Protein AF-A0A7S4T138-F1 (afdb_monomer_lite)

Foldseek 3Di:
DQALVCLVVVVVVLVVDQAEELAQVSNCVHQNNVLSLVLLLLSLLVNVVSVHAYEYEDPLQVCLLEDLAGFLQSLLSLLVSLLSPHPYYDDDCNLVPGPHNPSVVVSSVVLNVLSVVCSVVCCVLPPDPDDPPDHPDPPRSNCSNPHDDDPLVPDPDADEAEDDPVAQDLVRLLVVVVVGHQEYEDELVPPDDCSCVSRVVSNVVSCVVVVHHHFYEYEFDWDFWWWAAEQDQFDKDDAFDKAKEFADPDPVSSHDPRYIHTYPDPQRLLVLQQDDAQWWKAWQLNQWIWGFHHNPDSTMTMIGTHHIDGHGGGITIATQPTDRPDAQADPSRLVSLLVQVPDVQHGQEYEREPDQALVNLVVSVVSCVVVVPDPVSDHFYEYEPLGPNCLVRVVSNLVSGQAYEPALRNNCSNVPSSVSSVSLSSSVSSNVVSVHHYHYDDDNPVVVVPDVHD

Organism: NCBI:txid311494

Secondary structure (DSSP, 8-state):
--STHHHHTHHHHHHT-SEEEEEHHHHHHHH-GGGHHHHHHHHHHHHHHTT-EEEEESSSSGGGGT-SS--HHHHHHHHHHHHHT-SEEE-SHHHHT-S-HHHHHHHHHHHHHHHHHHHHHHHHHS--S--SSSPPP---GGGGGPPPP--GGG--SPPEEE-STTT-STTHHHHHHHTT--EEEEEGGG--TTHHHHHHHHHHHHHHHTT---EEEEE------BB---SSSSEEEPTT-EEEEEE-SSHHHHT-TTEEEE---HHHHHHHHH--TT-EEEETTTTEEEEEEEE-SSSEEEEEEEE-EEEPTT-BEE-TT----S-SS-HHHHHHHHHHHTSSSPPSEEEETT--SHHHHHHHHHHHHHTT--GGGPPEEEEEE-SHHHHHTHHHHHHT-SEEEEEHHHHHHHH-GGGHHHHHHHHHHHHHHTT-EEEEESSSSGGGGTSS--

InterPro domains:
  IPR001697 Pyruvate kinase [PR01050] (24-48)
  IPR001697 Pyruvate kinase [PR01050] (49-73)
  IPR001697 Pyruvate kinase [PR01050] (74-92)
  IPR001697 Pyruvate kinase [PR01050] (93-109)
  IPR001697 Pyruvate kinase [PTHR11817] (147-454)
  IPR011037 Pyruvate kinase-like, insert domain superfamily [SSF50800] (223-325)
  IPR015793 Pyruvate kinase, barrel [PF00224] (1-105)
  IPR015793 Pyruvate kinase, barrel [PF00224] (155-454)
  IPR015806 Pyruvate kinase, insert domain superfamily [G3DSA:2.40.33.10] (224-326)
  IPR015813 Pyruvate/Phosphoenolpyruvate kinase-like domain superfamily [SSF51621] (1-120)
  IPR015813 Pyruvate/Phosphoenolpyruvate kinase-like domain superfamily [SSF51621] (146-454)
  IPR040442 Pyruvate kinase-like domain superfamily [G3DSA:3.20.20.60] (1-115)
  IPR040442 Pyruvate kinase-like domain superfamily [G3DSA:3.20.20.60] (157-454)

pLDDT: mean 90.95, std 9.42, range [35.47, 98.69]

Sequence (454 aa):
IEKPQAFTNIEGIIEKSEALMVARGDLGVELGVYRVPFAQKLLIQRAKQAGLFVITATQMVESMIEAPVPTRAEVADLENAVFDGTDAVMLSGEAASGKYPVEAVMAEASAAREAESVKHRLRRACPPVESALVAPPRLHVNMGNKRQETNDALRRTKVVASLGPASWSEEMIPKMILAGTDIFRLNCSHRRGGDFERVYPLIRKCAEELGRKVECLGDLQGPKFRVAELAGDPVPLVEGDLLEFGICRDDNDAIRPGRITMKSTVEQRALVKAAKPGIDLLIEDGLMKVNVVEKLSDTELKVKVIRGGKLKARKGVNVPDVEIDCAALTEKDIEDAEYLLGLDPPVEYICVSFAQKAQDLQELIDIMDRMKIPEEKRPKICPKIEKPQALTNIDGIIEKSQALMVARGDLGVELEVERVPFSQKTLIAKAKAAGLFVITATQMVESMIEAPVP

Radius of gyration: 24.07 Å; chains: 1; bounding box: 70×43×64 Å

Structure (mmCIF, N/CA/C/O backbone):
data_AF-A0A7S4T138-F1
#
_entry.id   AF-A0A7S4T138-F1
#
loop_
_atom_site.group_PDB
_atom_site.id
_atom_site.type_symbol
_atom_site.label_atom_id
_atom_site.label_alt_id
_atom_site.label_comp_id
_atom_site.label_asym_id
_atom_site.label_entity_id
_atom_site.label_seq_id
_atom_site.pdbx_PDB_ins_code
_atom_site.Cartn_x
_atom_site.Cartn_y
_atom_site.Cartn_z
_atom_site.occupancy
_atom_site.B_iso_or_equiv
_atom_site.auth_seq_id
_atom_site.auth_comp_id
_atom_site.auth_asym_id
_atom_site.auth_atom_id
_atom_site.pdbx_PDB_model_num
ATOM 1 N N . ILE A 1 1 ? -29.103 4.770 10.323 1.00 94.00 1 ILE A N 1
ATOM 2 C CA . ILE A 1 1 ? -28.365 5.374 11.452 1.00 94.00 1 ILE A CA 1
ATOM 3 C C . ILE A 1 1 ? -27.355 6.348 10.887 1.00 94.00 1 ILE A C 1
ATOM 5 O O . ILE A 1 1 ? -26.405 5.916 10.247 1.00 94.00 1 ILE A O 1
ATOM 9 N N . GLU A 1 2 ? -27.601 7.631 11.123 1.00 92.62 2 GLU A N 1
ATOM 10 C CA . GLU A 1 2 ? -26.824 8.750 10.570 1.00 92.62 2 GLU A CA 1
ATOM 11 C C . GLU A 1 2 ? -26.388 9.758 11.652 1.00 92.62 2 GLU A C 1
ATOM 13 O O . GLU A 1 2 ? -25.542 10.602 11.400 1.00 92.62 2 GLU A O 1
ATOM 18 N N . LYS A 1 3 ? -26.924 9.652 12.884 1.00 92.25 3 LYS A N 1
ATOM 19 C CA . LYS A 1 3 ? -26.643 10.589 13.985 1.00 92.25 3 LYS A CA 1
ATOM 20 C C . LYS A 1 3 ? -26.146 9.908 15.267 1.00 92.25 3 LYS A C 1
ATOM 22 O O . LYS A 1 3 ? -26.646 8.831 15.608 1.00 92.25 3 LYS A O 1
ATOM 27 N N . PRO A 1 4 ? -25.264 10.554 16.057 1.00 88.81 4 PRO A N 1
ATOM 28 C CA . PRO A 1 4 ? -24.757 10.040 17.337 1.00 88.81 4 PRO A CA 1
ATOM 29 C C . PRO A 1 4 ? -25.846 9.705 18.369 1.00 88.81 4 PRO A C 1
ATOM 31 O O . PRO A 1 4 ? -25.727 8.771 19.165 1.00 88.81 4 PRO A O 1
ATOM 34 N N . GLN A 1 5 ? -26.952 10.447 18.380 1.00 91.69 5 GLN A N 1
ATOM 35 C CA . GLN A 1 5 ? -28.037 10.227 19.342 1.00 91.69 5 GLN A CA 1
ATOM 36 C C . GLN A 1 5 ? -28.687 8.845 19.167 1.00 91.69 5 GLN A C 1
ATOM 38 O O . GLN A 1 5 ? -29.292 8.322 20.106 1.00 91.69 5 GLN A O 1
ATOM 43 N N . ALA A 1 6 ? -28.526 8.223 17.994 1.00 92.00 6 ALA A N 1
ATOM 44 C CA . ALA A 1 6 ? -29.001 6.874 17.743 1.00 92.00 6 ALA A CA 1
ATOM 45 C C . ALA A 1 6 ? -28.282 5.820 18.593 1.00 92.00 6 ALA A C 1
ATOM 47 O O . ALA A 1 6 ? -28.929 4.857 18.981 1.00 92.00 6 ALA A O 1
ATOM 48 N N . PHE A 1 7 ? -26.999 5.991 18.946 1.00 90.69 7 PHE A N 1
ATOM 49 C CA . PHE A 1 7 ? -26.298 5.009 19.789 1.00 90.69 7 PHE A CA 1
ATOM 50 C C . PHE A 1 7 ? -26.943 4.889 21.170 1.00 90.69 7 PHE A C 1
ATOM 52 O O . PHE A 1 7 ? -27.079 3.784 21.681 1.00 90.69 7 PHE A O 1
ATOM 59 N N . THR A 1 8 ? -27.394 6.009 21.743 1.00 89.38 8 THR A N 1
ATOM 60 C CA . THR A 1 8 ? -28.069 6.038 23.049 1.00 89.38 8 THR A CA 1
ATOM 61 C C . THR A 1 8 ? -29.418 5.324 23.027 1.00 89.38 8 THR A C 1
ATOM 63 O O . THR A 1 8 ? -29.794 4.702 24.015 1.00 89.38 8 THR A O 1
ATOM 66 N N . ASN A 1 9 ? -30.132 5.394 21.903 1.00 91.81 9 ASN A N 1
ATOM 67 C CA . ASN A 1 9 ? -31.478 4.839 21.747 1.00 91.81 9 ASN A CA 1
ATOM 68 C C . ASN A 1 9 ? -31.502 3.570 20.888 1.00 91.81 9 ASN A C 1
ATOM 70 O O . ASN A 1 9 ? -32.573 3.142 20.459 1.00 91.81 9 ASN A O 1
ATOM 74 N N . ILE A 1 10 ? -30.338 2.976 20.609 1.00 92.06 10 ILE A N 1
ATOM 75 C CA . ILE A 1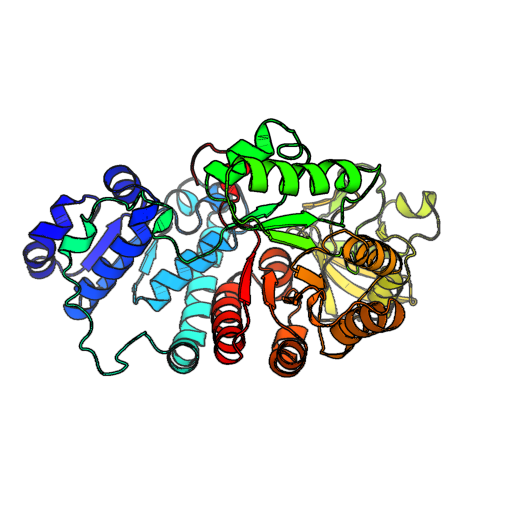 10 ? -30.214 1.952 19.570 1.00 92.06 10 ILE A CA 1
ATOM 76 C C . ILE A 1 10 ? -31.081 0.731 19.859 1.00 92.06 10 ILE A C 1
ATOM 78 O O . ILE A 1 10 ? -31.593 0.122 18.935 1.00 92.06 10 ILE A O 1
ATOM 82 N N . GLU A 1 11 ? -31.277 0.407 21.136 1.00 89.88 11 GLU A N 1
ATOM 83 C CA . GLU A 1 11 ? -32.094 -0.718 21.579 1.00 89.88 11 GLU A CA 1
ATOM 84 C C . GLU A 1 11 ? -33.549 -0.549 21.145 1.00 89.88 11 GLU A C 1
ATOM 86 O O . GLU A 1 11 ? -34.106 -1.422 20.488 1.00 89.88 11 GLU A O 1
ATOM 91 N N . GLY A 1 12 ? -34.130 0.622 21.425 1.00 93.75 12 GLY A N 1
ATOM 92 C CA . GLY A 1 12 ? -35.491 0.944 21.007 1.00 93.75 12 GLY A CA 1
ATOM 93 C C . GLY A 1 12 ? -35.624 1.080 19.490 1.00 93.75 12 GLY A C 1
ATOM 94 O O . GLY A 1 12 ? -36.656 0.713 18.940 1.00 93.75 12 GLY A O 1
ATOM 95 N N . ILE A 1 13 ? -34.579 1.557 18.800 1.00 95.19 13 ILE A N 1
ATOM 96 C CA . ILE A 1 13 ? -34.561 1.602 17.330 1.00 95.19 13 ILE A CA 1
ATOM 97 C C . ILE A 1 13 ? -34.575 0.178 16.763 1.00 95.19 13 ILE A C 1
ATOM 99 O O . ILE A 1 13 ? -35.414 -0.131 15.921 1.00 95.19 13 ILE A O 1
ATOM 103 N N . ILE A 1 14 ? -33.685 -0.695 17.241 1.00 94.25 14 ILE A N 1
ATOM 104 C CA . ILE A 1 14 ? -33.570 -2.089 16.793 1.00 94.25 14 ILE A CA 1
ATOM 105 C C . ILE A 1 14 ? -34.863 -2.861 17.063 1.00 94.25 14 ILE A C 1
ATOM 107 O O . ILE A 1 14 ? -35.324 -3.576 16.184 1.00 94.25 14 ILE A O 1
ATOM 111 N N . GLU A 1 15 ? -35.483 -2.686 18.232 1.00 95.25 15 GLU A N 1
ATOM 112 C CA . GLU A 1 15 ? -36.746 -3.355 18.580 1.00 95.25 15 GLU A CA 1
ATOM 113 C C . GLU A 1 15 ? -37.892 -3.010 17.610 1.00 95.25 15 GLU A C 1
ATOM 115 O O . GLU A 1 15 ? -38.826 -3.793 17.446 1.00 95.25 15 GLU A O 1
ATOM 120 N N . LYS A 1 16 ? -37.840 -1.835 16.970 1.00 97.19 16 LYS A N 1
ATOM 121 C CA . LYS A 1 16 ? -38.864 -1.343 16.035 1.00 97.19 16 LYS A CA 1
ATOM 122 C C . LYS A 1 16 ? -38.441 -1.414 14.564 1.00 97.19 16 LYS A C 1
ATOM 124 O O . LYS A 1 16 ? -39.107 -0.800 13.737 1.00 97.19 16 LYS A O 1
ATOM 129 N N . SER A 1 17 ? -37.355 -2.117 14.240 1.00 96.94 17 SER A N 1
ATOM 130 C CA . SER A 1 17 ? -36.799 -2.172 12.881 1.00 96.94 17 SER A CA 1
ATOM 131 C C . SER A 1 17 ? -36.615 -3.608 12.391 1.00 96.94 17 SER A C 1
ATOM 133 O O . SER A 1 17 ? -36.099 -4.446 13.126 1.00 96.94 17 SER A O 1
ATOM 135 N N . GLU A 1 18 ? -36.928 -3.884 11.122 1.00 96.31 18 GLU A N 1
ATOM 136 C CA . GLU A 1 18 ? -36.548 -5.148 10.464 1.00 96.31 18 GLU A CA 1
ATOM 137 C C . GLU A 1 18 ? -35.155 -5.094 9.808 1.00 96.31 18 GLU A C 1
ATOM 139 O O . GLU A 1 18 ? -34.526 -6.125 9.557 1.00 96.31 18 GLU A O 1
ATOM 144 N N . ALA A 1 19 ? -34.649 -3.887 9.545 1.00 97.38 19 ALA A N 1
ATOM 145 C CA . ALA A 1 19 ? -33.340 -3.659 8.950 1.00 97.38 19 ALA A CA 1
ATOM 146 C C . ALA A 1 19 ? -32.656 -2.425 9.549 1.00 97.38 19 ALA A C 1
ATOM 148 O O . ALA A 1 19 ? -33.308 -1.492 10.017 1.00 97.38 19 ALA A O 1
ATOM 149 N N . LEU A 1 20 ? -31.326 -2.404 9.509 1.00 97.19 20 LEU A N 1
ATOM 150 C CA . LEU A 1 20 ? -30.507 -1.292 9.971 1.00 97.19 20 LEU A CA 1
ATOM 151 C C . LEU A 1 20 ? -29.533 -0.858 8.878 1.00 97.19 20 LEU A C 1
ATOM 153 O O . LEU A 1 20 ? -28.667 -1.616 8.460 1.00 97.19 20 LEU A O 1
ATOM 157 N N . MET A 1 21 ? -29.630 0.399 8.458 1.00 97.19 21 MET A N 1
ATOM 158 C CA . MET A 1 21 ? -28.639 1.016 7.578 1.00 97.19 21 MET A CA 1
ATOM 159 C C . MET A 1 21 ? -27.609 1.803 8.393 1.00 97.19 21 MET A C 1
ATOM 161 O O . MET A 1 21 ? -27.980 2.571 9.286 1.00 97.19 21 MET A O 1
ATOM 165 N N . VAL A 1 22 ? -26.328 1.662 8.068 1.00 96.31 22 VAL A N 1
ATOM 166 C CA . VAL A 1 22 ? -25.233 2.512 8.550 1.00 96.31 22 VAL A CA 1
ATOM 167 C C . VAL A 1 22 ? -24.933 3.546 7.462 1.00 96.31 22 VAL A C 1
ATOM 169 O O . VAL A 1 22 ? -24.351 3.201 6.437 1.00 96.31 22 VAL A O 1
ATOM 172 N N . ALA A 1 23 ? -25.362 4.795 7.669 1.00 95.12 23 ALA A N 1
ATOM 173 C CA . ALA A 1 23 ? -25.182 5.899 6.722 1.00 95.12 23 ALA A CA 1
ATOM 174 C C . ALA A 1 23 ? -23.870 6.628 7.034 1.00 95.12 23 ALA A C 1
ATOM 176 O O . ALA A 1 23 ? -23.820 7.493 7.908 1.00 95.12 23 ALA A O 1
ATOM 177 N N . ARG A 1 24 ? -22.779 6.200 6.399 1.00 93.75 24 ARG A N 1
ATOM 178 C CA . ARG A 1 24 ? -21.417 6.553 6.826 1.00 93.75 24 ARG A CA 1
ATOM 179 C C . ARG A 1 24 ? -21.035 7.999 6.558 1.00 93.75 24 ARG A C 1
ATOM 181 O O . ARG A 1 24 ? -20.382 8.577 7.418 1.00 93.75 24 ARG A O 1
ATOM 188 N N . GLY A 1 25 ? -21.477 8.573 5.440 1.00 90.94 25 GLY A N 1
ATOM 189 C CA . GLY A 1 25 ? -21.216 9.969 5.087 1.00 90.94 25 GLY A CA 1
ATOM 190 C C . GLY A 1 25 ? -21.750 10.925 6.151 1.00 90.94 25 GLY A C 1
ATOM 191 O O . GLY A 1 25 ? -20.976 11.635 6.791 1.00 90.94 25 GLY A O 1
ATOM 192 N N . ASP A 1 26 ? -23.054 10.864 6.433 1.00 93.25 26 ASP A N 1
ATOM 193 C CA . ASP A 1 26 ? -23.687 11.684 7.476 1.00 93.25 26 ASP A CA 1
ATOM 194 C C . ASP A 1 26 ? -23.082 11.419 8.861 1.00 93.25 26 ASP A C 1
ATOM 196 O O . ASP A 1 26 ? -22.777 12.340 9.622 1.00 93.25 26 ASP A O 1
ATOM 200 N N . LEU A 1 27 ? -22.823 10.147 9.177 1.00 92.12 27 LEU A N 1
ATOM 201 C CA . LEU A 1 27 ? -22.228 9.780 10.455 1.00 92.12 27 LEU A CA 1
ATOM 202 C C . LEU A 1 27 ? -20.790 10.304 10.598 1.00 92.12 27 LEU A C 1
ATOM 204 O O . LEU A 1 27 ? -20.364 10.626 11.707 1.00 92.12 27 LEU A O 1
ATOM 208 N N . GLY A 1 28 ? -20.048 10.404 9.495 1.00 90.31 28 GLY A N 1
ATOM 209 C CA . GLY A 1 28 ? -18.713 10.988 9.430 1.00 90.31 28 GLY A CA 1
ATOM 210 C C . GLY A 1 28 ? -18.713 12.491 9.668 1.00 90.31 28 GLY A C 1
ATOM 211 O O . GLY A 1 28 ? -17.820 12.981 10.361 1.00 90.31 28 GLY A O 1
ATOM 212 N N . VAL A 1 29 ? -19.736 13.205 9.190 1.00 90.56 29 VAL A N 1
ATOM 213 C CA . VAL A 1 29 ? -19.936 14.633 9.491 1.00 90.56 29 VAL A CA 1
ATOM 214 C C . VAL A 1 29 ? -20.192 14.842 10.986 1.00 90.56 29 VAL A C 1
ATOM 216 O O . VAL A 1 29 ? -19.608 15.735 11.597 1.00 90.56 29 VAL A O 1
ATOM 219 N N . GLU A 1 30 ? -21.017 13.993 11.600 1.00 90.88 30 GLU A N 1
ATOM 220 C CA . GLU A 1 30 ? -21.444 14.163 12.994 1.00 90.88 30 GLU A CA 1
ATOM 221 C C . GLU A 1 30 ? -20.430 13.634 14.032 1.00 90.88 30 GLU A C 1
ATOM 223 O O . GLU A 1 30 ? -20.271 14.218 15.106 1.00 90.88 30 GLU A O 1
ATOM 228 N N . LEU A 1 31 ? -19.747 12.515 13.752 1.00 89.44 31 LEU A N 1
ATOM 229 C CA . LEU A 1 31 ? -18.786 11.877 14.672 1.00 89.44 31 LEU A CA 1
ATOM 230 C C . LEU A 1 31 ? -17.317 12.202 14.368 1.00 89.44 31 LEU A C 1
ATOM 232 O O . LEU A 1 31 ? -16.446 11.915 15.198 1.00 89.44 31 LEU A O 1
ATOM 236 N N . GLY A 1 32 ? -17.037 12.737 13.181 1.00 89.00 32 GLY A N 1
ATOM 237 C CA . GLY A 1 32 ? -15.704 12.782 12.591 1.00 89.00 32 GLY A CA 1
ATOM 238 C C . GLY A 1 32 ? -15.327 11.464 11.899 1.00 89.00 32 GLY A C 1
ATOM 239 O O . GLY A 1 32 ? -15.584 10.366 12.405 1.00 89.00 32 GLY A O 1
ATOM 240 N N . VAL A 1 33 ? -14.637 11.573 10.760 1.00 88.62 33 VAL A N 1
ATOM 241 C CA . VAL A 1 33 ? -14.259 10.441 9.887 1.00 88.62 33 VAL A CA 1
ATOM 242 C C . VAL A 1 33 ? -13.493 9.329 10.616 1.00 88.62 33 VAL A C 1
ATOM 244 O O . VAL A 1 33 ? -13.737 8.146 10.399 1.00 88.62 33 VAL A O 1
ATOM 247 N N . TYR A 1 34 ? -12.650 9.680 11.592 1.00 89.56 34 TYR A N 1
ATOM 248 C CA . TYR A 1 34 ? -11.848 8.717 12.358 1.00 89.56 34 TYR A CA 1
ATOM 249 C C . TYR A 1 34 ? -12.673 7.806 13.284 1.00 89.56 34 TYR A C 1
ATOM 251 O O . TYR A 1 34 ? -12.160 6.811 13.803 1.00 89.56 34 TYR A O 1
ATOM 259 N N . ARG A 1 35 ? -13.943 8.144 13.541 1.00 89.62 35 ARG A N 1
ATOM 260 C CA . ARG A 1 35 ? -14.839 7.395 14.438 1.00 89.62 35 ARG A CA 1
ATOM 261 C C . ARG A 1 35 ? -15.794 6.472 13.691 1.00 89.62 35 ARG A C 1
ATOM 263 O O . ARG A 1 35 ? -16.261 5.499 14.292 1.00 89.62 35 ARG A O 1
ATOM 270 N N . VAL A 1 36 ? -16.027 6.725 12.405 1.00 91.50 36 VAL A N 1
ATOM 271 C CA . VAL A 1 36 ? -16.940 5.946 11.559 1.00 91.50 36 VAL A CA 1
ATOM 272 C C . VAL A 1 36 ? -16.599 4.451 11.556 1.00 91.50 36 VAL A C 1
ATOM 274 O O . VAL A 1 36 ? -17.513 3.669 11.824 1.00 91.50 36 VAL A O 1
ATOM 277 N N . PRO A 1 37 ? -15.330 4.005 11.404 1.00 91.62 37 PRO A N 1
ATOM 278 C CA . PRO A 1 37 ? -15.032 2.570 11.376 1.00 91.62 37 PRO A CA 1
ATOM 279 C C . PRO A 1 37 ? -15.417 1.840 12.671 1.00 91.62 37 PRO A C 1
ATOM 281 O O . PRO A 1 37 ? -15.907 0.712 12.649 1.00 91.62 37 PRO A O 1
ATOM 284 N N . PHE A 1 38 ? -15.226 2.485 13.827 1.00 90.88 38 PHE A N 1
ATOM 285 C CA . PHE A 1 38 ? -15.606 1.911 15.120 1.00 90.88 38 PHE A CA 1
ATOM 286 C C . PHE A 1 38 ? -17.128 1.889 15.309 1.00 90.88 38 PHE A C 1
ATOM 288 O O . PHE A 1 38 ? -17.690 0.889 15.755 1.00 90.88 38 PHE A O 1
ATOM 295 N N . ALA A 1 39 ? -17.792 2.987 14.949 1.00 91.81 39 ALA A N 1
ATOM 296 C CA . ALA A 1 39 ? -19.241 3.118 14.989 1.00 91.81 39 ALA A CA 1
ATOM 297 C C . ALA A 1 39 ? -19.944 2.078 14.099 1.00 91.81 39 ALA A C 1
ATOM 299 O O . ALA A 1 39 ? -20.852 1.392 14.565 1.00 91.81 39 ALA A O 1
ATOM 300 N N . GLN A 1 40 ? -19.479 1.911 12.858 1.00 93.56 40 GLN A N 1
ATOM 301 C CA . GLN A 1 40 ? -19.955 0.900 11.916 1.00 93.56 40 GLN A CA 1
ATOM 302 C C . GLN A 1 40 ? -19.874 -0.502 12.526 1.00 93.56 40 GLN A C 1
ATOM 304 O O . GLN A 1 40 ? -20.885 -1.198 12.575 1.00 93.56 40 GLN A O 1
ATOM 309 N N . LYS A 1 41 ? -18.708 -0.893 13.061 1.00 92.56 41 LYS A N 1
ATOM 310 C CA . LYS A 1 41 ? -18.519 -2.212 13.690 1.00 92.56 41 LYS A CA 1
ATOM 311 C C . LYS A 1 41 ? -19.517 -2.473 14.815 1.00 92.56 41 LYS A C 1
ATOM 313 O O . LYS A 1 41 ? -20.131 -3.536 14.847 1.00 92.56 41 LYS A O 1
ATOM 318 N N . LEU A 1 42 ? -19.710 -1.500 15.711 1.00 91.00 42 LEU A N 1
ATOM 319 C CA . LEU A 1 42 ? -20.680 -1.620 16.803 1.00 91.00 42 LEU A CA 1
ATOM 320 C C . LEU A 1 42 ? -22.118 -1.767 16.287 1.00 91.00 42 LEU A C 1
ATOM 322 O O . LEU A 1 42 ? -22.862 -2.602 16.800 1.00 91.00 42 LEU A O 1
ATOM 326 N N . LEU A 1 43 ? -22.510 -0.972 15.288 1.00 92.94 43 LEU A N 1
ATOM 327 C CA . LEU A 1 43 ? -23.860 -1.005 14.720 1.00 92.94 43 LEU A CA 1
ATOM 328 C C . LEU A 1 43 ? -24.141 -2.320 13.996 1.00 92.94 43 LEU A C 1
ATOM 330 O O . LEU A 1 43 ? -25.176 -2.932 14.258 1.00 92.94 43 LEU A O 1
ATOM 334 N N . ILE A 1 44 ? -23.211 -2.779 13.152 1.00 93.38 44 ILE A N 1
ATOM 335 C CA . ILE A 1 44 ? -23.319 -4.070 12.464 1.00 93.38 44 ILE A CA 1
ATOM 336 C C . ILE A 1 44 ? -23.453 -5.178 13.508 1.00 93.38 44 ILE A C 1
ATOM 338 O O . ILE A 1 44 ? -24.440 -5.910 13.499 1.00 93.38 44 ILE A O 1
ATOM 342 N N . GLN A 1 45 ? -22.524 -5.263 14.466 1.00 90.25 45 GLN A N 1
ATOM 343 C CA . GLN A 1 45 ? -22.552 -6.304 15.493 1.00 90.25 45 GLN A CA 1
ATOM 344 C C . GLN A 1 45 ? -23.883 -6.314 16.257 1.00 90.25 45 GLN A C 1
ATOM 346 O O . GLN A 1 45 ? -24.484 -7.377 16.433 1.00 90.25 45 GLN A O 1
ATOM 351 N N . ARG A 1 46 ? -24.364 -5.142 16.689 1.00 89.12 46 ARG A N 1
ATOM 352 C CA . ARG A 1 46 ? -25.583 -5.034 17.494 1.00 89.12 46 ARG A CA 1
ATOM 353 C C . ARG A 1 46 ? -26.842 -5.391 16.707 1.00 89.12 46 ARG A C 1
ATOM 355 O O . ARG A 1 46 ? -27.721 -6.049 17.266 1.00 89.12 46 ARG A O 1
ATOM 362 N N . ALA A 1 47 ? -26.912 -4.991 15.439 1.00 92.25 47 ALA A N 1
ATOM 363 C CA . ALA A 1 47 ? -28.008 -5.331 14.540 1.00 92.25 47 ALA A CA 1
ATOM 364 C C . ALA A 1 47 ? -28.020 -6.831 14.211 1.00 92.25 47 ALA A C 1
ATOM 366 O O . ALA A 1 47 ? -29.062 -7.475 14.334 1.00 92.25 47 ALA A O 1
ATOM 367 N N . LYS A 1 48 ? -26.857 -7.426 13.905 1.00 91.38 48 LYS A N 1
ATOM 368 C CA . LYS A 1 48 ? -26.745 -8.869 13.637 1.00 91.38 48 LYS A CA 1
ATOM 369 C C . LYS A 1 48 ? -27.088 -9.722 14.857 1.00 91.38 48 LYS A C 1
ATOM 371 O O . LYS A 1 48 ? -27.752 -10.741 14.701 1.00 91.38 48 LYS A O 1
ATOM 376 N N . GLN A 1 49 ? -26.717 -9.299 16.068 1.00 89.50 49 GLN A N 1
ATOM 377 C CA . GLN A 1 49 ? -27.133 -9.970 17.312 1.00 89.50 49 GLN A CA 1
ATOM 378 C C . GLN A 1 49 ? -28.653 -9.974 17.515 1.00 89.50 49 GLN A C 1
ATOM 380 O O . GLN A 1 49 ? -29.179 -10.893 18.136 1.00 89.50 49 GLN A O 1
ATOM 385 N N . ALA A 1 50 ? -29.351 -8.966 16.994 1.00 90.75 50 ALA A N 1
ATOM 386 C CA . ALA A 1 50 ? -30.807 -8.884 17.020 1.00 90.75 50 ALA A CA 1
ATOM 387 C C . ALA A 1 50 ? -31.475 -9.520 15.782 1.00 90.75 50 ALA A C 1
ATOM 389 O O . ALA A 1 50 ? -32.695 -9.500 15.674 1.00 90.75 50 ALA A O 1
ATOM 390 N N . GLY A 1 51 ? -30.696 -10.113 14.868 1.00 93.19 51 GLY A N 1
ATOM 391 C CA . GLY A 1 51 ? -31.210 -10.786 13.673 1.00 93.19 51 GLY A CA 1
ATOM 392 C C . GLY A 1 51 ? -31.626 -9.852 12.534 1.00 93.19 51 GLY A C 1
ATOM 393 O O . GLY A 1 51 ? -32.290 -10.308 11.608 1.00 93.19 51 GLY A O 1
ATOM 394 N N . LEU A 1 52 ? -31.245 -8.571 12.578 1.00 96.44 52 LEU A N 1
ATOM 395 C CA . LEU A 1 52 ? -31.618 -7.598 11.549 1.00 96.44 52 LEU A CA 1
ATOM 396 C C . LEU A 1 52 ? -30.791 -7.787 10.272 1.00 96.44 52 LEU A C 1
ATOM 398 O O . LEU A 1 52 ? -29.631 -8.227 10.304 1.00 96.44 52 LEU A O 1
ATOM 402 N N . PHE A 1 53 ? -31.395 -7.387 9.153 1.00 97.50 53 PHE A N 1
ATOM 403 C CA . PHE A 1 53 ? -30.685 -7.147 7.900 1.00 97.50 53 PHE A CA 1
ATOM 404 C C . PHE A 1 53 ? -29.898 -5.834 7.996 1.00 97.50 53 PHE A C 1
ATOM 406 O O . PHE A 1 53 ? -30.431 -4.831 8.468 1.00 97.50 53 PHE A O 1
ATOM 413 N N . VAL A 1 54 ? -28.638 -5.814 7.571 1.00 98.06 54 VAL A N 1
ATOM 414 C CA . VAL A 1 54 ? -27.737 -4.671 7.735 1.00 98.06 54 VAL A CA 1
ATOM 415 C C . VAL A 1 54 ? -27.231 -4.172 6.392 1.00 98.06 54 VAL A C 1
ATOM 417 O O . VAL A 1 54 ? -26.624 -4.922 5.632 1.00 98.06 54 VAL A O 1
ATOM 420 N N . ILE A 1 55 ? -27.425 -2.878 6.144 1.00 98.06 55 ILE A N 1
ATOM 421 C CA . ILE A 1 55 ? -26.925 -2.179 4.958 1.00 98.06 55 ILE A CA 1
ATOM 422 C C . ILE A 1 55 ? -25.778 -1.262 5.384 1.00 98.06 55 ILE A C 1
ATOM 424 O O . ILE A 1 55 ? -25.936 -0.467 6.311 1.00 98.06 55 ILE A O 1
ATOM 428 N N . THR A 1 56 ? -24.626 -1.333 4.724 1.00 97.38 56 THR A N 1
ATOM 429 C CA . THR A 1 56 ? -23.562 -0.324 4.855 1.00 97.38 56 THR A CA 1
ATOM 430 C C . THR A 1 56 ? -23.563 0.540 3.608 1.00 97.38 56 THR A C 1
ATOM 432 O O . THR A 1 56 ? -23.400 0.028 2.507 1.00 97.38 56 THR A O 1
ATOM 435 N N . ALA A 1 57 ? -23.801 1.837 3.781 1.00 94.31 57 ALA A N 1
ATOM 436 C CA . ALA A 1 57 ? -24.040 2.753 2.675 1.00 94.31 57 ALA A CA 1
ATOM 437 C C . ALA A 1 57 ? -23.050 3.914 2.675 1.00 94.31 57 ALA A C 1
ATOM 439 O O . ALA A 1 57 ? -22.547 4.301 3.737 1.00 94.31 57 ALA A O 1
ATOM 440 N N . THR A 1 58 ? -22.890 4.524 1.495 1.00 90.75 58 THR A N 1
ATOM 441 C CA . THR A 1 58 ? -22.103 5.736 1.195 1.00 90.75 58 THR A CA 1
ATOM 442 C C . THR A 1 58 ? -20.592 5.571 1.358 1.00 90.75 58 THR A C 1
ATOM 444 O O . THR A 1 58 ? -20.122 4.882 2.264 1.00 90.75 58 THR A O 1
ATOM 447 N N . GLN A 1 59 ? -19.832 6.244 0.491 1.00 85.94 59 GLN A N 1
ATOM 448 C CA . GLN A 1 59 ? -18.366 6.341 0.522 1.00 85.94 59 GLN A CA 1
ATOM 449 C C . GLN A 1 59 ? -17.621 4.992 0.474 1.00 85.94 59 GLN A C 1
ATOM 451 O O . GLN A 1 59 ? -16.553 4.848 1.063 1.00 85.94 59 GLN A O 1
ATOM 456 N N . MET A 1 60 ? -18.226 3.955 -0.121 1.00 89.88 60 MET A N 1
ATOM 457 C CA . MET A 1 60 ? -17.634 2.606 -0.184 1.00 89.88 60 MET A CA 1
ATOM 458 C C . MET A 1 60 ? -16.529 2.544 -1.241 1.00 89.88 60 MET A C 1
ATOM 460 O O . MET A 1 60 ? -15.467 1.992 -0.976 1.00 89.88 60 MET A O 1
ATOM 464 N N . VAL A 1 61 ? -16.793 3.128 -2.414 1.00 93.62 61 VAL A N 1
ATOM 465 C CA . VAL A 1 61 ? -15.894 3.208 -3.575 1.00 93.62 61 VAL A CA 1
ATOM 466 C C . VAL A 1 61 ? -16.003 4.597 -4.232 1.00 93.62 61 VAL A C 1
ATOM 468 O O . VAL A 1 61 ? -16.088 4.718 -5.450 1.00 93.62 61 VAL A O 1
ATOM 471 N N . GLU A 1 62 ? -16.025 5.658 -3.416 1.00 92.62 62 GLU A N 1
ATOM 472 C CA . GLU A 1 62 ? -16.326 7.047 -3.813 1.00 92.62 62 GLU A CA 1
ATOM 473 C C . GLU A 1 62 ? -15.448 7.581 -4.951 1.00 92.62 62 GLU A C 1
ATOM 475 O O . GLU A 1 62 ? -15.931 8.300 -5.831 1.00 92.62 62 GLU A O 1
ATOM 480 N N . SER A 1 63 ? -14.175 7.187 -4.995 1.00 92.44 63 SER A N 1
ATOM 481 C CA . SER A 1 63 ? -13.249 7.542 -6.073 1.00 92.44 63 SER A CA 1
ATOM 482 C C . SER A 1 63 ? -13.774 7.136 -7.454 1.00 92.44 63 SER A C 1
ATOM 484 O O . SER A 1 63 ? -13.453 7.786 -8.454 1.00 92.44 63 SER A O 1
ATOM 486 N N . MET A 1 64 ? -14.648 6.125 -7.524 1.00 94.44 64 MET A N 1
ATOM 487 C CA . MET A 1 64 ? -15.222 5.631 -8.771 1.00 94.44 64 MET A CA 1
ATOM 488 C C . MET A 1 64 ? -16.271 6.555 -9.402 1.00 94.44 64 MET A C 1
ATOM 490 O O . MET A 1 64 ? -16.729 6.305 -10.519 1.00 94.44 64 MET A O 1
ATOM 494 N N . ILE A 1 65 ? -16.617 7.668 -8.746 1.00 94.31 65 ILE A N 1
ATOM 495 C CA . ILE A 1 65 ? -17.321 8.775 -9.412 1.00 94.31 65 ILE A CA 1
ATOM 496 C C . ILE A 1 65 ? -16.485 9.279 -10.599 1.00 94.31 65 ILE A C 1
ATOM 498 O O . ILE A 1 65 ? -17.027 9.526 -11.680 1.00 94.31 65 ILE A O 1
ATOM 502 N N . GLU A 1 66 ? -15.166 9.381 -10.415 1.00 93.31 66 GLU A N 1
ATOM 503 C CA . GLU A 1 66 ? -14.227 9.971 -11.374 1.00 93.31 66 GLU A CA 1
ATOM 504 C C . GLU A 1 66 ? -13.228 8.961 -11.965 1.00 93.31 66 GLU A C 1
ATOM 506 O O . GLU A 1 66 ? -12.641 9.235 -13.019 1.00 93.31 66 GLU A O 1
ATOM 511 N N . ALA A 1 67 ? -13.055 7.789 -11.342 1.00 88.94 67 ALA A N 1
ATOM 512 C CA . ALA A 1 67 ? -12.111 6.748 -11.750 1.00 88.94 67 ALA A CA 1
ATOM 513 C C . ALA A 1 67 ? -12.799 5.415 -12.130 1.00 88.94 67 ALA A C 1
ATOM 515 O O . ALA A 1 67 ? -13.806 5.041 -11.542 1.00 88.94 67 ALA A O 1
ATOM 516 N N . PRO A 1 68 ? -12.250 4.637 -13.080 1.00 87.75 68 PRO A N 1
ATOM 517 C CA . PRO A 1 68 ? -12.835 3.352 -13.481 1.00 87.75 68 PRO A CA 1
ATOM 518 C C . PRO A 1 68 ? -12.507 2.185 -12.530 1.00 87.75 68 PRO A C 1
ATOM 520 O O . PRO A 1 68 ? -12.968 1.068 -12.753 1.00 87.75 68 PRO A O 1
ATOM 523 N N . VAL A 1 69 ? -11.666 2.400 -11.512 1.00 88.19 69 VAL A N 1
ATOM 524 C CA . VAL A 1 69 ? -11.167 1.366 -10.588 1.00 88.19 69 VAL A CA 1
ATOM 525 C C . VAL A 1 69 ? -11.106 1.964 -9.177 1.00 88.19 69 VAL A C 1
ATOM 527 O O . VAL A 1 69 ? -10.640 3.099 -9.054 1.00 88.19 69 VAL A O 1
ATOM 530 N N . PRO A 1 70 ? -11.534 1.239 -8.125 1.00 91.81 70 PRO A N 1
ATOM 531 C CA . PRO A 1 70 ? -11.477 1.745 -6.758 1.00 91.81 70 PRO A CA 1
ATOM 532 C C . PRO A 1 70 ? -10.045 1.758 -6.213 1.00 91.81 70 PRO A C 1
ATOM 534 O O . PRO A 1 70 ? -9.159 1.017 -6.654 1.00 91.81 70 PRO A O 1
ATOM 537 N N . THR A 1 71 ? -9.823 2.556 -5.177 1.00 90.81 71 THR A N 1
ATOM 538 C CA . THR A 1 71 ? -8.577 2.535 -4.410 1.00 90.81 71 THR A CA 1
ATOM 539 C C . THR A 1 71 ? -8.474 1.273 -3.549 1.00 90.81 71 THR A C 1
ATOM 541 O O . THR A 1 71 ? -9.458 0.635 -3.169 1.00 90.81 71 THR A O 1
ATOM 544 N N . ARG A 1 72 ? -7.247 0.924 -3.146 1.00 89.94 72 ARG A N 1
ATOM 545 C CA . ARG A 1 72 ? -7.004 -0.227 -2.252 1.00 89.94 72 ARG A CA 1
ATOM 546 C C . ARG A 1 72 ? -7.578 0.018 -0.851 1.00 89.94 72 ARG A C 1
ATOM 548 O O . ARG A 1 72 ? -7.872 -0.937 -0.135 1.00 89.94 72 ARG A O 1
ATOM 555 N N . ALA A 1 73 ? -7.693 1.283 -0.435 1.00 90.75 73 ALA A N 1
ATOM 556 C CA . ALA A 1 73 ? -8.299 1.659 0.839 1.00 90.75 73 ALA A CA 1
ATOM 557 C C . ALA A 1 73 ? -9.812 1.406 0.838 1.00 90.75 73 ALA A C 1
ATOM 559 O O . ALA A 1 73 ? -10.304 0.778 1.771 1.00 90.75 73 ALA A O 1
ATOM 560 N N . GLU A 1 74 ? -10.503 1.813 -0.226 1.00 93.94 74 GLU A N 1
ATOM 561 C CA . GLU A 1 74 ? -11.942 1.596 -0.422 1.00 93.94 74 GLU A CA 1
ATOM 562 C C . GLU A 1 74 ? -12.299 0.111 -0.444 1.00 93.94 74 GLU A C 1
ATOM 564 O O . GLU A 1 74 ? -13.156 -0.336 0.314 1.00 93.94 74 GLU A O 1
ATOM 569 N N . VAL A 1 75 ? -11.564 -0.691 -1.220 1.00 95.25 75 VAL A N 1
ATOM 570 C CA . VAL A 1 75 ? -11.785 -2.145 -1.265 1.00 95.25 75 VAL A CA 1
ATOM 571 C C . VAL A 1 75 ? -11.549 -2.783 0.104 1.00 95.25 75 VAL A C 1
ATOM 573 O O . VAL A 1 75 ? -12.356 -3.588 0.565 1.00 95.25 75 VAL A O 1
ATOM 576 N N . ALA A 1 76 ? -10.489 -2.385 0.816 1.00 93.12 76 ALA A N 1
ATOM 577 C CA . ALA A 1 76 ? -10.252 -2.884 2.166 1.00 93.12 76 ALA A CA 1
ATOM 578 C C . ALA A 1 76 ? -11.382 -2.506 3.134 1.00 93.12 76 ALA A C 1
ATOM 580 O O . ALA A 1 76 ? -11.753 -3.320 3.981 1.00 93.12 76 ALA A O 1
ATOM 581 N N . ASP A 1 77 ? -11.914 -1.293 3.051 1.00 94.00 77 ASP A N 1
ATOM 582 C CA . ASP A 1 77 ? -13.016 -0.833 3.893 1.00 94.00 77 ASP A CA 1
ATOM 583 C C . ASP A 1 77 ? -14.324 -1.585 3.589 1.00 94.00 77 ASP A C 1
ATOM 585 O O . ASP A 1 77 ? -14.968 -2.107 4.508 1.00 94.00 77 ASP A O 1
ATOM 589 N N . LEU A 1 78 ? -14.636 -1.773 2.303 1.00 95.56 78 LEU A N 1
ATOM 590 C CA . LEU A 1 78 ? -15.771 -2.565 1.835 1.00 95.56 78 LEU A CA 1
ATOM 591 C C . LEU A 1 78 ? -15.723 -3.999 2.349 1.00 95.56 78 LEU A C 1
ATOM 593 O O . LEU A 1 78 ? -16.671 -4.469 2.986 1.00 95.56 78 LEU A O 1
ATOM 597 N N . GLU A 1 79 ? -14.606 -4.690 2.150 1.00 95.75 79 GLU A N 1
ATOM 598 C CA . GLU A 1 79 ? -14.476 -6.070 2.608 1.00 95.75 79 GLU A CA 1
ATOM 599 C C . GLU A 1 79 ? -14.523 -6.181 4.129 1.00 95.75 79 GLU A C 1
ATOM 601 O O . GLU A 1 79 ? -15.068 -7.148 4.662 1.00 95.75 79 GLU A O 1
ATOM 606 N N . ASN A 1 80 ? -14.009 -5.185 4.861 1.00 94.19 80 ASN A N 1
ATOM 607 C CA . ASN A 1 80 ? -14.148 -5.164 6.315 1.00 94.19 80 ASN A CA 1
ATOM 608 C C . ASN A 1 80 ? -15.621 -5.111 6.745 1.00 94.19 80 ASN A C 1
ATOM 610 O O . ASN A 1 80 ? -15.967 -5.833 7.680 1.00 94.19 80 ASN A O 1
ATOM 614 N N . ALA A 1 81 ? -16.490 -4.359 6.060 1.00 95.38 81 ALA A N 1
ATOM 615 C CA . ALA A 1 81 ? -17.931 -4.377 6.333 1.00 95.38 81 ALA A CA 1
ATOM 616 C C . ALA A 1 81 ? -18.542 -5.777 6.105 1.00 95.38 81 ALA A C 1
ATOM 618 O O . ALA A 1 81 ? -19.290 -6.287 6.947 1.00 95.38 81 ALA A O 1
ATOM 619 N N . VAL A 1 82 ? -18.157 -6.453 5.017 1.00 95.31 82 VAL A N 1
ATOM 620 C CA . VAL A 1 82 ? -18.597 -7.830 4.708 1.00 95.31 82 VAL A CA 1
ATOM 621 C C . VAL A 1 82 ? -18.084 -8.835 5.750 1.00 95.31 82 VAL A C 1
ATOM 623 O O . VAL A 1 82 ? -18.819 -9.729 6.200 1.00 95.31 82 VAL A O 1
ATOM 626 N N . PHE A 1 83 ? -16.835 -8.693 6.201 1.00 93.00 83 PHE A N 1
ATOM 627 C CA . PHE A 1 83 ? -16.269 -9.514 7.275 1.00 93.00 83 PHE A CA 1
ATOM 628 C C . PHE A 1 83 ? -16.996 -9.295 8.606 1.00 93.00 83 PHE A C 1
ATOM 630 O O . PHE A 1 83 ? -17.258 -10.280 9.306 1.00 93.00 83 PHE A O 1
ATOM 637 N N . ASP A 1 84 ? -17.365 -8.049 8.917 1.00 91.44 84 ASP A N 1
ATOM 638 C CA . ASP A 1 84 ? -18.111 -7.669 10.123 1.00 91.44 84 ASP A CA 1
ATOM 639 C C . ASP A 1 84 ? -19.555 -8.202 10.115 1.00 91.44 84 ASP A C 1
ATOM 641 O O . ASP A 1 84 ? -20.130 -8.430 11.180 1.00 91.44 84 ASP A O 1
ATOM 645 N N . GLY A 1 85 ? -20.117 -8.483 8.934 1.00 92.75 85 GLY A N 1
ATOM 646 C CA . GLY A 1 85 ? -21.410 -9.154 8.784 1.00 92.75 85 GLY A CA 1
ATOM 647 C C . GLY A 1 85 ? -22.524 -8.303 8.187 1.00 92.75 85 GLY A C 1
ATOM 648 O O . GLY A 1 85 ? -23.686 -8.648 8.386 1.00 92.75 85 GLY A O 1
ATOM 649 N N . THR A 1 86 ? -22.185 -7.230 7.475 1.00 95.81 86 THR A N 1
ATOM 650 C CA . THR A 1 86 ? -23.123 -6.524 6.592 1.00 95.81 86 THR A CA 1
ATOM 651 C C . THR A 1 86 ? -23.767 -7.485 5.590 1.00 95.81 86 THR A C 1
ATOM 653 O O . THR A 1 86 ? -23.092 -8.375 5.075 1.00 95.81 86 THR A O 1
ATOM 656 N N . ASP A 1 87 ? -25.064 -7.302 5.327 1.00 97.19 87 ASP A N 1
ATOM 657 C CA . ASP A 1 87 ? -25.836 -8.108 4.373 1.00 97.19 87 ASP A CA 1
ATOM 658 C C . ASP A 1 87 ? -25.925 -7.451 2.984 1.00 97.19 87 ASP A C 1
ATOM 660 O O . ASP A 1 87 ? -26.067 -8.152 1.986 1.00 97.19 87 ASP A O 1
ATOM 664 N N . ALA A 1 88 ? -25.824 -6.119 2.904 1.00 97.12 88 ALA A N 1
ATOM 665 C CA . ALA A 1 88 ? -25.722 -5.383 1.644 1.00 97.12 88 ALA A CA 1
ATOM 666 C C . ALA A 1 88 ? -24.788 -4.170 1.757 1.00 97.12 88 ALA A C 1
ATOM 668 O O . ALA A 1 88 ? -24.855 -3.401 2.718 1.00 97.12 88 ALA A O 1
ATOM 669 N N . VAL A 1 89 ? -23.948 -3.979 0.745 1.00 96.44 89 VAL A N 1
ATOM 670 C CA . VAL A 1 89 ? -23.219 -2.727 0.503 1.00 96.44 89 VAL A CA 1
ATOM 671 C C . VAL A 1 89 ? -23.981 -1.908 -0.538 1.00 96.44 89 VAL A C 1
ATOM 673 O O . VAL A 1 89 ? -24.716 -2.477 -1.348 1.00 96.44 89 VAL A O 1
ATOM 676 N N . MET A 1 90 ? -23.913 -0.583 -0.436 1.00 96.06 90 MET A N 1
ATOM 677 C CA . MET A 1 90 ? -24.730 0.318 -1.243 1.00 96.06 90 MET A CA 1
ATOM 678 C C . MET A 1 90 ? -23.885 1.431 -1.865 1.00 96.06 90 MET A C 1
ATOM 680 O O . MET A 1 90 ? -23.391 2.309 -1.149 1.00 96.06 90 MET A O 1
ATOM 684 N N . LEU A 1 91 ? -23.860 1.440 -3.201 1.00 95.00 91 LEU A N 1
ATOM 685 C CA . LEU A 1 91 ? -23.435 2.572 -4.023 1.00 95.00 91 LEU A CA 1
ATOM 686 C C . LEU A 1 91 ? -24.388 3.761 -3.883 1.00 95.00 91 LEU A C 1
ATOM 688 O O . LEU A 1 91 ? -25.613 3.602 -3.832 1.00 95.00 91 LEU A O 1
ATOM 692 N N . SER A 1 92 ? -23.815 4.960 -3.908 1.00 92.19 92 SER A N 1
ATOM 693 C CA . SER A 1 92 ? -24.540 6.225 -3.879 1.00 92.19 92 SER A CA 1
ATOM 694 C C . SER A 1 92 ? -24.223 7.030 -5.143 1.00 92.19 92 SER A C 1
ATOM 696 O O . SER A 1 92 ? -24.804 6.776 -6.201 1.00 92.19 92 SER A O 1
ATOM 698 N N . GLY A 1 93 ? -23.309 8.001 -5.061 1.00 93.06 93 GLY A N 1
ATOM 699 C CA . GLY A 1 93 ? -22.967 8.883 -6.179 1.00 93.06 93 GLY A CA 1
ATOM 700 C C . GLY A 1 93 ? -22.311 8.146 -7.345 1.00 93.06 93 GLY A C 1
ATOM 701 O O . GLY A 1 93 ? -22.491 8.546 -8.493 1.00 93.06 93 GLY A O 1
ATOM 702 N N . GLU A 1 94 ? -21.622 7.044 -7.066 1.00 95.81 94 GLU A N 1
ATOM 703 C CA . GLU A 1 94 ? -20.888 6.223 -8.028 1.00 95.81 94 GLU A CA 1
ATOM 704 C C . GLU A 1 94 ? -21.818 5.627 -9.096 1.00 95.81 94 GLU A C 1
ATOM 706 O O . GLU A 1 94 ? -21.528 5.707 -10.287 1.00 95.81 94 GLU A O 1
ATOM 711 N N . ALA A 1 95 ? -22.970 5.088 -8.678 1.00 95.06 95 ALA A N 1
ATOM 712 C CA . ALA A 1 95 ? -23.974 4.529 -9.585 1.00 95.06 95 ALA A CA 1
ATOM 713 C C . ALA A 1 95 ? -24.990 5.573 -10.074 1.00 95.06 95 ALA A C 1
ATOM 715 O O . ALA A 1 95 ? -25.507 5.451 -11.184 1.00 95.06 95 ALA A O 1
ATOM 716 N N . ALA A 1 96 ? -25.303 6.585 -9.255 1.00 95.06 96 ALA A N 1
ATOM 717 C CA . ALA A 1 96 ? -26.349 7.561 -9.565 1.00 95.06 96 ALA A CA 1
ATOM 718 C C . ALA A 1 96 ? -25.891 8.673 -10.524 1.00 95.06 96 ALA A C 1
ATOM 720 O O . ALA A 1 96 ? -26.677 9.138 -11.348 1.00 95.06 96 ALA A O 1
ATOM 721 N N . SER A 1 97 ? -24.641 9.124 -10.395 1.00 95.19 97 SER A N 1
ATOM 722 C CA . SER A 1 97 ? -24.110 10.298 -11.106 1.00 95.19 97 SER A CA 1
ATOM 723 C C . SER A 1 97 ? -22.648 10.164 -11.548 1.00 95.19 97 SER A C 1
ATOM 725 O O . SER A 1 97 ? -22.110 11.102 -12.133 1.00 95.19 97 SER A O 1
ATOM 727 N N . GLY A 1 98 ? -21.997 9.038 -11.250 1.00 94.88 98 GLY A N 1
ATOM 728 C CA . GLY A 1 98 ? -20.600 8.781 -11.582 1.00 94.88 98 GLY A CA 1
ATOM 729 C C . GLY A 1 98 ? -20.378 8.488 -13.064 1.00 94.88 98 GLY A C 1
ATOM 730 O O . GLY A 1 98 ? -21.304 8.172 -13.814 1.00 94.88 98 GLY A O 1
ATOM 731 N N . LYS A 1 99 ? -19.117 8.577 -13.490 1.00 95.44 99 LYS A N 1
ATOM 732 C CA . LYS A 1 99 ? -18.702 8.305 -14.875 1.00 95.44 99 LYS A CA 1
ATOM 733 C C . LYS A 1 99 ? -18.673 6.812 -15.220 1.00 95.44 99 LYS A C 1
ATOM 735 O O . LYS A 1 99 ? -18.702 6.485 -16.404 1.00 95.44 99 LYS A O 1
ATOM 740 N N . TYR A 1 100 ? -18.633 5.934 -14.213 1.00 94.50 100 TYR A N 1
ATOM 741 C CA . TYR A 1 100 ? -18.422 4.487 -14.365 1.00 94.50 100 TYR A CA 1
ATOM 742 C C . TYR A 1 100 ? -19.422 3.648 -13.538 1.00 94.50 100 TYR A C 1
ATOM 744 O O . TYR A 1 100 ? -19.023 2.873 -12.665 1.00 94.50 100 TYR A O 1
ATOM 752 N N . PRO A 1 101 ? -20.746 3.801 -13.752 1.00 95.94 101 PRO A N 1
ATOM 753 C CA . PRO A 1 101 ? -21.757 3.164 -12.903 1.00 95.94 101 PRO A CA 1
ATOM 754 C C . PRO A 1 101 ? -21.756 1.632 -13.006 1.00 95.94 101 PRO A C 1
ATOM 756 O O . PRO A 1 101 ? -22.066 0.949 -12.031 1.00 95.94 101 PRO A O 1
ATOM 759 N N . VAL A 1 102 ? -21.401 1.072 -14.169 1.00 95.69 102 VAL A N 1
ATOM 760 C CA . VAL A 1 102 ? -21.328 -0.385 -14.364 1.00 95.69 102 VAL A CA 1
ATOM 761 C C . VAL A 1 102 ? -20.106 -0.946 -13.644 1.00 95.69 102 VAL A C 1
ATOM 763 O O . VAL A 1 102 ? -20.218 -1.922 -12.903 1.00 95.69 102 VAL A O 1
ATOM 766 N N . GLU A 1 103 ? -18.953 -0.307 -13.817 1.00 94.44 103 GLU A N 1
ATOM 767 C CA . GLU A 1 103 ? -17.697 -0.685 -13.183 1.00 94.44 103 GLU A CA 1
ATOM 768 C C . GLU A 1 103 ? -17.797 -0.582 -11.660 1.00 94.44 103 GLU A C 1
ATOM 770 O O . GLU A 1 103 ? -17.303 -1.469 -10.970 1.00 94.44 103 GLU A O 1
ATOM 775 N N . ALA A 1 104 ? -18.490 0.432 -11.130 1.00 96.12 104 ALA A N 1
ATOM 776 C CA . ALA A 1 104 ? -18.739 0.568 -9.695 1.00 96.12 104 ALA A CA 1
ATOM 777 C C . ALA A 1 104 ? -19.548 -0.615 -9.134 1.00 96.12 104 ALA A C 1
ATOM 779 O O . ALA A 1 104 ? -19.161 -1.206 -8.124 1.00 96.12 104 ALA A O 1
ATOM 780 N N . VAL A 1 105 ? -20.625 -1.029 -9.818 1.00 97.06 105 VAL A N 1
ATOM 781 C CA . VAL A 1 105 ? -21.411 -2.219 -9.430 1.00 97.06 105 VAL A CA 1
ATOM 782 C C . VAL A 1 105 ? -20.559 -3.485 -9.503 1.00 97.06 105 VAL A C 1
ATOM 784 O O . VAL A 1 105 ? -20.616 -4.327 -8.606 1.00 97.06 105 VAL A O 1
ATOM 787 N N . MET A 1 106 ? -19.750 -3.629 -10.555 1.00 96.06 106 MET A N 1
ATOM 788 C CA . MET A 1 106 ? -18.841 -4.767 -10.698 1.00 96.06 106 MET A CA 1
ATOM 789 C C . MET A 1 106 ? -17.789 -4.802 -9.585 1.00 96.06 106 MET A C 1
ATOM 791 O O . MET A 1 106 ? -17.518 -5.880 -9.059 1.00 96.06 106 MET A O 1
ATOM 795 N N . ALA A 1 107 ? -17.230 -3.651 -9.208 1.00 95.38 107 ALA A N 1
ATOM 796 C CA . ALA A 1 107 ? -16.234 -3.535 -8.153 1.00 95.38 107 ALA A CA 1
ATOM 797 C C . ALA A 1 107 ? -16.801 -3.951 -6.788 1.00 95.38 107 ALA A C 1
ATOM 799 O O . ALA A 1 107 ? -16.210 -4.814 -6.135 1.00 95.38 107 ALA A O 1
ATOM 800 N N . GLU A 1 108 ? -17.968 -3.428 -6.383 1.00 96.00 108 GLU A N 1
ATOM 801 C CA . GLU A 1 108 ? -18.605 -3.851 -5.126 1.00 96.00 108 GLU A CA 1
ATOM 802 C C . GLU A 1 108 ? -18.944 -5.345 -5.133 1.00 96.00 108 GLU A C 1
ATOM 804 O O . GLU A 1 108 ? -18.660 -6.051 -4.163 1.00 96.00 108 GLU A O 1
ATOM 809 N N . ALA A 1 109 ? -19.509 -5.852 -6.234 1.00 97.19 109 ALA A N 1
ATOM 810 C CA . ALA A 1 109 ? -19.881 -7.259 -6.348 1.00 97.19 109 ALA A CA 1
ATOM 811 C C . ALA A 1 109 ? -18.661 -8.194 -6.297 1.00 97.19 109 ALA A C 1
ATOM 813 O O . ALA A 1 109 ? -18.734 -9.269 -5.697 1.00 97.19 109 ALA A O 1
ATOM 814 N N . SER A 1 110 ? -17.546 -7.814 -6.924 1.00 96.62 110 SER A N 1
ATOM 815 C CA . SER A 1 110 ? -16.306 -8.595 -6.892 1.00 96.62 110 SER A CA 1
ATOM 816 C C . SER A 1 110 ? -15.656 -8.577 -5.514 1.00 96.62 110 SER A C 1
ATOM 818 O O . SER A 1 110 ? -15.326 -9.649 -5.009 1.00 96.62 110 SER A O 1
ATOM 820 N N . ALA A 1 111 ? -15.563 -7.415 -4.863 1.00 96.62 111 ALA A N 1
ATOM 821 C CA . ALA A 1 111 ? -15.012 -7.308 -3.514 1.00 96.62 111 ALA A CA 1
ATOM 822 C C . ALA A 1 111 ? -15.860 -8.074 -2.481 1.00 96.62 111 ALA A C 1
ATOM 824 O O . ALA A 1 111 ? -15.327 -8.815 -1.654 1.00 96.62 111 ALA A O 1
ATOM 825 N N . ALA A 1 112 ? -17.192 -7.990 -2.569 1.00 96.88 112 ALA A N 1
ATOM 826 C CA . ALA A 1 112 ? -18.084 -8.772 -1.714 1.00 96.88 112 ALA A CA 1
ATOM 827 C C . ALA A 1 112 ? -17.895 -10.285 -1.920 1.00 96.88 112 ALA A C 1
ATOM 829 O O . ALA A 1 112 ? -17.716 -11.023 -0.948 1.00 96.88 112 ALA A O 1
ATOM 830 N N . ARG A 1 113 ? -17.862 -10.743 -3.180 1.00 97.06 113 ARG A N 1
ATOM 831 C CA . ARG A 1 113 ? -17.645 -12.157 -3.523 1.00 97.06 113 ARG A CA 1
ATOM 832 C C . ARG A 1 113 ? -16.302 -12.668 -3.005 1.00 97.06 113 ARG A C 1
ATOM 834 O O . ARG A 1 113 ? -16.240 -13.769 -2.455 1.00 97.06 113 ARG A O 1
ATOM 841 N N . GLU A 1 114 ? -15.235 -11.891 -3.179 1.00 96.44 114 GLU A N 1
ATOM 842 C CA . GLU A 1 114 ? -13.902 -12.267 -2.709 1.00 96.44 114 GLU A CA 1
ATOM 843 C C . GLU A 1 114 ? -13.878 -12.370 -1.183 1.00 96.44 114 GLU A C 1
ATOM 845 O O . GLU A 1 114 ? -13.508 -13.424 -0.652 1.00 96.44 114 GLU A O 1
ATOM 850 N N . ALA A 1 115 ? -14.384 -11.352 -0.477 1.00 94.81 115 ALA A N 1
ATOM 851 C CA . ALA A 1 115 ? -14.497 -11.362 0.977 1.00 94.81 115 ALA A CA 1
ATOM 852 C C . ALA A 1 115 ? -15.273 -12.583 1.494 1.00 94.81 115 ALA A C 1
ATOM 854 O O . ALA A 1 115 ? -14.826 -13.273 2.417 1.00 94.81 115 ALA A O 1
ATOM 855 N N . GLU A 1 116 ? -16.419 -12.906 0.898 1.00 94.88 116 GLU A N 1
ATOM 856 C CA . GLU A 1 116 ? -17.210 -14.084 1.263 1.00 94.88 116 GLU A C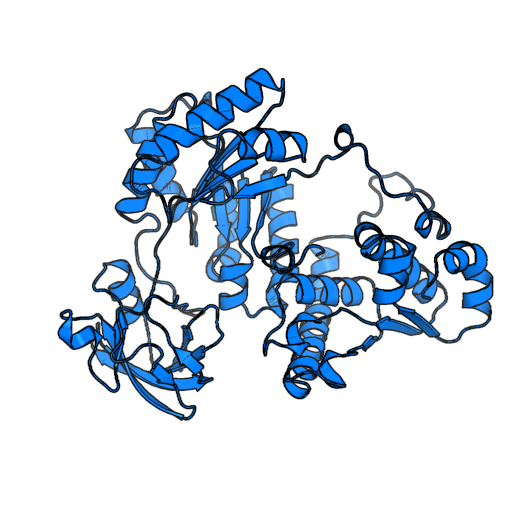A 1
ATOM 857 C C . GLU A 1 116 ? -16.440 -15.393 1.052 1.00 94.88 116 GLU A C 1
ATOM 859 O O . GLU A 1 116 ? -16.452 -16.266 1.932 1.00 94.88 116 GLU A O 1
ATOM 864 N N . SER A 1 117 ? -15.710 -15.510 -0.061 1.00 94.94 117 SER A N 1
ATOM 865 C CA . SER A 1 117 ? -14.948 -16.714 -0.408 1.00 94.94 117 SER A CA 1
ATOM 866 C C . SER A 1 117 ? -13.861 -17.040 0.628 1.00 94.94 117 SER A C 1
ATOM 868 O O . SER A 1 117 ? -13.634 -18.210 0.966 1.00 94.94 117 SER A O 1
ATOM 870 N N . VAL A 1 118 ? -13.239 -16.012 1.215 1.00 91.44 118 VAL A N 1
ATOM 871 C CA . VAL A 1 118 ? -12.132 -16.152 2.174 1.00 91.44 118 VAL A CA 1
ATOM 872 C C . VAL A 1 118 ? -12.548 -15.978 3.634 1.00 91.44 118 VAL A C 1
ATOM 874 O O . VAL A 1 118 ? -11.758 -16.291 4.529 1.00 91.44 118 VAL A O 1
ATOM 877 N N . LYS A 1 119 ? -13.788 -15.561 3.923 1.00 85.44 119 LYS A N 1
ATOM 878 C CA . LYS A 1 119 ? -14.285 -15.255 5.283 1.00 85.44 119 LYS A CA 1
ATOM 879 C C . LYS A 1 119 ? -14.008 -16.364 6.301 1.00 85.44 119 LYS A C 1
ATOM 881 O O . LYS A 1 119 ? -13.566 -16.104 7.421 1.00 85.44 119 LYS A O 1
ATOM 886 N N . HIS A 1 120 ? -14.228 -17.619 5.913 1.00 84.00 120 HIS A N 1
ATOM 887 C CA . HIS A 1 120 ? -13.974 -18.781 6.770 1.00 84.00 120 HIS A CA 1
ATOM 888 C C . HIS A 1 120 ? -12.476 -19.007 7.041 1.00 84.00 120 HIS A C 1
ATOM 890 O O . HIS A 1 120 ? -12.107 -19.411 8.146 1.00 84.00 120 HIS A O 1
ATOM 896 N N . ARG A 1 121 ? -11.609 -18.730 6.056 1.00 83.25 121 ARG A N 1
ATOM 897 C CA . ARG A 1 121 ? -10.147 -18.806 6.202 1.00 83.25 121 ARG A CA 1
ATOM 898 C C . ARG A 1 121 ? -9.651 -17.694 7.104 1.00 83.25 121 ARG A C 1
ATOM 900 O O . ARG A 1 121 ? -8.853 -17.957 7.998 1.00 83.25 121 ARG A O 1
ATOM 907 N N . LEU A 1 122 ? -10.181 -16.485 6.925 1.00 77.81 122 LEU A N 1
ATOM 908 C CA . LEU A 1 122 ? -9.820 -15.333 7.737 1.00 77.81 122 LEU A CA 1
ATOM 909 C C . LEU A 1 122 ? -10.131 -15.574 9.215 1.00 77.81 122 LEU A C 1
ATOM 911 O O . LEU A 1 122 ? -9.270 -15.335 10.050 1.00 77.81 122 LEU A O 1
ATOM 915 N N . ARG A 1 123 ? -11.300 -16.140 9.543 1.00 74.31 123 ARG A N 1
ATOM 916 C CA . ARG A 1 123 ? -11.647 -16.513 10.929 1.00 74.31 123 ARG A CA 1
ATOM 917 C C . ARG A 1 123 ? -10.686 -17.526 11.559 1.00 74.31 123 ARG A C 1
ATOM 919 O O . ARG A 1 123 ? -10.557 -17.546 12.775 1.00 74.31 123 ARG A O 1
ATOM 926 N N . ARG A 1 124 ? -10.039 -18.383 10.761 1.00 71.94 124 ARG A N 1
ATOM 927 C CA . ARG A 1 124 ? -9.046 -19.356 11.248 1.00 71.94 124 ARG A CA 1
ATOM 928 C C . ARG A 1 124 ? -7.650 -18.748 11.368 1.00 71.94 124 ARG A C 1
ATOM 930 O O . ARG A 1 124 ? -6.963 -19.017 12.343 1.00 71.94 124 ARG A O 1
ATOM 937 N N . ALA A 1 125 ? -7.234 -17.966 10.372 1.00 66.44 125 ALA A N 1
ATOM 938 C CA . ALA A 1 125 ? -5.899 -17.369 10.299 1.00 66.44 125 ALA A CA 1
ATOM 939 C C . ALA A 1 125 ? -5.743 -16.152 11.224 1.00 66.44 125 ALA A C 1
ATOM 941 O O . ALA A 1 125 ? -4.689 -15.946 11.819 1.00 66.44 125 ALA A O 1
ATOM 942 N N . CYS A 1 126 ? -6.812 -15.372 11.359 1.00 65.69 126 CYS A N 1
ATOM 943 C CA . CYS A 1 126 ? -6.935 -14.206 12.220 1.00 65.69 126 CYS A CA 1
ATOM 944 C C . CYS A 1 126 ? -8.204 -14.381 13.061 1.00 65.69 126 CYS A C 1
ATOM 946 O O . CYS A 1 126 ? -9.216 -13.732 12.765 1.00 65.69 126 CYS A O 1
ATOM 948 N N . PRO A 1 127 ? -8.205 -15.286 14.060 1.00 56.69 127 PRO A N 1
ATOM 949 C CA . PRO A 1 127 ? -9.352 -15.407 14.944 1.00 56.69 127 PRO A CA 1
ATOM 950 C C . PRO A 1 127 ? -9.697 -14.019 15.498 1.00 56.69 127 PRO A C 1
ATOM 952 O O . PRO A 1 127 ? -8.779 -13.243 15.802 1.00 56.69 127 PRO A O 1
ATOM 955 N N . PRO A 1 128 ? -10.996 -13.667 15.597 1.00 54.00 128 PRO A N 1
ATOM 956 C CA . PRO A 1 128 ? -11.403 -12.485 16.339 1.00 54.00 128 PRO A CA 1
ATOM 957 C C . PRO A 1 128 ? -10.677 -12.501 17.678 1.00 54.00 128 PRO A C 1
ATOM 959 O O . PRO A 1 128 ? -10.454 -13.575 18.239 1.00 54.00 128 PRO A O 1
ATOM 962 N N . VAL A 1 129 ? -10.276 -11.333 18.172 1.00 43.81 129 VAL A N 1
ATOM 963 C CA . VAL A 1 129 ? -9.681 -11.224 19.505 1.00 43.81 129 VAL A CA 1
ATOM 964 C C . VAL A 1 129 ? -10.761 -11.591 20.532 1.00 43.81 129 VAL A C 1
ATOM 966 O O . VAL A 1 129 ? -11.404 -10.721 21.107 1.00 43.81 129 VAL A O 1
ATOM 969 N N . GLU A 1 130 ? -11.002 -12.881 20.735 1.00 41.91 130 GLU A N 1
ATOM 970 C CA . GLU A 1 130 ? -11.828 -13.435 21.796 1.00 41.91 130 GLU A CA 1
ATOM 971 C C . GLU A 1 130 ? -10.934 -14.266 22.721 1.00 41.91 130 GLU A C 1
ATOM 973 O O . GLU A 1 130 ? -10.407 -15.320 22.376 1.00 41.91 130 GLU A O 1
ATOM 978 N N . SER A 1 131 ? -10.756 -13.700 23.918 1.00 38.31 131 SER A N 1
ATOM 979 C CA . SER A 1 131 ? -10.309 -14.314 25.167 1.00 38.31 131 SER A CA 1
ATOM 980 C C . SER A 1 131 ? -8.989 -15.098 25.163 1.00 38.31 131 SER A C 1
ATOM 982 O O . SER A 1 131 ? -8.963 -16.323 25.245 1.00 38.31 131 SER A O 1
ATOM 984 N N . ALA A 1 132 ? -7.884 -14.379 25.359 1.00 35.47 132 ALA A N 1
ATOM 985 C CA . ALA A 1 132 ? -6.965 -14.806 26.410 1.00 35.47 132 ALA A CA 1
ATOM 986 C C . ALA A 1 132 ? -7.650 -14.522 27.764 1.00 35.47 132 ALA A C 1
ATOM 988 O O . ALA A 1 132 ? -7.528 -13.421 28.280 1.00 35.47 132 ALA A O 1
ATOM 989 N N . LEU A 1 133 ? -8.458 -15.461 28.276 1.00 39.34 133 LEU A N 1
ATOM 990 C CA . LEU A 1 133 ? -8.976 -15.549 29.664 1.00 39.34 133 LEU A CA 1
ATOM 991 C C . LEU A 1 133 ? -9.658 -14.318 30.315 1.00 39.34 133 LEU A C 1
ATOM 993 O O . LEU A 1 133 ? -10.020 -14.376 31.488 1.00 39.34 133 LEU A O 1
ATOM 997 N N . VAL A 1 134 ? -9.906 -13.232 29.589 1.00 40.34 134 VAL A N 1
ATOM 998 C CA . VAL A 1 134 ? -10.615 -12.045 30.080 1.00 40.34 134 VAL A CA 1
ATOM 999 C C . VAL A 1 134 ? -11.891 -11.912 29.263 1.00 40.34 134 VAL A C 1
ATOM 1001 O O . VAL A 1 134 ? -11.830 -11.829 28.036 1.00 40.34 134 VAL A O 1
ATOM 1004 N N . ALA A 1 135 ? -13.049 -11.933 29.933 1.00 40.06 135 ALA A N 1
ATOM 1005 C CA . ALA A 1 135 ? -14.327 -11.614 29.301 1.00 40.06 135 ALA A CA 1
ATOM 1006 C C . ALA A 1 135 ? -14.157 -10.318 28.489 1.00 40.06 135 ALA A C 1
ATOM 1008 O O . ALA A 1 135 ? -13.579 -9.368 29.032 1.00 40.06 135 ALA A O 1
ATOM 1009 N N . PRO A 1 136 ? -14.594 -10.258 27.215 1.00 46.12 136 PRO A N 1
ATOM 1010 C CA . PRO A 1 136 ? -14.443 -9.044 26.428 1.00 46.12 136 PRO A CA 1
ATOM 1011 C C . PRO A 1 136 ? -15.016 -7.880 27.246 1.00 46.12 136 PRO A C 1
ATOM 1013 O O . PRO A 1 136 ? -16.088 -8.044 27.848 1.00 46.12 136 PRO A O 1
ATOM 1016 N N . PRO A 1 137 ? -14.314 -6.733 27.352 1.00 52.16 137 PRO A N 1
ATOM 1017 C CA . PRO A 1 137 ? -14.889 -5.568 28.011 1.00 52.16 137 PRO A CA 1
ATOM 1018 C C . PRO A 1 137 ? -16.270 -5.362 27.399 1.00 52.16 137 PRO A C 1
ATOM 1020 O O . PRO A 1 137 ? -16.386 -5.418 26.176 1.00 52.16 137 PRO A O 1
ATOM 1023 N N . ARG A 1 138 ? -17.317 -5.230 28.230 1.00 60.50 138 ARG A N 1
ATOM 1024 C CA .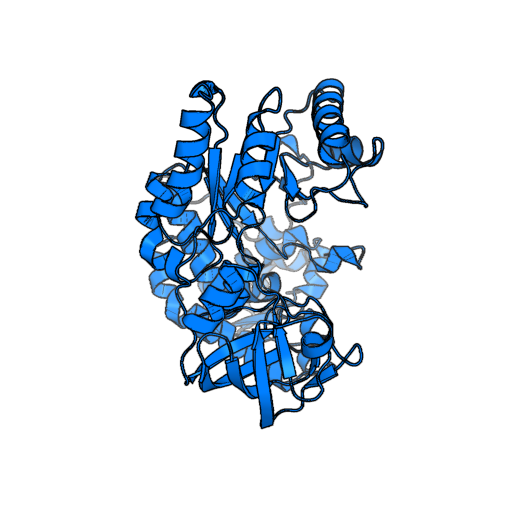 ARG A 1 138 ? -18.702 -5.100 27.754 1.00 60.50 138 ARG A CA 1
ATOM 1025 C C . ARG A 1 138 ? -18.749 -3.942 26.759 1.00 60.50 138 ARG A C 1
ATOM 1027 O O . ARG A 1 138 ? -18.785 -2.783 27.172 1.00 60.50 138 ARG A O 1
ATOM 1034 N N . LEU A 1 139 ? -18.679 -4.248 25.462 1.00 68.06 139 LEU A N 1
ATOM 1035 C CA . LEU A 1 139 ? -18.689 -3.251 24.406 1.00 68.06 139 LEU A CA 1
ATOM 1036 C C . LEU A 1 139 ? -20.103 -2.688 24.356 1.00 68.06 139 LEU A C 1
ATOM 1038 O O . LEU A 1 139 ? -20.986 -3.239 23.711 1.00 68.06 139 LEU A O 1
ATOM 1042 N N . HIS A 1 140 ? -20.339 -1.621 25.114 1.00 79.50 140 HIS A N 1
ATOM 1043 C CA . HIS A 1 140 ? -21.619 -0.941 25.106 1.00 79.50 140 HIS A CA 1
ATOM 1044 C C . HIS A 1 140 ? -21.709 -0.067 23.857 1.00 79.50 140 HIS A C 1
ATOM 1046 O O . HIS A 1 140 ? -20.809 0.724 23.577 1.00 79.50 140 HIS A O 1
ATOM 1052 N N . VAL A 1 141 ? -22.816 -0.162 23.132 1.00 79.50 141 VAL A N 1
ATOM 1053 C CA . VAL A 1 141 ? -23.066 0.592 21.894 1.00 79.50 141 VAL A CA 1
ATOM 1054 C C . VAL A 1 141 ? -22.924 2.115 22.054 1.00 79.50 141 VAL A C 1
ATOM 1056 O O . VAL A 1 141 ? -22.388 2.776 21.170 1.00 79.50 141 VAL A O 1
ATOM 1059 N N . ASN A 1 142 ? -23.255 2.659 23.233 1.00 83.94 142 ASN A N 1
ATOM 1060 C CA . ASN A 1 142 ? -22.975 4.053 23.625 1.00 83.94 142 ASN A CA 1
ATOM 1061 C C . ASN A 1 142 ? -21.508 4.482 23.458 1.00 83.94 142 ASN A C 1
ATOM 1063 O O . ASN A 1 142 ? -21.238 5.676 23.346 1.00 83.94 142 ASN A O 1
ATOM 1067 N N . MET A 1 143 ? -20.549 3.553 23.414 1.00 84.38 143 MET A N 1
ATOM 1068 C CA . MET A 1 143 ? -19.158 3.886 23.106 1.00 84.38 143 MET A CA 1
ATOM 1069 C C . MET A 1 143 ? -18.976 4.432 21.687 1.00 84.38 143 MET A C 1
ATOM 1071 O O . MET A 1 143 ? -17.954 5.075 21.442 1.00 84.38 143 MET A O 1
ATOM 1075 N N . GLY A 1 144 ? -19.938 4.244 20.774 1.00 82.25 144 GLY A N 1
ATOM 1076 C CA . GLY A 1 144 ? -19.982 4.950 19.488 1.00 82.25 144 GLY A CA 1
ATOM 1077 C C . GLY A 1 144 ? -19.859 6.467 19.671 1.00 82.25 144 GLY A C 1
ATOM 1078 O O . GLY A 1 144 ? -19.068 7.100 18.975 1.00 82.25 144 GLY A O 1
ATOM 1079 N N . ASN A 1 145 ? -20.471 7.006 20.733 1.00 85.50 145 ASN A N 1
ATOM 1080 C CA . ASN A 1 145 ? -20.430 8.424 21.110 1.00 85.50 145 ASN A CA 1
ATOM 1081 C C . ASN A 1 145 ? -19.172 8.852 21.881 1.00 85.50 145 ASN A C 1
ATOM 1083 O O . ASN A 1 145 ? -19.064 10.010 22.290 1.00 85.50 145 ASN A O 1
ATOM 1087 N N . LYS A 1 146 ? -18.210 7.951 22.127 1.00 84.62 146 LYS A N 1
ATOM 1088 C CA . LYS A 1 146 ? -16.943 8.336 22.763 1.00 84.62 146 LYS A CA 1
ATOM 1089 C C . LYS A 1 146 ? -16.251 9.396 21.892 1.00 84.62 146 LYS A C 1
ATOM 1091 O O . LYS A 1 146 ? -16.109 9.204 20.686 1.00 84.62 146 LYS A O 1
ATOM 1096 N N . ARG A 1 147 ? -15.779 10.480 22.522 1.00 85.12 147 ARG A N 1
ATOM 1097 C CA . ARG A 1 147 ? -14.968 11.511 21.857 1.00 85.12 147 ARG A CA 1
ATOM 1098 C C . ARG A 1 147 ? -13.705 10.901 21.245 1.00 85.12 147 ARG A C 1
ATOM 1100 O O . ARG A 1 147 ? -13.153 9.935 21.778 1.00 85.12 147 ARG A O 1
ATOM 1107 N N . GLN A 1 148 ? -13.256 11.478 20.134 1.00 86.69 148 GLN A N 1
ATOM 1108 C CA . GLN A 1 148 ? -11.987 11.111 19.517 1.00 86.69 148 GLN A CA 1
ATOM 1109 C C . GLN A 1 148 ? -10.833 11.284 20.514 1.00 86.69 148 GLN A C 1
ATOM 1111 O O . GLN A 1 148 ? -10.782 12.265 21.252 1.00 86.69 148 GLN A O 1
ATOM 1116 N N . GLU A 1 149 ? -9.926 10.305 20.536 1.00 89.62 149 GLU A N 1
ATOM 1117 C CA . GLU A 1 149 ? -8.674 10.396 21.284 1.00 89.62 149 GLU A CA 1
ATOM 1118 C C . GLU A 1 149 ? -7.713 11.317 20.531 1.00 89.62 149 GLU A C 1
ATOM 1120 O O . GLU A 1 149 ? -7.464 11.105 19.343 1.00 89.62 149 GLU A O 1
ATOM 1125 N N . THR A 1 150 ? -7.196 12.333 21.214 1.00 89.06 150 THR A N 1
ATOM 1126 C CA . THR A 1 150 ? -6.287 13.334 20.637 1.00 89.06 150 THR A CA 1
ATOM 1127 C C . THR A 1 150 ? -4.896 13.291 21.262 1.00 89.06 150 THR A C 1
ATOM 1129 O O . THR A 1 150 ? -3.985 13.950 20.764 1.00 89.06 150 THR A O 1
ATOM 1132 N N . ASN A 1 151 ? -4.696 12.516 22.333 1.00 90.44 151 ASN A N 1
ATOM 1133 C CA . ASN A 1 151 ? -3.393 12.367 22.961 1.00 90.44 151 ASN A CA 1
ATOM 1134 C C . ASN A 1 151 ? -2.523 11.352 22.202 1.00 90.44 151 ASN A C 1
ATOM 1136 O O . ASN A 1 151 ? -2.634 10.140 22.406 1.00 90.44 151 ASN A O 1
ATOM 1140 N N . ASP A 1 152 ? -1.603 11.858 21.377 1.00 89.12 152 ASP A N 1
ATOM 1141 C CA . ASP A 1 152 ? -0.683 11.032 20.584 1.00 89.12 152 ASP A CA 1
ATOM 1142 C C . ASP A 1 152 ? 0.205 10.112 21.442 1.00 89.12 152 ASP A C 1
ATOM 1144 O O . ASP A 1 152 ? 0.567 9.022 21.008 1.00 89.12 152 ASP A O 1
ATOM 1148 N N . ALA A 1 153 ? 0.488 10.467 22.702 1.00 88.75 153 ALA A N 1
ATOM 1149 C CA . ALA A 1 153 ? 1.315 9.638 23.585 1.00 88.75 153 ALA A CA 1
ATOM 1150 C C . ALA A 1 153 ? 0.678 8.275 23.929 1.00 88.75 153 ALA A C 1
ATOM 1152 O O . ALA A 1 153 ? 1.379 7.365 24.373 1.00 88.75 153 ALA A O 1
ATOM 1153 N N . LEU A 1 154 ? -0.637 8.114 23.730 1.00 91.75 154 LEU A N 1
ATOM 1154 C CA . LEU A 1 154 ? -1.344 6.841 23.917 1.00 91.75 154 LEU A CA 1
ATOM 1155 C C . LEU A 1 154 ? -1.290 5.943 22.670 1.00 91.75 154 LEU A C 1
ATOM 1157 O O . LEU A 1 154 ? -1.661 4.764 22.734 1.00 91.75 154 LEU A O 1
ATOM 1161 N N . ARG A 1 155 ? -0.846 6.474 21.525 1.00 94.06 155 ARG A N 1
ATOM 1162 C CA . ARG A 1 155 ? -0.793 5.744 20.261 1.00 94.06 155 ARG A CA 1
ATOM 1163 C C . ARG A 1 155 ? 0.332 4.709 20.285 1.00 94.06 155 ARG A C 1
ATOM 1165 O O . ARG A 1 155 ? 1.489 5.001 20.567 1.00 94.06 155 ARG A O 1
ATOM 1172 N N . ARG A 1 156 ? -0.015 3.468 19.931 1.00 93.44 156 ARG A N 1
ATOM 1173 C CA . ARG A 1 156 ? 0.946 2.355 19.794 1.00 93.44 156 ARG A CA 1
ATOM 1174 C C . ARG A 1 156 ? 1.358 2.093 18.347 1.00 93.44 156 ARG A C 1
ATOM 1176 O O . ARG A 1 156 ? 2.491 1.691 18.099 1.00 93.44 156 ARG A O 1
ATOM 1183 N N . THR A 1 157 ? 0.439 2.288 17.402 1.00 95.06 157 THR A N 1
ATOM 1184 C CA . THR A 1 157 ? 0.696 2.127 15.964 1.00 95.06 157 THR A CA 1
ATOM 1185 C C . THR A 1 157 ? 1.617 3.233 15.482 1.00 95.06 157 THR A C 1
ATOM 1187 O O . THR A 1 157 ? 1.310 4.393 15.715 1.00 95.06 157 THR A O 1
ATOM 1190 N N . LYS A 1 158 ? 2.710 2.893 14.800 1.00 96.88 158 LYS A N 1
ATOM 1191 C CA . LYS A 1 158 ? 3.702 3.850 14.293 1.00 96.88 158 LYS A CA 1
ATOM 1192 C C . LYS A 1 158 ? 3.286 4.445 12.944 1.00 96.88 158 LYS A C 1
ATOM 1194 O O . LYS A 1 158 ? 2.699 3.732 12.131 1.00 96.88 158 LYS A O 1
ATOM 1199 N N . VAL A 1 159 ? 3.604 5.717 12.703 1.00 97.44 159 VAL A N 1
ATOM 1200 C CA . VAL A 1 159 ? 3.374 6.401 11.419 1.00 97.44 159 VAL A CA 1
ATOM 1201 C C . VAL A 1 159 ? 4.684 6.478 10.643 1.00 97.44 159 VAL A C 1
ATOM 1203 O O . VAL A 1 159 ? 5.671 7.034 11.128 1.00 97.44 159 VAL A O 1
ATOM 1206 N N . VAL A 1 160 ? 4.670 5.924 9.428 1.00 98.31 160 VAL A N 1
ATOM 1207 C CA . VAL A 1 160 ? 5.777 6.010 8.470 1.00 98.31 160 VAL A CA 1
ATOM 1208 C C . VAL A 1 160 ? 5.441 7.077 7.433 1.00 98.31 160 VAL A C 1
ATOM 1210 O O . VAL A 1 160 ? 4.444 6.942 6.725 1.00 98.31 160 VAL A O 1
ATOM 1213 N N . ALA A 1 161 ? 6.269 8.113 7.314 1.00 97.62 161 ALA A N 1
ATOM 1214 C CA . ALA A 1 161 ? 6.067 9.193 6.352 1.00 97.62 161 ALA A CA 1
ATOM 1215 C C . ALA A 1 161 ? 7.184 9.205 5.306 1.00 97.62 161 ALA A C 1
ATOM 1217 O O . ALA A 1 161 ? 8.366 9.274 5.639 1.00 97.62 161 ALA A O 1
ATOM 1218 N N . SER A 1 162 ? 6.813 9.145 4.026 1.00 96.38 162 SER A N 1
ATOM 1219 C CA . SER A 1 162 ? 7.783 9.322 2.942 1.00 96.38 162 SER A CA 1
ATOM 1220 C C . SER A 1 162 ? 8.155 10.784 2.832 1.00 96.38 162 SER A C 1
ATOM 1222 O O . SER A 1 162 ? 7.278 11.646 2.787 1.00 96.38 162 SER A O 1
ATOM 1224 N N . LEU A 1 163 ? 9.450 11.049 2.753 1.00 94.38 163 LEU A N 1
ATOM 1225 C CA . LEU A 1 163 ? 9.917 12.392 2.499 1.00 94.38 163 LEU A CA 1
ATOM 1226 C C . LEU A 1 163 ? 10.188 12.624 1.003 1.00 94.38 163 LEU A C 1
ATOM 1228 O O . LEU A 1 163 ? 10.510 11.693 0.261 1.00 94.38 163 LEU A O 1
ATOM 1232 N N . GLY A 1 164 ? 10.049 13.876 0.573 1.00 93.44 164 GLY A N 1
ATOM 1233 C CA . GLY A 1 164 ? 10.257 14.312 -0.805 1.00 93.44 164 GLY A CA 1
ATOM 1234 C C . GLY A 1 164 ? 10.265 15.840 -0.919 1.00 93.44 164 GLY A C 1
ATOM 1235 O O . GLY A 1 164 ? 10.362 16.524 0.100 1.00 93.44 164 GLY A O 1
ATOM 1236 N N . PRO A 1 165 ? 10.109 16.407 -2.128 1.00 91.69 165 PRO A N 1
ATOM 1237 C CA . PRO A 1 165 ? 10.169 17.856 -2.346 1.00 91.69 165 PRO A CA 1
ATOM 1238 C C . PRO A 1 165 ? 9.235 18.689 -1.453 1.00 91.69 165 PRO A C 1
ATOM 1240 O O . PRO A 1 165 ? 9.599 19.784 -1.043 1.00 91.69 165 PRO A O 1
ATOM 1243 N N . ALA A 1 166 ? 8.061 18.156 -1.100 1.00 93.88 166 ALA A N 1
ATOM 1244 C CA . ALA A 1 166 ? 7.100 18.830 -0.223 1.00 93.88 166 ALA A CA 1
ATOM 1245 C C . ALA A 1 166 ? 7.493 18.826 1.270 1.00 93.88 166 ALA A C 1
ATOM 1247 O O . ALA A 1 166 ? 6.886 19.539 2.064 1.00 93.88 166 ALA A O 1
ATOM 1248 N N . SER A 1 167 ? 8.470 18.008 1.675 1.00 94.44 167 SER A N 1
ATOM 1249 C CA . SER A 1 167 ? 8.739 17.699 3.087 1.00 94.44 167 SER A CA 1
ATOM 1250 C C . SER A 1 167 ? 10.219 17.646 3.484 1.00 94.44 167 SER A C 1
ATOM 1252 O O . SER A 1 167 ? 10.518 17.545 4.668 1.00 94.44 167 SER A O 1
ATOM 1254 N N . TRP A 1 168 ? 11.160 17.767 2.545 1.00 91.69 168 TRP A N 1
ATOM 1255 C CA . TRP A 1 168 ? 12.612 17.746 2.798 1.00 91.69 168 TRP A CA 1
ATOM 1256 C C . TRP A 1 168 ? 13.218 19.080 3.282 1.00 91.69 168 TRP A C 1
ATOM 1258 O O . TRP A 1 168 ? 14.439 19.254 3.214 1.00 91.69 168 TRP A O 1
ATOM 1268 N N . SER A 1 169 ? 12.408 20.037 3.741 1.00 93.31 169 SER A N 1
ATOM 1269 C CA . SER A 1 169 ? 12.890 21.331 4.247 1.00 93.31 169 SER A CA 1
ATOM 1270 C C . SER A 1 169 ? 13.113 21.324 5.764 1.00 93.31 169 SER A C 1
ATOM 1272 O O . SER A 1 169 ? 12.466 20.574 6.497 1.00 93.31 169 SER A O 1
ATOM 1274 N N . GLU A 1 170 ? 13.991 22.215 6.240 1.00 94.50 170 GLU A N 1
ATOM 1275 C CA . GLU A 1 170 ? 14.225 22.456 7.678 1.00 94.50 170 GLU A CA 1
ATOM 1276 C C . GLU A 1 170 ? 12.959 22.894 8.420 1.00 94.50 170 GLU A C 1
ATOM 1278 O O . GLU A 1 170 ? 12.824 22.660 9.615 1.00 94.50 170 GLU A O 1
ATOM 1283 N N . GLU A 1 171 ? 12.003 23.486 7.706 1.00 96.75 171 GLU A N 1
ATOM 1284 C CA . GLU A 1 171 ? 10.713 23.876 8.262 1.00 96.75 171 GLU A CA 1
ATOM 1285 C C . GLU A 1 171 ? 9.751 22.685 8.409 1.00 96.75 171 GLU A C 1
ATOM 1287 O O . GLU A 1 171 ? 9.028 22.582 9.402 1.00 96.75 171 GLU A O 1
ATOM 1292 N N . MET A 1 172 ? 9.706 21.786 7.420 1.00 97.75 172 MET A N 1
ATOM 1293 C CA . MET A 1 172 ? 8.673 20.748 7.355 1.00 97.75 172 MET A CA 1
ATOM 1294 C C . MET A 1 172 ? 8.986 19.525 8.206 1.00 97.75 172 MET A C 1
ATOM 1296 O O . MET A 1 172 ? 8.075 18.980 8.828 1.00 97.75 172 MET A O 1
ATOM 1300 N N . ILE A 1 173 ? 10.249 19.113 8.292 1.00 97.81 173 ILE A N 1
ATOM 1301 C CA . ILE A 1 173 ? 10.653 17.960 9.109 1.00 97.81 173 ILE A CA 1
ATOM 1302 C C . ILE A 1 173 ? 10.198 18.093 10.575 1.00 97.81 173 ILE A C 1
ATOM 1304 O O . ILE A 1 173 ? 9.490 17.196 11.039 1.00 97.81 173 ILE A O 1
ATOM 1308 N N . PRO A 1 174 ? 10.488 19.186 11.313 1.00 97.94 174 PRO A N 1
ATOM 1309 C CA . PRO A 1 174 ? 10.029 19.317 12.695 1.00 97.94 174 PRO A CA 1
ATOM 1310 C C . PRO A 1 174 ? 8.498 19.370 12.805 1.00 97.94 174 PRO A C 1
ATOM 1312 O O . PRO A 1 174 ? 7.937 18.774 13.726 1.00 97.94 174 PRO A O 1
ATOM 1315 N N . LYS A 1 175 ? 7.798 19.998 11.845 1.00 98.12 175 LYS A N 1
ATOM 1316 C CA . LYS A 1 175 ? 6.323 19.993 11.795 1.00 98.12 175 LYS A CA 1
ATOM 1317 C C . LYS A 1 175 ? 5.769 18.573 11.667 1.00 98.12 175 LYS A C 1
ATOM 1319 O O . LYS A 1 175 ? 4.827 18.221 12.371 1.00 98.12 175 LYS A O 1
ATOM 1324 N N . MET A 1 176 ? 6.369 17.744 10.815 1.00 98.00 176 MET A N 1
ATOM 1325 C CA . MET A 1 176 ? 5.961 16.350 10.624 1.00 98.00 176 MET A CA 1
ATOM 1326 C C . MET A 1 176 ? 6.263 15.468 11.841 1.00 98.00 176 MET A C 1
ATOM 1328 O O . MET A 1 176 ? 5.456 14.595 12.169 1.00 98.00 176 MET A O 1
ATOM 1332 N N . ILE A 1 177 ? 7.385 15.700 12.532 1.00 97.62 177 ILE A N 1
ATOM 1333 C CA . ILE A 1 177 ? 7.710 15.014 13.795 1.00 97.62 177 ILE A CA 1
ATOM 1334 C C . ILE A 1 177 ? 6.655 15.353 14.854 1.00 97.62 177 ILE A C 1
ATOM 1336 O O . ILE A 1 177 ? 6.087 14.453 15.470 1.00 97.62 177 ILE A O 1
ATOM 1340 N N . LEU A 1 178 ? 6.341 16.640 15.031 1.00 96.31 178 LEU A N 1
ATOM 1341 C CA . LEU A 1 178 ? 5.331 17.099 15.991 1.00 96.31 178 LEU A CA 1
ATOM 1342 C C . LEU A 1 178 ? 3.916 16.612 15.655 1.00 96.31 178 LEU A C 1
ATOM 1344 O O . LEU A 1 178 ? 3.134 16.363 16.569 1.00 96.31 178 LEU A O 1
ATOM 1348 N N . ALA A 1 179 ? 3.602 16.442 14.369 1.00 95.81 179 ALA A N 1
ATOM 1349 C CA . ALA A 1 179 ? 2.333 15.880 13.914 1.00 95.81 179 ALA A CA 1
ATOM 1350 C C . ALA A 1 179 ? 2.188 14.371 14.199 1.00 95.81 179 ALA A C 1
ATOM 1352 O O . ALA A 1 179 ? 1.079 13.850 14.101 1.00 95.81 179 ALA A O 1
ATOM 1353 N N . GLY A 1 180 ? 3.277 13.673 14.554 1.00 96.06 180 GLY A N 1
ATOM 1354 C CA . GLY A 1 180 ? 3.246 12.268 14.974 1.00 96.06 180 GLY A CA 1
ATOM 1355 C C . GLY A 1 180 ? 4.038 11.298 14.094 1.00 96.06 180 GLY A C 1
ATOM 1356 O O . GLY A 1 180 ? 3.843 10.088 14.213 1.00 96.06 180 GLY A O 1
ATOM 1357 N N . THR A 1 181 ? 4.925 11.780 13.215 1.00 97.69 181 THR A N 1
ATOM 1358 C CA . THR A 1 181 ? 5.796 10.886 12.432 1.00 97.69 181 THR A CA 1
ATOM 1359 C C . THR A 1 181 ? 6.775 10.150 13.345 1.00 97.69 181 THR A C 1
ATOM 1361 O O . THR A 1 181 ? 7.553 10.780 14.057 1.00 97.69 181 THR A O 1
ATOM 1364 N N . ASP A 1 182 ? 6.778 8.816 13.286 1.00 98.31 182 ASP A N 1
ATOM 1365 C CA . ASP A 1 182 ? 7.735 7.984 14.024 1.00 98.31 182 ASP A CA 1
ATOM 1366 C C . ASP A 1 182 ? 8.898 7.507 13.157 1.00 98.31 182 ASP A C 1
ATOM 1368 O O . ASP A 1 182 ? 9.995 7.289 13.669 1.00 98.31 182 ASP A O 1
ATOM 1372 N N . ILE A 1 183 ? 8.644 7.281 11.863 1.00 98.56 183 ILE A N 1
ATOM 1373 C CA . ILE A 1 183 ? 9.632 6.753 10.922 1.00 98.56 183 ILE A CA 1
ATOM 1374 C C . ILE A 1 183 ? 9.598 7.586 9.644 1.00 98.56 183 ILE A C 1
ATOM 1376 O O . ILE A 1 183 ? 8.560 7.662 8.983 1.00 98.56 183 ILE A O 1
ATOM 1380 N N . PHE A 1 184 ? 10.726 8.167 9.250 1.00 98.50 184 PHE A N 1
ATOM 1381 C CA . PHE A 1 184 ? 10.855 8.772 7.927 1.00 98.50 184 PHE A CA 1
ATOM 1382 C C . PHE A 1 184 ? 11.364 7.754 6.909 1.00 98.50 184 PHE A C 1
ATOM 1384 O O . PHE A 1 184 ? 12.391 7.107 7.104 1.00 98.50 184 PHE A O 1
ATOM 1391 N N . ARG A 1 185 ? 10.645 7.626 5.793 1.00 98.38 185 ARG A N 1
ATOM 1392 C CA . ARG A 1 185 ? 11.034 6.800 4.648 1.00 98.38 185 ARG A CA 1
ATOM 1393 C C . ARG A 1 185 ? 11.837 7.631 3.647 1.00 98.38 185 ARG A C 1
ATOM 1395 O O . ARG A 1 185 ? 11.322 8.594 3.073 1.00 98.38 185 ARG A O 1
ATOM 1402 N N . LEU A 1 186 ? 13.067 7.196 3.396 1.00 97.50 186 LEU A N 1
ATOM 1403 C CA . LEU A 1 186 ? 13.975 7.682 2.364 1.00 97.50 186 LEU A CA 1
ATOM 1404 C C . LEU A 1 186 ? 13.845 6.782 1.127 1.00 97.50 186 LEU A C 1
ATOM 1406 O O . LEU A 1 186 ? 14.348 5.662 1.098 1.00 97.50 186 LEU A O 1
ATOM 1410 N N . ASN A 1 187 ? 13.122 7.251 0.109 1.00 95.94 187 ASN A N 1
ATOM 1411 C CA . ASN A 1 187 ? 12.849 6.463 -1.095 1.00 95.94 187 ASN A CA 1
ATOM 1412 C C . ASN A 1 187 ? 14.016 6.535 -2.093 1.00 95.94 187 ASN A C 1
ATOM 1414 O O . ASN A 1 187 ? 14.136 7.507 -2.850 1.00 95.94 187 ASN A O 1
ATOM 1418 N N . CYS A 1 188 ? 14.840 5.487 -2.147 1.00 95.75 188 CYS A N 1
ATOM 1419 C CA . CYS A 1 188 ? 16.033 5.424 -2.992 1.00 95.75 188 CYS A CA 1
ATOM 1420 C C . CYS A 1 188 ? 15.715 5.470 -4.492 1.00 95.75 188 CYS A C 1
ATOM 1422 O O . CYS A 1 188 ? 16.574 5.818 -5.305 1.00 95.75 188 CYS A O 1
ATOM 1424 N N . SER A 1 189 ? 14.450 5.259 -4.877 1.00 90.62 189 SER A N 1
ATOM 1425 C CA . SER A 1 189 ? 13.992 5.486 -6.251 1.00 90.62 189 SER A CA 1
ATOM 1426 C C . SER A 1 189 ? 14.292 6.893 -6.774 1.00 90.62 189 SER A C 1
ATOM 1428 O O . SER A 1 189 ? 14.447 7.068 -7.984 1.00 90.62 189 SER A O 1
ATOM 1430 N N . HIS A 1 190 ? 14.355 7.871 -5.869 1.00 89.19 190 HIS A N 1
ATOM 1431 C CA . HIS A 1 190 ? 14.600 9.279 -6.167 1.00 89.19 190 HIS A CA 1
ATOM 1432 C C . HIS A 1 190 ? 15.942 9.779 -5.630 1.00 89.19 190 HIS A C 1
ATOM 1434 O O . HIS A 1 190 ? 16.230 10.961 -5.792 1.00 89.19 190 HIS A O 1
ATOM 1440 N N . ARG A 1 191 ? 16.775 8.909 -5.036 1.00 89.56 191 ARG A N 1
ATOM 1441 C CA . ARG A 1 191 ? 18.108 9.294 -4.560 1.00 89.56 191 ARG A CA 1
ATOM 1442 C C . ARG A 1 191 ? 18.966 9.721 -5.750 1.00 89.56 191 ARG A C 1
ATOM 1444 O O . ARG A 1 191 ? 19.425 8.888 -6.531 1.00 89.56 191 ARG A O 1
ATOM 1451 N N . ARG A 1 192 ? 19.110 11.034 -5.914 1.00 80.06 192 ARG A N 1
ATOM 1452 C CA . ARG A 1 192 ? 19.930 11.730 -6.911 1.00 80.06 192 ARG A CA 1
ATOM 1453 C C . ARG A 1 192 ? 20.361 13.062 -6.295 1.00 80.06 192 ARG A C 1
ATOM 1455 O O . ARG A 1 192 ? 19.621 13.626 -5.502 1.00 80.06 192 ARG A O 1
ATOM 1462 N N . GLY A 1 193 ? 21.530 13.575 -6.669 1.00 74.56 193 GLY A N 1
ATOM 1463 C CA . GLY A 1 193 ? 21.875 14.981 -6.415 1.00 74.56 193 GLY A CA 1
ATOM 1464 C C . GLY A 1 193 ? 22.112 15.398 -4.955 1.00 74.56 193 GLY A C 1
ATOM 1465 O O . GLY A 1 193 ? 22.011 16.584 -4.670 1.00 74.56 193 GLY A O 1
ATOM 1466 N N . GLY A 1 194 ? 22.445 14.478 -4.041 1.00 82.94 194 GLY A N 1
ATOM 1467 C CA . GLY A 1 194 ? 22.896 14.839 -2.687 1.00 82.94 194 GLY A CA 1
ATOM 1468 C C . GLY A 1 194 ? 21.789 15.105 -1.654 1.00 82.94 194 GLY A C 1
ATOM 1469 O O . GLY A 1 194 ? 22.067 15.588 -0.556 1.00 82.94 194 GLY A O 1
ATOM 1470 N N . ASP A 1 195 ? 20.519 14.851 -1.991 1.00 87.56 195 ASP A N 1
ATOM 1471 C CA . ASP A 1 195 ? 19.399 15.173 -1.098 1.00 87.56 195 ASP A CA 1
ATOM 1472 C C . ASP A 1 195 ? 19.439 14.392 0.219 1.00 87.56 195 ASP A C 1
ATOM 1474 O O . ASP A 1 195 ? 19.123 14.947 1.271 1.00 87.56 195 ASP A O 1
ATOM 1478 N N . PHE A 1 196 ? 19.842 13.121 0.195 1.00 93.56 196 PHE A N 1
ATOM 1479 C CA . PHE A 1 196 ? 19.861 12.294 1.405 1.00 93.56 196 PHE A CA 1
ATOM 1480 C C . PHE A 1 196 ? 20.963 12.753 2.362 1.00 93.56 196 PHE A C 1
ATOM 1482 O O . PHE A 1 196 ? 20.735 12.815 3.567 1.00 93.56 196 PHE A O 1
ATOM 1489 N N . GLU A 1 197 ? 22.105 13.169 1.822 1.00 92.75 197 GLU A N 1
ATOM 1490 C CA . GLU A 1 197 ? 23.252 13.708 2.549 1.00 92.75 197 GLU A CA 1
ATOM 1491 C C . GLU A 1 197 ? 22.886 14.988 3.311 1.00 92.75 197 GLU A C 1
ATOM 1493 O O . GLU A 1 197 ? 23.410 15.237 4.393 1.00 92.75 197 GLU A O 1
ATOM 1498 N N . ARG A 1 198 ? 21.946 15.776 2.780 1.00 92.25 198 ARG A N 1
ATOM 1499 C CA . ARG A 1 198 ? 21.393 16.960 3.450 1.00 92.25 198 ARG A CA 1
ATOM 1500 C C . ARG A 1 198 ? 20.275 16.608 4.434 1.00 92.25 198 ARG A C 1
ATOM 1502 O O . ARG A 1 198 ? 20.229 17.140 5.540 1.00 92.25 198 ARG A O 1
ATOM 1509 N N . VAL A 1 199 ? 19.344 15.751 4.024 1.00 94.62 199 VAL A N 1
ATOM 1510 C CA . VAL A 1 199 ? 18.096 15.486 4.757 1.00 94.62 199 VAL A CA 1
ATOM 1511 C C . VAL A 1 199 ? 18.311 14.564 5.951 1.00 94.62 199 VAL A C 1
ATOM 1513 O O . VAL A 1 199 ? 17.720 14.791 7.003 1.00 94.62 199 VAL A O 1
ATOM 1516 N N . TYR A 1 200 ? 19.128 13.520 5.816 1.00 97.25 200 TYR A N 1
ATOM 1517 C CA . TYR A 1 200 ? 19.315 12.543 6.886 1.00 97.25 200 TYR A CA 1
ATOM 1518 C C . TYR A 1 200 ? 19.881 13.174 8.175 1.00 97.25 200 TYR A C 1
ATOM 1520 O O . TYR A 1 200 ? 19.265 12.989 9.230 1.00 97.25 200 TYR A O 1
ATOM 1528 N N . PRO A 1 201 ? 20.955 13.993 8.130 1.00 97.06 201 PRO A N 1
ATOM 1529 C CA . PRO A 1 201 ? 21.442 14.695 9.319 1.00 97.06 201 PRO A CA 1
ATOM 1530 C C . PRO A 1 201 ? 20.403 15.649 9.913 1.00 97.06 201 PRO A C 1
ATOM 1532 O O . PRO A 1 201 ? 20.284 15.758 11.132 1.00 97.06 201 PRO A O 1
ATOM 1535 N N . LEU A 1 202 ? 19.614 16.307 9.060 1.00 97.06 202 LEU A N 1
ATOM 1536 C CA . LEU A 1 202 ? 18.556 17.218 9.483 1.00 97.06 202 LEU A CA 1
ATOM 1537 C C . LEU A 1 202 ? 17.449 16.492 10.263 1.00 97.06 202 LEU A C 1
ATOM 1539 O O . LEU A 1 202 ? 17.023 16.992 11.300 1.00 97.06 202 LEU A O 1
ATOM 1543 N N . ILE A 1 203 ? 17.035 15.293 9.833 1.00 97.94 203 ILE A N 1
ATOM 1544 C CA . ILE A 1 203 ? 16.091 14.454 10.593 1.00 97.94 203 ILE A CA 1
ATOM 1545 C C . ILE A 1 203 ? 16.634 14.177 11.994 1.00 97.94 203 ILE A C 1
ATOM 1547 O O . ILE A 1 203 ? 15.918 14.376 12.976 1.00 97.94 203 ILE A O 1
ATOM 1551 N N . ARG A 1 204 ? 17.891 13.722 12.091 1.00 97.94 204 ARG A N 1
ATOM 1552 C CA . ARG A 1 204 ? 18.512 13.364 13.374 1.00 97.94 204 ARG A CA 1
ATOM 1553 C C . ARG A 1 204 ? 18.620 14.574 14.300 1.00 97.94 204 ARG A C 1
ATOM 1555 O O . ARG A 1 204 ? 18.183 14.483 15.444 1.00 97.94 204 ARG A O 1
ATOM 1562 N N . LYS A 1 205 ? 19.085 15.713 13.776 1.00 97.75 205 LYS A N 1
ATOM 1563 C CA . LYS A 1 205 ? 19.151 16.989 14.500 1.00 97.75 205 LYS A CA 1
ATOM 1564 C C . LYS A 1 205 ? 17.777 17.409 15.032 1.00 97.75 205 LYS A C 1
ATOM 1566 O O . LYS A 1 205 ? 17.633 17.643 16.225 1.00 97.75 205 LYS A O 1
ATOM 1571 N N . CYS A 1 206 ? 16.756 17.466 14.174 1.00 97.88 206 CYS A N 1
ATOM 1572 C CA . CYS A 1 206 ? 15.419 17.889 14.595 1.00 97.88 206 CYS A CA 1
ATOM 1573 C C . CYS A 1 206 ? 14.793 16.922 15.611 1.00 97.88 206 CYS A C 1
ATOM 1575 O O . CYS A 1 206 ? 14.097 17.358 16.524 1.00 97.88 206 CYS A O 1
ATOM 1577 N N . ALA A 1 207 ? 15.021 15.614 15.469 1.00 97.56 207 ALA A N 1
ATOM 1578 C CA . ALA A 1 207 ? 14.539 14.620 16.425 1.00 97.56 207 ALA A CA 1
ATOM 1579 C C . ALA A 1 207 ? 15.164 14.821 17.817 1.00 97.56 207 ALA A C 1
ATOM 1581 O O . ALA A 1 207 ? 14.445 14.794 18.819 1.00 97.56 207 ALA A O 1
ATOM 1582 N N . GLU A 1 208 ? 16.473 15.086 17.872 1.00 97.81 208 GLU A N 1
ATOM 1583 C CA . GLU A 1 208 ? 17.198 15.398 19.106 1.00 97.81 208 GLU A CA 1
ATOM 1584 C C . GLU A 1 208 ? 16.707 16.705 19.745 1.00 97.81 208 GLU A C 1
ATOM 1586 O O . GLU A 1 208 ? 16.322 16.701 20.914 1.00 97.81 208 GLU A O 1
ATOM 1591 N N . GLU A 1 209 ? 16.626 17.794 18.973 1.00 97.88 209 GLU A N 1
ATOM 1592 C CA . GLU A 1 209 ? 16.149 19.106 19.443 1.00 97.88 209 GLU A CA 1
ATOM 1593 C C . GLU A 1 209 ? 14.721 19.045 20.010 1.00 97.88 209 GLU A C 1
ATOM 1595 O O . GLU A 1 209 ? 14.395 19.739 20.974 1.00 97.88 209 GLU A O 1
ATOM 1600 N N . LEU A 1 210 ? 13.866 18.191 19.440 1.00 97.31 210 LEU A N 1
ATOM 1601 C CA . LEU A 1 210 ? 12.489 17.986 19.895 1.00 97.31 210 LEU A CA 1
ATOM 1602 C C . LEU A 1 210 ? 12.360 16.942 21.017 1.00 97.31 210 LEU A C 1
ATOM 1604 O O . LEU A 1 210 ? 11.252 16.728 21.517 1.00 97.31 210 LEU A O 1
ATOM 1608 N N . GLY A 1 211 ? 13.445 16.258 21.395 1.00 96.56 211 GLY A N 1
ATOM 1609 C CA . GLY A 1 211 ? 13.416 15.169 22.374 1.00 96.56 211 GLY A CA 1
ATOM 1610 C C . GLY A 1 211 ? 12.520 14.001 21.945 1.00 96.56 211 GLY A C 1
ATOM 1611 O O . GLY A 1 211 ? 11.856 13.379 22.780 1.00 96.56 211 GLY A O 1
ATOM 1612 N N . ARG A 1 212 ? 12.439 13.720 20.638 1.00 95.62 212 ARG A N 1
ATOM 1613 C CA . ARG A 1 212 ? 11.603 12.657 20.060 1.00 95.62 212 ARG A CA 1
ATOM 1614 C C . ARG A 1 212 ? 12.471 11.562 19.458 1.00 95.62 212 ARG A C 1
ATOM 1616 O O . ARG A 1 212 ? 13.435 11.829 18.753 1.00 95.62 212 ARG A O 1
ATOM 1623 N N . LYS A 1 213 ? 12.083 10.304 19.674 1.00 95.12 213 LYS A N 1
ATOM 1624 C CA . LYS A 1 213 ? 12.692 9.177 18.964 1.00 95.12 213 LYS A CA 1
ATOM 1625 C C . LYS A 1 213 ? 12.059 9.060 17.577 1.00 95.12 213 LYS A C 1
ATOM 1627 O O . LYS A 1 213 ? 10.896 8.675 17.485 1.00 95.12 213 LYS A O 1
ATOM 1632 N N . VAL A 1 214 ? 12.832 9.362 16.538 1.00 97.75 214 VAL A N 1
ATOM 1633 C CA . VAL A 1 214 ? 12.428 9.223 15.132 1.00 97.75 214 VAL A CA 1
ATOM 1634 C C . VAL A 1 214 ? 13.414 8.297 14.431 1.00 97.75 214 VAL A C 1
ATOM 1636 O O . VAL A 1 214 ? 14.625 8.519 14.484 1.00 97.75 214 VAL A O 1
ATOM 1639 N N . GLU A 1 215 ? 12.889 7.243 13.816 1.00 98.31 215 GLU A N 1
ATOM 1640 C CA . GLU A 1 215 ? 13.662 6.253 13.063 1.00 98.31 215 GLU A CA 1
ATOM 1641 C C . GLU A 1 215 ? 13.669 6.619 11.566 1.00 98.31 215 GLU A C 1
ATOM 1643 O O . GLU A 1 215 ? 12.820 7.366 11.072 1.00 98.31 215 GLU A O 1
ATOM 1648 N N . CYS A 1 216 ? 14.628 6.085 10.824 1.00 98.50 216 CYS A N 1
ATOM 1649 C CA . CYS A 1 216 ? 14.755 6.219 9.383 1.00 98.50 216 CYS A CA 1
ATOM 1650 C C . CYS A 1 216 ? 14.666 4.840 8.727 1.00 98.50 216 CYS A C 1
ATOM 1652 O O . CYS A 1 216 ? 15.184 3.841 9.225 1.00 98.50 216 CYS A O 1
ATOM 1654 N N . LEU A 1 217 ? 14.013 4.800 7.575 1.00 98.50 217 LEU A N 1
ATOM 1655 C CA . LEU A 1 217 ? 13.862 3.613 6.749 1.00 98.50 217 LEU A CA 1
ATOM 1656 C C . LEU A 1 217 ? 14.363 3.946 5.347 1.00 98.50 217 LEU A C 1
ATOM 1658 O O . LEU A 1 217 ? 13.827 4.845 4.699 1.00 98.50 217 LEU A O 1
ATOM 1662 N N . GLY A 1 218 ? 15.382 3.232 4.880 1.00 98.31 218 GLY A N 1
ATOM 1663 C CA . GLY A 1 218 ? 15.812 3.274 3.485 1.00 98.31 218 GLY A CA 1
ATOM 1664 C C . GLY A 1 218 ? 14.971 2.316 2.649 1.00 98.31 218 GLY A C 1
ATOM 1665 O O . GLY A 1 218 ? 14.810 1.161 3.029 1.00 98.31 218 GLY A O 1
ATOM 1666 N N . ASP A 1 219 ? 14.399 2.778 1.542 1.00 98.06 219 ASP A N 1
ATOM 1667 C CA . ASP A 1 219 ? 13.588 1.943 0.647 1.00 98.06 219 ASP A CA 1
ATOM 1668 C C . ASP A 1 219 ? 14.271 1.801 -0.712 1.00 98.06 219 ASP A C 1
ATOM 1670 O O . ASP A 1 219 ? 14.269 2.754 -1.502 1.00 98.06 219 ASP A O 1
ATOM 1674 N N . LEU A 1 220 ? 14.879 0.632 -0.947 1.00 97.56 220 LEU A N 1
ATOM 1675 C CA . LEU A 1 220 ? 15.592 0.313 -2.183 1.00 97.56 220 LEU A CA 1
ATOM 1676 C C . LEU A 1 220 ? 14.625 0.284 -3.371 1.00 97.56 220 LEU A C 1
ATOM 1678 O O . LEU A 1 220 ? 13.439 -0.016 -3.236 1.00 97.56 220 LEU A O 1
ATOM 1682 N N . GLN A 1 221 ? 15.118 0.636 -4.553 1.00 93.56 221 GLN A N 1
ATOM 1683 C CA . GLN A 1 221 ? 14.285 0.804 -5.739 1.00 93.56 221 GLN A CA 1
ATOM 1684 C C . GLN A 1 221 ? 13.745 -0.533 -6.261 1.00 93.56 221 GLN A C 1
ATOM 1686 O O . GLN A 1 221 ? 12.567 -0.589 -6.629 1.00 93.56 221 GLN A O 1
ATOM 1691 N N . GLY A 1 222 ? 14.595 -1.558 -6.307 1.00 91.88 222 GLY A N 1
ATOM 1692 C CA . GLY A 1 222 ? 14.315 -2.834 -6.956 1.00 91.88 222 GLY A CA 1
ATOM 1693 C C . GLY A 1 222 ? 14.189 -2.738 -8.486 1.00 91.88 222 GLY A C 1
ATOM 1694 O O . GLY A 1 222 ? 14.261 -1.648 -9.072 1.00 91.88 222 GLY A O 1
ATOM 1695 N N . PRO A 1 223 ? 13.949 -3.876 -9.159 1.00 87.12 223 PRO A N 1
ATOM 1696 C CA . PRO A 1 223 ? 13.748 -3.930 -10.604 1.00 87.12 223 PRO A CA 1
ATOM 1697 C C . PRO A 1 223 ? 12.482 -3.160 -11.021 1.00 87.12 223 PRO A C 1
ATOM 1699 O O . PRO A 1 223 ? 11.363 -3.554 -10.703 1.00 87.12 223 PRO A O 1
ATOM 1702 N N . LYS A 1 224 ? 12.634 -2.056 -11.769 1.00 80.62 224 LYS A N 1
ATOM 1703 C CA . LYS A 1 224 ? 11.503 -1.281 -12.313 1.00 80.62 224 LYS A CA 1
ATOM 1704 C C . LYS A 1 224 ? 11.341 -1.482 -13.810 1.00 80.62 224 LYS A C 1
ATOM 1706 O O . LYS A 1 224 ? 12.174 -1.035 -14.596 1.00 80.62 224 LYS A O 1
ATOM 1711 N N . PHE A 1 225 ? 10.201 -2.031 -14.208 1.00 88.56 225 PHE A N 1
ATOM 1712 C CA . PHE A 1 225 ? 9.817 -2.142 -15.613 1.00 88.56 225 PHE A CA 1
ATOM 1713 C C . PHE A 1 225 ? 8.993 -0.926 -16.005 1.00 88.56 225 PHE A C 1
ATOM 1715 O O . PHE A 1 225 ? 8.013 -0.579 -15.338 1.00 88.56 225 PHE A O 1
ATOM 1722 N N . ARG A 1 226 ? 9.429 -0.215 -17.045 1.00 91.12 226 ARG A N 1
ATOM 1723 C CA . ARG A 1 226 ? 8.778 1.018 -17.480 1.00 91.12 226 ARG A CA 1
ATOM 1724 C C . ARG A 1 226 ? 8.804 1.129 -18.985 1.00 91.12 226 ARG A C 1
ATOM 1726 O O . ARG A 1 226 ? 9.831 0.873 -19.608 1.00 91.12 226 ARG A O 1
ATOM 1733 N N . VAL A 1 227 ? 7.698 1.614 -19.530 1.00 91.62 227 VAL A N 1
ATOM 1734 C CA . VAL A 1 227 ? 7.637 2.050 -20.920 1.00 91.62 227 VAL A CA 1
ATOM 1735 C C . VAL A 1 227 ? 8.719 3.107 -21.155 1.00 91.62 227 VAL A C 1
ATOM 1737 O O . VAL A 1 227 ? 8.958 3.970 -20.308 1.00 91.62 227 VAL A O 1
ATOM 1740 N N . ALA A 1 228 ? 9.409 3.011 -22.282 1.00 91.25 228 ALA A N 1
ATOM 1741 C CA . ALA A 1 228 ? 10.417 3.964 -22.703 1.00 91.25 228 ALA A CA 1
ATOM 1742 C C . ALA A 1 228 ? 9.769 5.295 -23.138 1.00 91.25 228 ALA A C 1
ATOM 1744 O O . ALA A 1 228 ? 8.645 5.629 -22.752 1.00 91.25 228 ALA A O 1
ATOM 1745 N N . GLU A 1 229 ? 10.516 6.098 -23.889 1.00 89.06 229 GLU A N 1
ATOM 1746 C CA . GLU A 1 229 ? 9.948 7.254 -24.586 1.00 89.06 229 GLU A CA 1
ATOM 1747 C C . GLU A 1 229 ? 8.985 6.777 -25.688 1.00 89.06 229 GLU A C 1
ATOM 1749 O O . GLU A 1 229 ? 9.082 5.637 -26.131 1.00 89.06 229 GLU A O 1
ATOM 1754 N N . LEU A 1 230 ? 8.044 7.629 -26.104 1.00 83.62 230 LEU A N 1
ATOM 1755 C CA . LEU A 1 230 ? 6.998 7.294 -27.078 1.00 83.62 230 LEU A CA 1
ATOM 1756 C C . LEU A 1 230 ? 6.917 8.352 -28.186 1.00 83.62 230 LEU A C 1
ATOM 1758 O O . LEU A 1 230 ? 7.182 9.532 -27.947 1.00 83.62 230 LEU A O 1
ATOM 1762 N N . ALA A 1 231 ? 6.507 7.950 -29.395 1.00 73.31 231 ALA A N 1
ATOM 1763 C CA . ALA A 1 231 ? 6.175 8.897 -30.462 1.00 73.31 231 ALA A CA 1
ATOM 1764 C C . ALA A 1 231 ? 4.802 9.532 -30.219 1.00 73.31 231 ALA A C 1
ATOM 1766 O O . ALA A 1 231 ? 3.768 8.951 -30.544 1.00 73.31 231 ALA A O 1
ATOM 1767 N N . GLY A 1 232 ? 4.819 10.755 -29.689 1.00 69.81 232 GLY A N 1
ATOM 1768 C CA . GLY A 1 232 ? 3.623 11.465 -29.246 1.00 69.81 232 GLY A CA 1
ATOM 1769 C C . GLY A 1 232 ? 3.283 11.087 -27.807 1.00 69.81 232 GLY A C 1
ATOM 1770 O O . GLY A 1 232 ? 3.161 9.916 -27.479 1.00 69.81 232 GLY A O 1
ATOM 1771 N N . ASP A 1 233 ? 3.156 12.077 -26.927 1.00 69.50 233 ASP A N 1
ATOM 1772 C CA . ASP A 1 233 ? 2.781 11.861 -25.529 1.00 69.50 233 ASP A CA 1
ATOM 1773 C C . ASP A 1 233 ? 1.517 12.684 -25.228 1.00 69.50 233 ASP A C 1
ATOM 1775 O O . ASP A 1 233 ? 1.591 13.919 -25.235 1.00 69.50 233 ASP A O 1
ATOM 1779 N N . PRO A 1 234 ? 0.344 12.051 -25.009 1.00 83.44 234 PRO A N 1
ATOM 1780 C CA . PRO A 1 234 ? 0.106 10.603 -24.877 1.00 83.44 234 PRO A CA 1
ATOM 1781 C C . PRO A 1 234 ? -0.143 9.849 -26.204 1.00 83.44 234 PRO A C 1
ATOM 1783 O O . PRO A 1 234 ? -0.761 10.392 -27.121 1.00 83.44 234 PRO A O 1
ATOM 1786 N N . VAL A 1 235 ? 0.217 8.557 -26.252 1.00 86.94 235 VAL A N 1
ATOM 1787 C CA . VAL A 1 235 ? -0.168 7.601 -27.314 1.00 86.94 235 VAL A CA 1
ATOM 1788 C C . VAL A 1 235 ? -1.519 6.956 -26.975 1.00 86.94 235 VAL A C 1
ATOM 1790 O O . VAL A 1 235 ? -1.672 6.416 -25.876 1.00 86.94 235 VAL A O 1
ATOM 1793 N N . PRO A 1 236 ? -2.513 6.962 -27.881 1.00 89.75 236 PRO A N 1
ATOM 1794 C CA . PRO A 1 236 ? -3.756 6.233 -27.662 1.00 89.75 236 PRO A CA 1
ATOM 1795 C C . PRO A 1 236 ? -3.545 4.725 -27.845 1.00 89.75 236 PRO A C 1
ATOM 1797 O O . PRO A 1 236 ? -3.081 4.279 -28.891 1.00 89.75 236 PRO A O 1
ATOM 1800 N N . LEU A 1 237 ? -3.934 3.940 -26.844 1.00 91.44 237 LEU A N 1
ATOM 1801 C CA . LEU A 1 237 ? -4.131 2.498 -26.970 1.00 91.44 237 LEU A CA 1
ATOM 1802 C C . LEU A 1 237 ? -5.621 2.245 -27.173 1.00 91.44 237 LEU A C 1
ATOM 1804 O O . LEU A 1 237 ? -6.416 2.562 -26.285 1.00 91.44 237 LEU A O 1
ATOM 1808 N N . VAL A 1 238 ? -6.002 1.697 -28.324 1.00 93.00 238 VAL A N 1
ATOM 1809 C CA . VAL A 1 238 ? -7.397 1.365 -28.634 1.00 93.00 238 VAL A CA 1
ATOM 1810 C C . VAL A 1 238 ? -7.618 -0.119 -28.387 1.00 93.00 238 VAL A C 1
ATOM 1812 O O . VAL A 1 238 ? -6.800 -0.952 -28.768 1.00 93.00 238 VAL A O 1
ATOM 1815 N N . GLU A 1 239 ? -8.710 -0.458 -27.707 1.00 95.25 239 GLU A N 1
ATOM 1816 C CA . GLU A 1 239 ? -9.071 -1.849 -27.446 1.00 95.25 239 GLU A CA 1
ATOM 1817 C C . GLU A 1 239 ? -9.174 -2.652 -28.750 1.00 95.25 239 GLU A C 1
ATOM 1819 O O . GLU A 1 239 ? -9.785 -2.218 -29.724 1.00 95.25 239 GLU A O 1
ATOM 1824 N N . GLY A 1 240 ? -8.572 -3.841 -28.759 1.00 94.75 240 GLY A N 1
ATOM 1825 C CA . GLY A 1 240 ? -8.532 -4.728 -29.917 1.00 94.75 240 GLY A CA 1
ATOM 1826 C C . GLY A 1 240 ? -7.298 -4.574 -30.805 1.00 94.75 240 GLY A C 1
ATOM 1827 O O . GLY A 1 240 ? -6.985 -5.531 -31.521 1.00 94.75 240 GLY A O 1
ATOM 1828 N N . ASP A 1 241 ? -6.575 -3.453 -30.722 1.00 95.31 241 ASP A N 1
ATOM 1829 C CA . ASP A 1 241 ? -5.391 -3.199 -31.546 1.00 95.31 241 ASP A CA 1
ATOM 1830 C C . ASP A 1 241 ? -4.267 -4.203 -31.276 1.00 95.31 241 ASP A C 1
ATOM 1832 O O . ASP A 1 241 ? -4.063 -4.669 -30.151 1.00 95.31 241 ASP A O 1
ATOM 1836 N N . LEU A 1 242 ? -3.507 -4.506 -32.330 1.00 95.50 242 LEU A N 1
ATOM 1837 C CA . LEU A 1 242 ? -2.281 -5.294 -32.261 1.00 95.50 242 LEU A CA 1
ATOM 1838 C C . LEU A 1 242 ? -1.072 -4.372 -32.383 1.00 95.50 242 LEU A C 1
ATOM 1840 O O . LEU A 1 242 ? -0.993 -3.572 -33.314 1.00 95.50 242 LEU A O 1
ATOM 1844 N N . LEU A 1 243 ? -0.112 -4.533 -31.478 1.00 93.81 243 LEU A N 1
ATOM 1845 C CA . LEU A 1 243 ? 1.113 -3.737 -31.447 1.00 93.81 243 LEU A CA 1
ATOM 1846 C C . LEU A 1 243 ? 2.330 -4.590 -31.083 1.00 93.81 243 LEU A C 1
ATOM 1848 O O . LEU A 1 243 ? 2.209 -5.677 -30.507 1.00 93.81 243 LEU A O 1
ATOM 1852 N N . GLU A 1 244 ? 3.512 -4.097 -31.436 1.00 93.88 244 GLU A N 1
ATOM 1853 C CA . GLU A 1 244 ? 4.777 -4.684 -30.993 1.00 93.88 244 GLU A CA 1
ATOM 1854 C C . GLU A 1 244 ? 5.112 -4.185 -29.582 1.00 93.88 244 GLU A C 1
ATOM 1856 O O . GLU A 1 244 ? 5.038 -2.988 -29.308 1.00 93.88 244 GLU A O 1
ATOM 1861 N N . PHE A 1 245 ? 5.513 -5.088 -28.691 1.00 94.56 245 PHE A N 1
ATOM 1862 C CA . PHE A 1 245 ? 6.010 -4.760 -27.358 1.00 94.56 245 PHE A CA 1
ATOM 1863 C C . PHE A 1 245 ? 7.407 -5.348 -27.174 1.00 94.56 245 PHE A C 1
ATOM 1865 O O . PHE A 1 245 ? 7.603 -6.536 -27.416 1.00 94.56 245 PHE A O 1
ATOM 1872 N N . GLY A 1 246 ? 8.398 -4.572 -26.746 1.00 94.50 246 GLY A N 1
ATOM 1873 C CA . GLY A 1 246 ? 9.751 -5.124 -26.653 1.00 94.50 246 GLY A CA 1
ATOM 1874 C C . GLY A 1 246 ? 10.790 -4.241 -25.989 1.00 94.50 246 GLY A C 1
ATOM 1875 O O . GLY A 1 246 ? 10.478 -3.295 -25.275 1.00 94.50 246 GLY A O 1
ATOM 1876 N N . ILE A 1 247 ? 12.054 -4.567 -26.223 1.00 93.81 247 ILE A N 1
ATOM 1877 C CA . ILE A 1 247 ? 13.202 -3.814 -25.716 1.00 93.81 247 ILE A CA 1
ATOM 1878 C C . ILE A 1 247 ? 13.684 -2.832 -26.783 1.00 93.81 247 ILE A C 1
ATOM 1880 O O . ILE A 1 247 ? 13.881 -3.230 -27.933 1.00 93.81 247 ILE A O 1
ATOM 1884 N N . CYS A 1 248 ? 13.892 -1.568 -26.399 1.00 90.56 248 CYS A N 1
ATOM 1885 C CA . CYS A 1 248 ? 14.496 -0.558 -27.263 1.00 90.56 248 CYS A CA 1
ATOM 1886 C C . CYS A 1 248 ? 15.858 -1.034 -27.755 1.00 90.56 248 CYS A C 1
ATOM 1888 O O . CYS A 1 248 ? 16.727 -1.392 -26.949 1.00 90.56 248 CYS A O 1
ATOM 1890 N N . ARG A 1 249 ? 16.068 -0.945 -29.065 1.00 86.38 249 ARG A N 1
ATOM 1891 C CA . ARG A 1 249 ? 17.399 -1.092 -29.669 1.00 86.38 249 ARG A CA 1
ATOM 1892 C C . ARG A 1 249 ? 18.198 0.208 -29.578 1.00 86.38 249 ARG A C 1
ATOM 1894 O O . ARG A 1 249 ? 19.377 0.177 -29.243 1.00 86.38 249 ARG A O 1
ATOM 1901 N N . ASP A 1 250 ? 17.525 1.329 -29.817 1.00 83.44 250 ASP A N 1
ATOM 1902 C CA . ASP A 1 250 ? 18.051 2.691 -29.752 1.00 83.44 250 ASP A CA 1
ATOM 1903 C C . ASP A 1 250 ? 16.910 3.698 -29.483 1.00 83.44 250 ASP A C 1
ATOM 1905 O O . ASP A 1 250 ? 15.747 3.308 -29.331 1.00 83.44 250 ASP A O 1
ATOM 1909 N N . ASP A 1 251 ? 17.241 4.989 -29.394 1.00 78.94 251 ASP A N 1
ATOM 1910 C CA . ASP A 1 251 ? 16.274 6.058 -29.106 1.00 78.94 251 ASP A CA 1
ATOM 1911 C C . ASP A 1 251 ? 15.225 6.237 -30.220 1.00 78.94 251 ASP A C 1
ATOM 1913 O O . ASP A 1 251 ? 14.092 6.625 -29.935 1.00 78.94 251 ASP A O 1
ATOM 1917 N N . ASN A 1 252 ? 15.559 5.916 -31.476 1.00 79.44 252 ASN A N 1
ATOM 1918 C CA . ASN A 1 252 ? 14.611 6.003 -32.589 1.00 79.44 252 ASN A CA 1
ATOM 1919 C C . ASN A 1 252 ? 13.628 4.825 -32.580 1.00 79.44 252 ASN A C 1
ATOM 1921 O O . ASN A 1 252 ? 12.463 4.997 -32.940 1.00 79.44 252 ASN A O 1
ATOM 1925 N N . ASP A 1 253 ? 14.063 3.640 -32.139 1.00 80.56 253 ASP A N 1
ATOM 1926 C CA . ASP A 1 253 ? 13.181 2.483 -31.943 1.00 80.56 253 ASP A CA 1
ATOM 1927 C C . ASP A 1 253 ? 12.156 2.728 -30.824 1.00 80.56 253 ASP A C 1
ATOM 1929 O O . ASP A 1 253 ? 11.031 2.235 -30.909 1.00 80.56 253 ASP A O 1
ATOM 1933 N N . ALA A 1 254 ? 12.502 3.536 -29.811 1.00 76.31 254 ALA A N 1
ATOM 1934 C CA . ALA A 1 254 ? 11.578 3.893 -28.732 1.00 76.31 254 ALA A CA 1
ATOM 1935 C C . ALA A 1 254 ? 10.341 4.656 -29.231 1.00 76.31 254 ALA A C 1
ATOM 1937 O O . ALA A 1 254 ? 9.231 4.454 -28.752 1.00 76.31 254 ALA A O 1
ATOM 1938 N N . ILE A 1 255 ? 10.526 5.496 -30.247 1.00 81.50 255 ILE A N 1
ATOM 1939 C CA . ILE A 1 255 ? 9.484 6.360 -30.806 1.00 81.50 255 ILE A CA 1
ATOM 1940 C C . ILE A 1 255 ? 8.911 5.810 -32.122 1.00 81.50 255 ILE A C 1
ATOM 1942 O O . ILE A 1 255 ? 8.375 6.556 -32.938 1.00 81.50 255 ILE A O 1
ATOM 1946 N N . ARG A 1 256 ? 9.022 4.505 -32.383 1.00 81.75 256 ARG A N 1
ATOM 1947 C CA . ARG A 1 256 ? 8.482 3.906 -33.610 1.00 81.75 256 ARG A CA 1
ATOM 1948 C C . ARG A 1 256 ? 6.953 3.733 -33.506 1.00 81.75 256 ARG A C 1
ATOM 1950 O O . ARG A 1 256 ? 6.490 3.064 -32.584 1.00 81.75 256 ARG A O 1
ATOM 1957 N N . PRO A 1 257 ? 6.145 4.279 -34.442 1.00 80.62 257 PRO A N 1
ATOM 1958 C CA . PRO A 1 257 ? 4.693 4.092 -34.421 1.00 80.62 257 PRO A CA 1
ATOM 1959 C C . PRO A 1 257 ? 4.291 2.613 -34.454 1.00 80.62 257 PRO A C 1
ATOM 1961 O O . PRO A 1 257 ? 4.903 1.816 -35.164 1.00 80.62 257 PRO A O 1
ATOM 1964 N N . GLY A 1 258 ? 3.243 2.253 -33.707 1.00 82.31 258 GLY A N 1
ATOM 1965 C CA . GLY A 1 258 ? 2.762 0.867 -33.606 1.00 82.31 258 GLY A CA 1
ATOM 1966 C C . GLY A 1 258 ? 3.592 -0.031 -32.680 1.00 82.31 258 GLY A C 1
ATOM 1967 O O . GLY A 1 258 ? 3.377 -1.245 -32.651 1.00 82.31 258 GLY A O 1
ATOM 1968 N N . ARG A 1 259 ? 4.526 0.550 -31.918 1.00 87.56 259 ARG A N 1
ATOM 1969 C CA . ARG A 1 259 ? 5.371 -0.167 -30.967 1.00 87.56 259 ARG A CA 1
ATOM 1970 C C . ARG A 1 259 ? 5.422 0.531 -29.616 1.00 87.56 259 ARG A C 1
ATOM 1972 O O . ARG A 1 259 ? 5.467 1.753 -29.527 1.00 87.56 259 ARG A O 1
ATOM 1979 N N . ILE A 1 260 ? 5.449 -0.279 -28.568 1.00 91.25 260 ILE A N 1
ATOM 1980 C CA . ILE A 1 260 ? 5.744 0.129 -27.200 1.00 91.25 260 ILE A CA 1
ATOM 1981 C C . ILE A 1 260 ? 7.037 -0.569 -26.806 1.00 91.25 260 ILE A C 1
ATOM 1983 O O . ILE A 1 260 ? 7.200 -1.771 -27.011 1.00 91.25 260 ILE A O 1
ATOM 1987 N N . THR A 1 261 ? 7.974 0.164 -26.232 1.00 92.38 261 THR A N 1
ATOM 1988 C CA . THR A 1 261 ? 9.252 -0.412 -25.825 1.00 92.38 261 THR A CA 1
ATOM 1989 C C . THR A 1 261 ? 9.571 -0.135 -24.369 1.00 92.38 261 THR A C 1
ATOM 1991 O O . THR A 1 261 ? 8.956 0.697 -23.708 1.00 92.38 261 THR A O 1
ATOM 1994 N N . MET A 1 262 ? 10.557 -0.865 -23.872 1.00 93.12 262 MET A N 1
ATOM 1995 C CA . MET A 1 262 ? 11.174 -0.748 -22.561 1.00 93.12 262 MET A CA 1
ATOM 1996 C C . MET A 1 262 ? 12.679 -0.528 -22.730 1.00 93.12 262 MET A C 1
ATOM 1998 O O . MET A 1 262 ? 13.257 -0.892 -23.756 1.00 93.12 262 MET A O 1
ATOM 2002 N N . LYS A 1 263 ? 13.352 0.043 -21.727 1.00 90.19 263 LYS A N 1
ATOM 2003 C CA . LYS A 1 263 ? 14.810 0.230 -21.811 1.00 90.19 263 LYS A CA 1
ATOM 2004 C C . LYS A 1 263 ? 15.535 -1.116 -21.807 1.00 90.19 263 LYS A C 1
ATOM 2006 O O . LYS A 1 263 ? 15.086 -2.083 -21.201 1.00 90.19 263 LYS A O 1
ATOM 2011 N N . SER A 1 264 ? 16.713 -1.150 -22.429 1.00 90.00 264 SER A N 1
ATOM 2012 C CA . SER A 1 264 ? 17.571 -2.339 -22.491 1.00 90.00 264 SER A CA 1
ATOM 2013 C C . SER A 1 264 ? 18.366 -2.542 -21.191 1.00 90.00 264 SER A C 1
ATOM 2015 O O . SER A 1 264 ? 19.598 -2.573 -21.197 1.00 90.00 264 SER A O 1
ATOM 2017 N N . THR A 1 265 ? 17.667 -2.654 -20.057 1.00 88.81 265 THR A N 1
ATOM 2018 C CA . THR A 1 265 ? 18.267 -3.075 -18.777 1.00 88.81 265 THR A CA 1
ATOM 2019 C C . THR A 1 265 ? 18.242 -4.598 -18.649 1.00 88.81 265 THR A C 1
ATOM 2021 O O . THR A 1 265 ? 17.545 -5.281 -19.409 1.00 88.81 265 THR A O 1
ATOM 2024 N N . VAL A 1 266 ? 19.033 -5.154 -17.727 1.00 88.31 266 VAL A N 1
ATOM 2025 C CA . VAL A 1 266 ? 19.108 -6.610 -17.510 1.00 88.31 266 VAL A CA 1
ATOM 2026 C C . VAL A 1 266 ? 17.739 -7.163 -17.105 1.00 88.31 266 VAL A C 1
ATOM 2028 O O . VAL A 1 266 ? 17.280 -8.152 -17.674 1.00 88.31 266 VAL A O 1
ATOM 2031 N N . GLU A 1 267 ? 17.048 -6.464 -16.213 1.00 88.56 267 GLU A N 1
ATOM 2032 C CA . GLU A 1 267 ? 15.752 -6.836 -15.644 1.00 88.56 267 GLU A CA 1
ATOM 2033 C C . GLU A 1 267 ? 14.656 -6.777 -16.715 1.00 88.56 267 GLU A C 1
ATOM 2035 O O . GLU A 1 267 ? 13.889 -7.722 -16.889 1.00 88.56 267 GLU A O 1
ATOM 2040 N N . GLN A 1 268 ? 14.595 -5.688 -17.491 1.00 90.88 268 GLN A N 1
ATOM 2041 C CA . GLN A 1 268 ? 13.583 -5.526 -18.541 1.00 90.88 268 GLN A CA 1
ATOM 2042 C C . GLN A 1 268 ? 13.750 -6.564 -19.657 1.00 90.88 268 GLN A C 1
ATOM 2044 O O . GLN A 1 268 ? 12.752 -7.109 -20.133 1.00 90.88 268 GLN A O 1
ATOM 2049 N N . ARG A 1 269 ? 14.992 -6.914 -20.027 1.00 91.38 269 ARG A N 1
ATOM 2050 C CA . ARG A 1 269 ? 15.252 -8.044 -20.936 1.00 91.38 269 ARG A CA 1
ATOM 2051 C C . ARG A 1 269 ? 14.788 -9.372 -20.341 1.00 91.38 269 ARG A C 1
ATOM 2053 O O . ARG A 1 269 ? 14.189 -10.167 -21.062 1.00 91.38 269 ARG A O 1
ATOM 2060 N N . ALA A 1 270 ? 15.035 -9.608 -19.051 1.00 90.69 270 ALA A N 1
ATOM 2061 C CA . ALA A 1 270 ? 14.583 -10.820 -18.370 1.00 90.69 270 ALA A CA 1
ATOM 2062 C C . ALA A 1 270 ? 13.050 -10.952 -18.401 1.00 90.69 270 ALA A C 1
ATOM 2064 O O . ALA A 1 270 ? 12.548 -12.038 -18.688 1.00 90.69 270 ALA A O 1
ATOM 2065 N N . LEU A 1 271 ? 12.311 -9.849 -18.224 1.00 90.44 271 LEU A N 1
ATOM 2066 C CA . LEU A 1 271 ? 10.847 -9.822 -18.346 1.00 90.44 271 LEU A CA 1
ATOM 2067 C C . LEU A 1 271 ? 10.383 -10.278 -19.733 1.00 90.44 271 LEU A C 1
ATOM 2069 O O . LEU A 1 271 ? 9.579 -11.203 -19.841 1.00 90.44 271 LEU A O 1
ATOM 2073 N N . VAL A 1 272 ? 10.901 -9.666 -20.804 1.00 92.75 272 VAL A N 1
ATOM 2074 C CA . VAL A 1 272 ? 10.479 -10.007 -22.176 1.00 92.75 272 VAL A CA 1
ATOM 2075 C C . VAL A 1 272 ? 10.865 -11.443 -22.535 1.00 92.75 272 VAL A C 1
ATOM 2077 O O . VAL A 1 272 ? 10.088 -12.163 -23.163 1.00 92.75 272 VAL A O 1
ATOM 2080 N N . LYS A 1 273 ? 12.031 -11.900 -22.072 1.00 92.06 273 LYS A N 1
ATOM 2081 C CA . LYS A 1 273 ? 12.471 -13.286 -22.236 1.00 92.06 273 LYS A CA 1
ATOM 2082 C C . LYS A 1 273 ? 11.538 -14.275 -21.527 1.00 92.06 273 LYS A C 1
ATOM 2084 O O . LYS A 1 273 ? 11.273 -15.343 -22.084 1.00 92.06 273 LYS A O 1
ATOM 2089 N N . ALA A 1 274 ? 11.049 -13.935 -20.337 1.00 89.56 274 ALA A N 1
ATOM 2090 C CA . ALA A 1 274 ? 10.182 -14.790 -19.530 1.00 89.56 274 ALA A CA 1
ATOM 2091 C C . ALA A 1 274 ? 8.710 -14.785 -19.990 1.00 89.56 274 ALA A C 1
ATOM 2093 O O . ALA A 1 274 ? 7.995 -15.762 -19.756 1.00 89.56 274 ALA A O 1
ATOM 2094 N N . ALA A 1 275 ? 8.266 -13.731 -20.682 1.00 91.12 275 ALA A N 1
ATOM 2095 C CA . ALA A 1 275 ? 6.912 -13.622 -21.215 1.00 91.12 275 ALA A CA 1
ATOM 2096 C C . ALA A 1 275 ? 6.594 -14.724 -22.247 1.00 91.12 275 ALA A C 1
ATOM 2098 O O . ALA A 1 275 ? 7.413 -15.086 -23.095 1.00 91.12 275 ALA A O 1
ATOM 2099 N N . LYS A 1 276 ? 5.367 -15.248 -22.187 1.00 92.00 276 LYS A N 1
ATOM 2100 C CA . LYS A 1 276 ? 4.822 -16.277 -23.088 1.00 92.00 276 LYS A CA 1
ATOM 2101 C C . LYS A 1 276 ? 3.446 -15.838 -23.601 1.00 92.00 276 LYS A C 1
ATOM 2103 O O . LYS A 1 276 ? 2.789 -15.042 -22.929 1.00 92.00 276 LYS A O 1
ATOM 2108 N N . PRO A 1 277 ? 2.988 -16.364 -24.751 1.00 95.50 277 PRO A N 1
ATOM 2109 C CA . PRO A 1 277 ? 1.622 -16.142 -25.208 1.00 95.50 277 PRO A CA 1
ATOM 2110 C C . PRO A 1 277 ? 0.587 -16.472 -24.125 1.00 95.50 277 PRO A C 1
ATOM 2112 O O . PRO A 1 277 ? 0.728 -17.466 -23.413 1.00 95.50 277 PRO A O 1
ATOM 2115 N N . GLY A 1 278 ? -0.440 -15.634 -24.014 1.00 93.38 278 GLY A N 1
ATOM 2116 C CA . GLY A 1 278 ? -1.509 -15.716 -23.022 1.00 93.38 278 GLY A CA 1
ATOM 2117 C C . GLY A 1 278 ? -1.287 -14.874 -21.764 1.00 93.38 278 GLY A C 1
ATOM 2118 O O . GLY A 1 278 ? -2.263 -14.620 -21.067 1.00 93.38 278 GLY A O 1
ATOM 2119 N N . ILE A 1 279 ? -0.065 -14.403 -21.489 1.00 92.44 279 ILE A N 1
ATOM 2120 C CA . ILE A 1 279 ? 0.222 -13.566 -20.313 1.00 92.44 279 ILE A CA 1
ATOM 2121 C C . ILE A 1 279 ? -0.260 -12.134 -20.524 1.00 92.44 279 ILE A C 1
ATOM 2123 O O . ILE A 1 279 ? -0.108 -11.561 -21.604 1.00 92.44 279 ILE A O 1
ATOM 2127 N N . ASP A 1 280 ? -0.776 -11.541 -19.455 1.00 93.12 280 ASP A N 1
ATOM 2128 C CA . ASP A 1 280 ? -1.150 -10.138 -19.415 1.00 93.12 280 ASP A CA 1
ATOM 2129 C C . ASP A 1 280 ? 0.004 -9.252 -18.926 1.00 93.12 280 ASP A C 1
ATOM 2131 O O . ASP A 1 280 ? 0.666 -9.541 -17.928 1.00 93.12 280 ASP A O 1
ATOM 2135 N N . LEU A 1 281 ? 0.218 -8.138 -19.625 1.00 93.56 281 LEU A N 1
ATOM 2136 C CA . LEU A 1 281 ? 1.051 -7.026 -19.184 1.00 93.56 281 LEU A CA 1
ATOM 2137 C C . LEU A 1 281 ? 0.127 -5.882 -18.767 1.00 93.56 281 LEU A C 1
ATOM 2139 O O . LEU A 1 281 ? -0.700 -5.395 -19.547 1.00 93.56 281 LEU A O 1
ATOM 2143 N N . LEU A 1 282 ? 0.282 -5.454 -17.524 1.00 92.31 282 LEU A N 1
ATOM 2144 C CA . LEU A 1 282 ? -0.478 -4.369 -16.926 1.00 92.31 282 LEU A CA 1
ATOM 2145 C C . LEU A 1 282 ? 0.354 -3.094 -17.007 1.00 92.31 282 LEU A C 1
ATOM 2147 O O . LEU A 1 282 ? 1.519 -3.093 -16.619 1.00 92.31 282 LEU A O 1
ATOM 2151 N N . ILE A 1 283 ? -0.217 -2.014 -17.532 1.00 91.88 283 ILE A N 1
ATOM 2152 C CA . ILE A 1 283 ? 0.490 -0.746 -17.730 1.00 91.88 283 ILE A CA 1
ATOM 2153 C C . ILE A 1 283 ? -0.201 0.344 -16.916 1.00 91.88 283 ILE A C 1
ATOM 2155 O O . ILE A 1 283 ? -1.429 0.427 -16.908 1.00 91.88 283 ILE A O 1
ATOM 2159 N N . GLU A 1 284 ? 0.600 1.190 -16.263 1.00 89.06 284 GLU A N 1
ATOM 2160 C CA . GLU A 1 284 ? 0.128 2.294 -15.416 1.00 89.06 284 GLU A CA 1
ATOM 2161 C C . GLU A 1 284 ? -0.786 1.799 -14.286 1.00 89.06 284 GLU A C 1
ATOM 2163 O O . GLU A 1 284 ? -1.985 2.057 -14.274 1.00 89.06 284 GLU A O 1
ATOM 2168 N N . ASP A 1 285 ? -0.207 1.030 -13.360 1.00 82.75 285 ASP A N 1
ATOM 2169 C CA . ASP A 1 285 ? -0.886 0.473 -12.179 1.00 82.75 285 ASP A CA 1
ATOM 2170 C C . ASP A 1 285 ? -2.148 -0.337 -12.522 1.00 82.75 285 ASP A C 1
ATOM 2172 O O . ASP A 1 285 ? -3.122 -0.394 -11.768 1.00 82.75 285 ASP A O 1
ATOM 2176 N N . GLY A 1 286 ? -2.115 -0.965 -13.700 1.00 85.88 286 GLY A N 1
ATOM 2177 C CA . GLY A 1 286 ? -3.205 -1.750 -14.249 1.00 85.88 286 GLY A CA 1
ATOM 2178 C C . GLY A 1 286 ? -4.250 -0.944 -15.005 1.00 85.88 286 GLY A C 1
ATOM 2179 O O . GLY A 1 286 ? -5.130 -1.573 -15.569 1.00 85.88 286 GLY A O 1
ATOM 2180 N N . LEU A 1 287 ? -4.190 0.387 -15.111 1.00 85.62 287 LEU A N 1
ATOM 2181 C CA . LEU A 1 287 ? -5.198 1.150 -15.867 1.00 85.62 287 LEU A CA 1
ATOM 2182 C C . LEU A 1 287 ? -5.330 0.670 -17.319 1.00 85.62 287 LEU A C 1
ATOM 2184 O O . LEU A 1 287 ? -6.441 0.554 -17.832 1.00 85.62 287 LEU A O 1
ATOM 2188 N N . MET A 1 288 ? -4.218 0.308 -17.954 1.00 91.19 288 MET A N 1
ATOM 2189 C CA . MET A 1 288 ? -4.190 -0.305 -19.282 1.00 91.19 288 MET A CA 1
ATOM 2190 C C . MET A 1 288 ? -3.749 -1.766 -19.187 1.00 91.19 288 MET A C 1
ATOM 2192 O O . MET A 1 288 ? -2.970 -2.145 -18.311 1.00 91.19 288 MET A O 1
ATOM 2196 N N . LYS A 1 289 ? -4.241 -2.595 -20.108 1.00 93.38 289 LYS A N 1
ATOM 2197 C CA . LYS A 1 289 ? -3.953 -4.033 -20.142 1.00 93.38 289 LYS A CA 1
ATOM 2198 C C . LYS A 1 289 ? -3.711 -4.489 -21.570 1.00 93.38 289 LYS A C 1
ATOM 2200 O O . LYS A 1 289 ? -4.557 -4.268 -22.440 1.00 93.38 289 LYS A O 1
ATOM 2205 N N . VAL A 1 290 ? -2.590 -5.164 -21.801 1.00 95.50 290 VAL A N 1
ATOM 2206 C CA . VAL A 1 290 ? -2.285 -5.819 -23.077 1.00 95.50 290 VAL A CA 1
ATOM 2207 C C . VAL A 1 290 ? -2.003 -7.300 -22.844 1.00 95.50 290 VAL A C 1
ATOM 2209 O O . VAL A 1 290 ? -1.378 -7.661 -21.855 1.00 95.50 290 VAL A O 1
ATOM 2212 N N . ASN A 1 291 ? -2.459 -8.161 -23.747 1.00 96.62 291 ASN A N 1
ATOM 2213 C CA . ASN A 1 291 ? -2.229 -9.601 -23.682 1.00 96.62 291 ASN A CA 1
ATOM 2214 C C . ASN A 1 291 ? -1.188 -10.011 -24.723 1.00 96.62 291 ASN A C 1
ATOM 2216 O O . ASN A 1 291 ? -1.277 -9.599 -25.882 1.00 96.62 291 ASN A O 1
ATOM 2220 N N . VAL A 1 292 ? -0.207 -10.819 -24.334 1.00 97.00 292 VAL A N 1
ATOM 2221 C CA . VAL A 1 292 ? 0.805 -11.352 -25.250 1.00 97.00 292 VAL A CA 1
ATOM 2222 C C . VAL A 1 292 ? 0.155 -12.382 -26.165 1.00 97.00 292 VAL A C 1
ATOM 2224 O O . VAL A 1 292 ? -0.228 -13.458 -25.719 1.00 97.00 292 VAL A O 1
ATOM 2227 N N . VAL A 1 293 ? 0.066 -12.090 -27.462 1.00 97.44 293 VAL A N 1
ATOM 2228 C CA . VAL A 1 293 ? -0.503 -13.029 -28.445 1.00 97.44 293 VAL A CA 1
ATOM 2229 C C . VAL A 1 293 ? 0.560 -13.932 -29.061 1.00 97.44 293 VAL A C 1
ATOM 2231 O O . VAL A 1 293 ? 0.274 -15.072 -29.412 1.00 97.44 293 VAL A O 1
ATOM 2234 N N . GLU A 1 294 ? 1.793 -13.442 -29.181 1.00 97.12 294 GLU A N 1
ATOM 2235 C CA . GLU A 1 294 ? 2.895 -14.164 -29.816 1.00 97.12 294 GLU A CA 1
ATOM 2236 C C . GLU A 1 294 ? 4.238 -13.666 -29.269 1.00 97.12 294 GLU A C 1
ATOM 2238 O O . GLU A 1 294 ? 4.417 -12.468 -29.041 1.00 97.12 294 GLU A O 1
ATOM 2243 N N . LYS A 1 295 ? 5.202 -14.574 -29.077 1.00 96.25 295 LYS A N 1
ATOM 2244 C CA . LYS A 1 295 ? 6.594 -14.216 -28.775 1.00 96.25 295 LYS A CA 1
ATOM 2245 C C . LYS A 1 295 ? 7.389 -14.220 -30.080 1.00 96.25 295 LYS A C 1
ATOM 2247 O O . LYS A 1 295 ? 7.614 -15.286 -30.645 1.00 96.25 295 LYS A O 1
ATOM 2252 N N . LEU A 1 296 ? 7.800 -13.041 -30.545 1.00 94.88 296 LEU A N 1
ATOM 2253 C CA . LEU A 1 296 ? 8.527 -12.873 -31.809 1.00 94.88 296 LEU A CA 1
ATOM 2254 C C . LEU A 1 296 ? 10.024 -13.174 -31.637 1.00 94.88 296 LEU A C 1
ATOM 2256 O O . LEU A 1 296 ? 10.655 -13.747 -32.521 1.00 94.88 296 LEU A O 1
ATOM 2260 N N . SER A 1 297 ? 10.597 -12.799 -30.490 1.00 93.81 297 SER A N 1
ATOM 2261 C CA . SER A 1 297 ? 11.977 -13.110 -30.098 1.00 93.81 297 SER A CA 1
ATOM 2262 C C . SER A 1 297 ? 12.164 -12.970 -28.579 1.00 93.81 297 SER A C 1
ATOM 2264 O O . SER A 1 297 ? 11.212 -12.707 -27.847 1.00 93.81 297 SER A O 1
ATOM 2266 N N . ASP A 1 298 ? 13.395 -13.111 -28.078 1.00 91.81 298 ASP A N 1
ATOM 2267 C CA . ASP A 1 298 ? 13.721 -12.847 -26.666 1.00 91.81 298 ASP A CA 1
ATOM 2268 C C . ASP A 1 298 ? 13.682 -11.358 -26.280 1.00 91.81 298 ASP A C 1
ATOM 2270 O O . ASP A 1 298 ? 13.799 -11.026 -25.100 1.00 91.81 298 ASP A O 1
ATOM 2274 N N . THR A 1 299 ? 13.494 -10.456 -27.245 1.00 93.75 299 THR A N 1
ATOM 2275 C CA . THR A 1 299 ? 13.373 -9.009 -27.014 1.00 93.75 299 THR A CA 1
ATOM 2276 C C . THR A 1 299 ? 12.093 -8.412 -27.588 1.00 93.75 299 THR A C 1
ATOM 2278 O O . THR A 1 299 ? 11.886 -7.206 -27.449 1.00 93.75 299 THR A O 1
ATOM 2281 N N . GLU A 1 300 ? 11.227 -9.221 -28.210 1.00 94.69 300 GLU A N 1
ATOM 2282 C CA . GLU A 1 300 ? 10.035 -8.743 -28.914 1.00 94.69 300 GLU A CA 1
ATOM 2283 C C . GLU A 1 300 ? 8.838 -9.678 -28.748 1.00 94.69 300 GLU A C 1
ATOM 2285 O O . GLU A 1 300 ? 8.918 -10.893 -28.937 1.00 94.69 300 GLU A O 1
ATOM 2290 N N . LEU A 1 301 ? 7.699 -9.066 -28.457 1.00 96.12 301 LEU A N 1
ATOM 2291 C CA . LEU A 1 301 ? 6.388 -9.666 -28.298 1.00 96.12 301 LEU A CA 1
ATOM 2292 C C . LEU A 1 301 ? 5.423 -8.977 -29.256 1.00 96.12 301 LEU A C 1
ATOM 2294 O O . LEU A 1 301 ? 5.534 -7.782 -29.536 1.00 96.12 301 LEU A O 1
ATOM 2298 N N . LYS A 1 302 ? 4.423 -9.720 -29.702 1.00 96.69 302 LYS A N 1
ATOM 2299 C CA . LYS A 1 302 ? 3.211 -9.159 -30.281 1.00 96.69 302 LYS A CA 1
ATOM 2300 C C . LYS A 1 302 ? 2.142 -9.190 -29.207 1.00 96.69 302 LYS A C 1
ATOM 2302 O O . LYS A 1 302 ? 1.925 -10.235 -28.587 1.00 96.69 302 LYS A O 1
ATOM 2307 N N . VAL A 1 303 ? 1.475 -8.065 -28.982 1.00 97.12 303 VAL A N 1
ATOM 2308 C CA . VAL A 1 303 ? 0.449 -7.948 -27.942 1.00 97.12 303 VAL A CA 1
ATOM 2309 C C . VAL A 1 303 ? -0.846 -7.389 -28.514 1.00 97.12 303 VAL A C 1
ATOM 2311 O O . VAL A 1 303 ? -0.835 -6.653 -29.502 1.00 97.12 303 VAL A O 1
ATOM 2314 N N . LYS A 1 304 ? -1.963 -7.755 -27.890 1.00 97.00 304 LYS A N 1
ATOM 2315 C CA . LYS A 1 304 ? -3.293 -7.223 -28.171 1.00 97.00 304 LYS A CA 1
ATOM 2316 C C . LYS A 1 304 ? -3.739 -6.328 -27.026 1.00 97.00 304 LYS A C 1
ATOM 2318 O O . LYS A 1 304 ? -3.658 -6.738 -25.870 1.00 97.00 304 LYS A O 1
ATOM 2323 N N . VAL A 1 305 ? -4.249 -5.141 -27.328 1.00 96.75 305 VAL A N 1
ATOM 2324 C CA . VAL A 1 305 ? -4.843 -4.262 -26.317 1.00 96.75 305 VAL A CA 1
ATOM 2325 C C . VAL A 1 305 ? -6.164 -4.862 -25.842 1.00 96.75 305 VAL A C 1
ATOM 2327 O O . VAL A 1 305 ? -7.087 -5.053 -26.631 1.00 96.75 305 VAL A O 1
ATOM 2330 N N . ILE A 1 306 ? -6.243 -5.170 -24.549 1.00 94.62 306 ILE A N 1
ATOM 2331 C CA . ILE A 1 306 ? -7.455 -5.669 -23.884 1.00 94.62 306 ILE A CA 1
ATOM 2332 C C . ILE A 1 306 ? -8.199 -4.518 -23.213 1.00 94.62 306 ILE A C 1
ATOM 2334 O O . ILE A 1 306 ? -9.416 -4.447 -23.292 1.00 94.62 306 ILE A O 1
ATOM 2338 N N . ARG A 1 307 ? -7.465 -3.601 -22.576 1.00 91.75 307 ARG A N 1
ATOM 2339 C CA . ARG A 1 307 ? -8.003 -2.353 -22.029 1.00 91.75 307 ARG A CA 1
ATOM 2340 C C . ARG A 1 307 ? -7.125 -1.196 -22.480 1.00 91.75 307 ARG A C 1
ATOM 2342 O O . ARG A 1 307 ? -5.943 -1.140 -22.129 1.00 91.75 307 ARG A O 1
ATOM 2349 N N . GLY A 1 308 ? -7.716 -0.325 -23.293 1.00 91.12 308 GLY A N 1
ATOM 2350 C CA . GLY A 1 308 ? -7.072 0.847 -23.878 1.00 91.12 308 GLY A CA 1
ATOM 2351 C C . GLY A 1 308 ? -6.927 2.025 -22.912 1.00 91.12 308 GLY A C 1
ATOM 2352 O O . GLY A 1 308 ? -7.300 1.949 -21.744 1.00 91.12 308 GLY A O 1
ATOM 2353 N N . GLY A 1 309 ? -6.374 3.130 -23.404 1.00 90.50 309 GLY A N 1
ATOM 2354 C CA . GLY A 1 309 ? -6.118 4.325 -22.604 1.00 90.50 309 GLY A CA 1
ATOM 2355 C C . GLY A 1 309 ? -5.161 5.304 -23.275 1.00 90.50 309 GLY A C 1
ATOM 2356 O O . GLY A 1 309 ? -4.782 5.142 -24.433 1.00 90.50 309 GLY A O 1
ATOM 2357 N N . LYS A 1 310 ? -4.775 6.350 -22.543 1.00 91.06 310 LYS A N 1
ATOM 2358 C CA . LYS A 1 310 ? -3.780 7.338 -22.984 1.00 91.06 310 LYS A CA 1
ATOM 2359 C C . LYS A 1 310 ? -2.434 7.005 -22.349 1.00 91.06 310 LYS A C 1
ATOM 2361 O O . LYS A 1 310 ? -2.164 7.445 -21.234 1.00 91.06 310 LYS A O 1
ATOM 2366 N N . LEU A 1 311 ? -1.605 6.247 -23.057 1.00 91.44 311 LEU A N 1
ATOM 2367 C CA . LEU A 1 311 ? -0.298 5.835 -22.568 1.00 91.44 311 LEU A CA 1
ATOM 2368 C C . LEU A 1 311 ? 0.701 6.992 -22.645 1.00 91.44 311 LEU A C 1
ATOM 2370 O O . LEU A 1 311 ? 0.941 7.545 -23.716 1.00 91.44 311 LEU A O 1
ATOM 2374 N N . LYS A 1 312 ? 1.314 7.323 -21.508 1.00 91.38 312 LYS A N 1
ATOM 2375 C CA . LYS A 1 312 ? 2.432 8.273 -21.437 1.00 91.38 312 LYS A CA 1
ATOM 2376 C C . LYS A 1 312 ? 3.770 7.549 -21.329 1.00 91.38 312 LYS A C 1
ATOM 2378 O O . LYS A 1 312 ? 3.827 6.377 -20.949 1.00 91.38 312 LYS A O 1
ATOM 2383 N N . ALA A 1 313 ? 4.860 8.261 -21.600 1.00 90.31 313 ALA A N 1
ATOM 2384 C CA . ALA A 1 313 ? 6.202 7.724 -21.400 1.00 90.31 313 ALA A CA 1
ATOM 2385 C C . ALA A 1 313 ? 6.457 7.371 -19.919 1.00 90.31 313 ALA A C 1
ATOM 2387 O O . ALA A 1 313 ? 5.876 7.962 -19.001 1.00 90.31 313 ALA A O 1
ATOM 2388 N N . ARG A 1 314 ? 7.374 6.426 -19.666 1.00 89.81 314 ARG A N 1
ATOM 2389 C CA . ARG A 1 314 ? 7.887 6.077 -18.317 1.00 89.81 314 ARG A CA 1
ATOM 2390 C C . ARG A 1 314 ? 6.863 5.481 -17.347 1.00 89.81 314 ARG A C 1
ATOM 2392 O O . ARG A 1 314 ? 7.159 5.346 -16.150 1.00 89.81 314 ARG A O 1
ATOM 2399 N N . LYS A 1 315 ? 5.681 5.104 -17.837 1.00 91.25 315 LYS A N 1
ATOM 2400 C CA . LYS A 1 315 ? 4.654 4.405 -17.054 1.00 91.25 315 LYS A CA 1
ATOM 2401 C C . LYS A 1 315 ? 5.110 2.996 -16.686 1.00 91.25 315 LYS A C 1
ATOM 2403 O O . LYS A 1 315 ? 5.861 2.377 -17.435 1.00 91.25 315 LYS A O 1
ATOM 2408 N N . GLY A 1 316 ? 4.724 2.547 -15.490 1.00 90.81 316 GLY A N 1
ATOM 2409 C CA . GLY A 1 316 ? 5.096 1.235 -14.955 1.00 90.81 316 GLY A CA 1
ATOM 2410 C C . GLY A 1 316 ? 4.488 0.095 -15.767 1.00 90.81 316 GLY A C 1
ATOM 2411 O O . GLY A 1 316 ? 3.408 0.266 -16.332 1.00 90.81 316 GLY A O 1
ATOM 2412 N N . VAL A 1 317 ? 5.200 -1.028 -15.829 1.00 91.88 317 VAL A N 1
ATOM 2413 C CA . VAL A 1 317 ? 4.742 -2.282 -16.434 1.00 91.88 317 VAL A CA 1
ATOM 2414 C C . VAL A 1 317 ? 4.805 -3.381 -15.375 1.00 91.88 317 VAL A C 1
ATOM 2416 O O . VAL A 1 317 ? 5.833 -3.569 -14.730 1.00 91.88 317 VAL A O 1
ATOM 2419 N N . ASN A 1 318 ? 3.718 -4.119 -15.215 1.00 89.50 318 ASN A N 1
ATOM 2420 C CA . ASN A 1 318 ? 3.563 -5.194 -14.246 1.00 89.50 318 ASN A CA 1
ATOM 2421 C C . ASN A 1 318 ? 3.207 -6.491 -14.977 1.00 89.50 318 ASN A C 1
ATOM 2423 O O . ASN A 1 318 ? 2.533 -6.467 -16.010 1.00 89.50 318 ASN A O 1
ATOM 2427 N N . VAL A 1 319 ? 3.687 -7.620 -14.453 1.00 87.12 319 VAL A N 1
ATOM 2428 C CA . VAL A 1 319 ? 3.504 -8.950 -15.059 1.00 87.12 319 VAL A CA 1
ATOM 2429 C C . VAL A 1 319 ? 3.170 -9.949 -13.945 1.00 87.12 319 VAL A C 1
ATOM 2431 O O . VAL A 1 319 ? 4.095 -10.525 -13.365 1.00 87.12 319 VAL A O 1
ATOM 2434 N N . PRO A 1 320 ? 1.872 -10.128 -13.629 1.00 80.06 320 PRO A N 1
ATOM 2435 C CA . PRO A 1 320 ? 1.392 -10.948 -12.508 1.00 80.06 320 PRO A CA 1
ATOM 2436 C C . PRO A 1 320 ? 1.884 -12.398 -12.511 1.00 80.06 320 PRO A C 1
ATOM 2438 O O . PRO A 1 320 ? 2.349 -12.926 -11.497 1.00 80.06 320 PRO A O 1
ATOM 2441 N N . ASP A 1 321 ? 1.824 -13.040 -13.676 1.00 78.94 321 ASP A N 1
ATOM 2442 C CA . ASP A 1 321 ? 1.929 -14.499 -13.790 1.00 78.94 321 ASP A CA 1
ATOM 2443 C C . ASP A 1 321 ? 3.344 -15.003 -14.107 1.00 78.94 321 ASP A C 1
ATOM 2445 O O . ASP A 1 321 ? 3.534 -16.171 -14.458 1.00 78.94 321 ASP A O 1
ATOM 2449 N N . VAL A 1 322 ? 4.355 -14.134 -14.022 1.00 79.56 322 VAL A N 1
ATOM 2450 C CA . VAL A 1 322 ? 5.719 -14.449 -14.462 1.00 79.56 322 VAL A CA 1
ATOM 2451 C C . VAL A 1 322 ? 6.716 -14.229 -13.335 1.00 79.56 322 VAL A C 1
ATOM 2453 O O . VAL A 1 322 ? 6.894 -13.113 -12.854 1.00 79.56 322 VAL A O 1
ATOM 2456 N N . GLU A 1 323 ? 7.423 -15.297 -12.963 1.00 76.88 323 GLU A N 1
ATOM 2457 C CA . GLU A 1 323 ? 8.660 -15.175 -12.196 1.00 76.88 323 GLU A CA 1
ATOM 2458 C C . GLU A 1 323 ? 9.763 -14.672 -13.132 1.00 76.88 323 GLU A C 1
ATOM 2460 O O . GLU A 1 323 ? 10.060 -15.281 -14.165 1.00 76.88 323 GLU A O 1
ATOM 2465 N N . ILE A 1 324 ? 10.339 -13.524 -12.788 1.00 79.75 324 ILE A N 1
ATOM 2466 C CA . ILE A 1 324 ? 11.408 -12.901 -13.562 1.00 79.75 324 ILE A CA 1
ATOM 2467 C C . ILE A 1 324 ? 12.731 -13.353 -12.955 1.00 79.75 324 ILE A C 1
ATOM 2469 O O . ILE A 1 324 ? 13.034 -13.037 -11.807 1.00 79.75 324 ILE A O 1
ATOM 2473 N N . ASP A 1 325 ? 13.507 -14.098 -13.739 1.00 77.88 325 ASP A N 1
ATOM 2474 C CA . ASP A 1 325 ? 14.831 -14.585 -13.352 1.00 77.88 325 ASP A CA 1
ATOM 2475 C C . ASP A 1 325 ? 15.866 -13.450 -13.444 1.00 77.88 325 ASP A C 1
ATOM 2477 O O . ASP A 1 325 ? 16.608 -13.319 -14.422 1.00 77.88 325 ASP A O 1
ATOM 2481 N N . CYS A 1 326 ? 15.848 -12.559 -12.454 1.00 77.19 326 CYS A N 1
ATOM 2482 C CA . CYS A 1 326 ? 16.843 -11.509 -12.256 1.00 77.19 326 CYS A CA 1
ATOM 2483 C C . CYS A 1 326 ? 17.211 -11.382 -10.773 1.00 77.19 326 CYS A C 1
ATOM 2485 O O . CYS A 1 326 ? 16.461 -11.821 -9.901 1.00 77.19 326 CYS A O 1
ATOM 2487 N N . ALA A 1 327 ? 18.371 -10.777 -10.496 1.00 81.06 327 ALA A N 1
ATOM 2488 C CA . ALA A 1 327 ? 18.775 -10.449 -9.131 1.00 81.06 327 ALA A CA 1
ATOM 2489 C C . ALA A 1 327 ? 17.720 -9.560 -8.459 1.00 81.06 327 ALA A C 1
ATOM 2491 O O . ALA A 1 327 ? 17.074 -8.739 -9.123 1.00 81.06 327 ALA A O 1
ATOM 2492 N N . ALA A 1 328 ? 17.547 -9.732 -7.149 1.00 82.75 328 ALA A N 1
ATOM 2493 C CA . ALA A 1 328 ? 16.601 -8.921 -6.395 1.00 82.75 328 ALA A CA 1
ATOM 2494 C C . ALA A 1 328 ? 17.114 -7.489 -6.218 1.00 82.75 328 ALA A C 1
ATOM 2496 O O . ALA A 1 328 ? 16.332 -6.537 -6.292 1.00 82.75 328 ALA A O 1
ATOM 2497 N N . LEU A 1 329 ? 18.427 -7.336 -6.017 1.00 92.38 329 LEU A N 1
ATOM 2498 C CA . LEU A 1 329 ? 19.088 -6.041 -5.961 1.00 92.38 329 LEU A CA 1
ATOM 2499 C C . LEU A 1 329 ? 19.698 -5.699 -7.323 1.00 92.38 329 LEU A C 1
ATOM 2501 O O . LEU A 1 329 ? 20.535 -6.424 -7.860 1.00 92.38 329 LEU A O 1
ATOM 2505 N N . THR A 1 330 ? 19.297 -4.557 -7.875 1.00 92.62 330 THR A N 1
ATOM 2506 C CA . THR A 1 330 ? 19.963 -3.971 -9.044 1.00 92.62 330 THR A CA 1
ATOM 2507 C C . THR A 1 330 ? 21.324 -3.382 -8.651 1.00 92.62 330 THR A C 1
ATOM 2509 O O . THR A 1 330 ? 21.587 -3.145 -7.472 1.00 92.62 330 THR A O 1
ATOM 2512 N N . GLU A 1 331 ? 22.181 -3.057 -9.625 1.00 92.25 331 GLU A N 1
ATOM 2513 C CA . GLU A 1 331 ? 23.450 -2.345 -9.364 1.00 92.25 331 GLU A CA 1
ATOM 2514 C C . GLU A 1 331 ? 23.222 -1.068 -8.537 1.00 92.25 331 GLU A C 1
ATOM 2516 O O . GLU A 1 331 ? 23.911 -0.817 -7.550 1.00 92.25 331 GLU A O 1
ATOM 2521 N N . LYS A 1 332 ? 22.168 -0.317 -8.878 1.00 92.12 332 LYS A N 1
ATOM 2522 C CA . LYS A 1 332 ? 21.752 0.875 -8.136 1.00 92.12 332 LYS A CA 1
ATOM 2523 C C . LYS A 1 332 ? 21.345 0.546 -6.695 1.00 92.12 332 LYS A C 1
ATOM 2525 O O . LYS A 1 332 ? 21.661 1.308 -5.786 1.00 92.12 332 LYS A O 1
ATOM 2530 N N . ASP A 1 333 ? 20.625 -0.554 -6.476 1.00 95.62 333 ASP A N 1
ATOM 2531 C CA . ASP A 1 333 ? 20.200 -0.949 -5.129 1.00 95.62 333 ASP A CA 1
ATOM 2532 C C . ASP A 1 333 ? 21.388 -1.327 -4.249 1.00 95.62 333 ASP A C 1
ATOM 2534 O O . ASP A 1 333 ? 21.374 -1.012 -3.063 1.00 95.62 333 ASP A O 1
ATOM 2538 N N . ILE A 1 334 ? 22.423 -1.950 -4.820 1.00 96.31 334 ILE A N 1
ATOM 2539 C CA . ILE A 1 334 ? 23.668 -2.247 -4.103 1.00 96.31 334 ILE A CA 1
ATOM 2540 C C . ILE A 1 334 ? 24.342 -0.938 -3.674 1.00 96.31 334 ILE A C 1
ATOM 2542 O O . ILE A 1 334 ? 24.634 -0.776 -2.491 1.00 96.31 334 ILE A O 1
ATOM 2546 N N . GLU A 1 335 ? 24.515 0.022 -4.588 1.00 95.69 335 GLU A N 1
ATOM 2547 C CA . GLU A 1 335 ? 25.095 1.339 -4.271 1.00 95.69 335 GLU A CA 1
ATOM 2548 C C . GLU A 1 335 ? 24.291 2.095 -3.197 1.00 95.69 335 GLU A C 1
ATOM 2550 O O . GLU A 1 335 ? 24.855 2.715 -2.291 1.00 95.69 335 GLU A O 1
ATOM 2555 N N . ASP A 1 336 ? 22.960 2.058 -3.282 1.00 96.94 336 ASP A N 1
ATOM 2556 C CA . ASP A 1 336 ? 22.086 2.700 -2.302 1.00 96.94 336 ASP A CA 1
ATOM 2557 C C . ASP A 1 336 ? 22.110 1.981 -0.948 1.00 96.94 336 ASP A C 1
ATOM 2559 O O . ASP A 1 336 ? 22.090 2.644 0.090 1.00 96.94 336 ASP A O 1
ATOM 2563 N N . ALA A 1 337 ? 22.161 0.647 -0.933 1.00 97.69 337 ALA A N 1
ATOM 2564 C CA . ALA A 1 337 ? 22.276 -0.140 0.289 1.00 97.69 337 ALA A CA 1
ATOM 2565 C C . ALA A 1 337 ? 23.599 0.157 1.000 1.00 97.69 337 ALA A C 1
A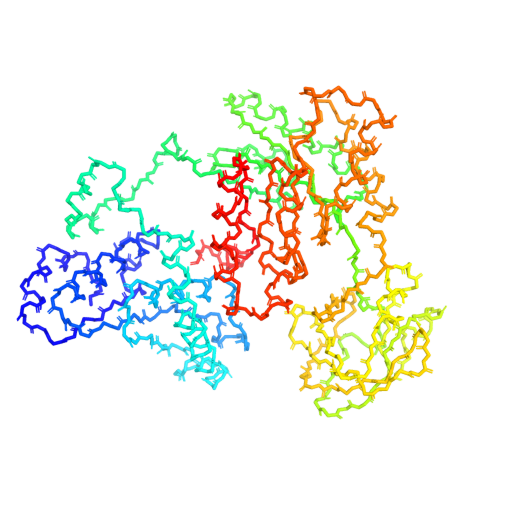TOM 2567 O O . ALA A 1 337 ? 23.592 0.443 2.196 1.00 97.69 337 ALA A O 1
ATOM 2568 N N . GLU A 1 338 ? 24.716 0.167 0.271 1.00 97.44 338 GLU A N 1
ATOM 2569 C CA . GLU A 1 338 ? 26.029 0.524 0.816 1.00 97.44 338 GLU A CA 1
ATOM 2570 C C . GLU A 1 338 ? 26.037 1.951 1.376 1.00 97.44 338 GLU A C 1
ATOM 2572 O O . GLU A 1 338 ? 26.537 2.180 2.479 1.00 97.44 338 GLU A O 1
ATOM 2577 N N . TYR A 1 339 ? 25.413 2.905 0.677 1.00 97.00 339 TYR A N 1
ATOM 2578 C CA . TYR A 1 339 ? 25.245 4.265 1.187 1.00 97.00 339 TYR A CA 1
ATOM 2579 C C . TYR A 1 339 ? 24.455 4.299 2.503 1.00 97.00 339 TYR A C 1
ATOM 2581 O O . TYR A 1 339 ? 24.904 4.906 3.473 1.00 97.00 339 TYR A O 1
ATOM 2589 N N . LEU A 1 340 ? 23.293 3.641 2.554 1.00 97.75 340 LEU A N 1
ATOM 2590 C CA . LEU A 1 340 ? 22.428 3.611 3.739 1.00 97.75 340 LEU A CA 1
ATOM 2591 C C . LEU A 1 340 ? 23.110 2.943 4.942 1.00 97.75 340 LEU A C 1
ATOM 2593 O O . LEU A 1 340 ? 22.911 3.380 6.078 1.00 97.75 340 LEU A O 1
ATOM 2597 N N . LEU A 1 341 ? 23.910 1.904 4.691 1.00 97.94 341 LEU A N 1
ATOM 2598 C CA . LEU A 1 341 ? 24.720 1.207 5.692 1.00 97.94 341 LEU A CA 1
ATOM 2599 C C . LEU A 1 341 ? 25.920 2.038 6.166 1.00 97.94 341 LEU A C 1
ATOM 2601 O O . LEU A 1 341 ? 26.387 1.841 7.284 1.00 97.94 341 LEU A O 1
ATOM 2605 N N . GLY A 1 342 ? 26.411 2.955 5.329 1.00 96.12 342 GLY A N 1
ATOM 2606 C CA . GLY A 1 342 ? 27.514 3.865 5.641 1.00 96.12 342 GLY A CA 1
ATOM 2607 C C . GLY A 1 342 ? 27.111 5.137 6.395 1.00 96.12 342 GLY A C 1
ATOM 2608 O O . GLY A 1 342 ? 27.992 5.900 6.791 1.00 96.12 342 GLY A O 1
ATOM 2609 N N . LEU A 1 343 ? 25.814 5.390 6.594 1.00 96.00 343 LEU A N 1
ATOM 2610 C CA . LEU A 1 343 ? 25.340 6.498 7.430 1.00 96.00 343 LEU A CA 1
ATOM 2611 C C . LEU A 1 343 ? 25.747 6.289 8.899 1.00 96.00 343 LEU A C 1
ATOM 2613 O O . LEU A 1 343 ? 25.886 5.154 9.351 1.00 96.00 343 LEU A O 1
ATOM 2617 N N . ASP A 1 344 ? 25.903 7.380 9.657 1.00 92.88 344 ASP A N 1
ATOM 2618 C CA . ASP A 1 344 ? 26.217 7.326 11.092 1.00 92.88 344 ASP A CA 1
ATOM 2619 C C . ASP A 1 344 ? 25.146 8.046 11.941 1.00 92.88 344 ASP A C 1
ATOM 2621 O O . ASP A 1 344 ? 25.002 9.269 11.838 1.00 92.88 344 ASP A O 1
ATOM 2625 N N . PRO A 1 345 ? 24.359 7.310 12.752 1.00 94.06 345 PRO A N 1
ATOM 2626 C CA . PRO A 1 345 ? 24.230 5.848 12.709 1.00 94.06 345 PRO A CA 1
ATOM 2627 C C . PRO A 1 345 ? 23.620 5.384 11.368 1.00 94.06 345 PRO A C 1
ATOM 2629 O O . PRO A 1 345 ? 23.043 6.212 10.658 1.00 94.06 345 PRO A O 1
ATOM 2632 N N . PRO A 1 346 ? 23.681 4.088 11.011 1.00 96.38 346 PRO A N 1
ATOM 2633 C CA . PRO A 1 346 ? 22.911 3.559 9.888 1.00 96.38 346 PRO A CA 1
ATOM 2634 C C . PRO A 1 346 ? 21.403 3.768 10.088 1.00 96.38 346 PRO A C 1
ATOM 2636 O O . PRO A 1 346 ? 20.927 3.997 11.204 1.00 96.38 346 PRO A O 1
ATOM 2639 N N . VAL A 1 347 ? 20.627 3.685 9.006 1.00 98.06 347 VAL A N 1
ATOM 2640 C CA . VAL A 1 347 ? 19.154 3.671 9.106 1.00 98.06 347 VAL A CA 1
ATOM 2641 C C . VAL A 1 347 ? 18.661 2.449 9.889 1.00 98.06 347 VAL A C 1
ATOM 2643 O O . VAL A 1 347 ? 19.276 1.390 9.860 1.00 98.06 347 VAL A O 1
ATOM 2646 N N . GLU A 1 348 ? 17.522 2.557 10.569 1.00 98.44 348 GLU A N 1
ATOM 2647 C CA . GLU A 1 348 ? 16.980 1.465 11.387 1.00 98.44 348 GLU A CA 1
ATOM 2648 C C . GLU A 1 348 ? 16.357 0.337 10.555 1.00 98.44 348 GLU A C 1
ATOM 2650 O O . GLU A 1 348 ? 16.268 -0.797 11.033 1.00 98.44 348 GLU A O 1
ATOM 2655 N N . TYR A 1 349 ? 15.928 0.627 9.324 1.00 98.69 349 TYR A N 1
ATOM 2656 C CA . TYR A 1 349 ? 15.347 -0.354 8.407 1.00 98.69 349 TYR A CA 1
ATOM 2657 C C . TYR A 1 349 ? 15.889 -0.162 6.992 1.00 98.69 349 TYR A C 1
ATOM 2659 O O . TYR A 1 349 ? 16.005 0.971 6.522 1.00 98.69 349 TYR A O 1
ATOM 2667 N N . ILE A 1 350 ? 16.120 -1.267 6.285 1.00 98.69 350 ILE A N 1
ATOM 2668 C CA . ILE A 1 350 ? 16.301 -1.270 4.830 1.00 98.69 350 ILE A CA 1
ATOM 2669 C C . ILE A 1 350 ? 15.211 -2.148 4.221 1.00 98.69 350 ILE A C 1
ATOM 2671 O O . ILE A 1 350 ? 15.053 -3.313 4.597 1.00 98.69 350 ILE A O 1
ATOM 2675 N N . CYS A 1 351 ? 14.439 -1.575 3.299 1.00 98.31 351 CYS A N 1
ATOM 2676 C CA . CYS A 1 351 ? 13.416 -2.299 2.565 1.00 98.31 351 CYS A CA 1
ATOM 2677 C C . CYS A 1 351 ? 13.956 -2.846 1.252 1.00 98.31 351 CYS A C 1
ATOM 2679 O O . CYS A 1 351 ? 14.548 -2.103 0.471 1.00 98.31 351 CYS A O 1
ATOM 2681 N N . VAL A 1 352 ? 13.698 -4.131 1.013 1.00 97.31 352 VAL A N 1
ATOM 2682 C CA . VAL A 1 352 ? 14.034 -4.823 -0.235 1.00 97.31 352 VAL A CA 1
ATOM 2683 C C . VAL A 1 352 ? 12.764 -4.912 -1.076 1.00 97.31 352 VAL A C 1
ATOM 2685 O O . VAL A 1 352 ? 11.802 -5.575 -0.679 1.00 97.31 352 VAL A O 1
ATOM 2688 N N . SER A 1 353 ? 12.750 -4.193 -2.198 1.00 94.94 353 SER A N 1
ATOM 2689 C CA . SER A 1 353 ? 11.640 -4.184 -3.158 1.00 94.94 353 SER A CA 1
ATOM 2690 C C . SER A 1 353 ? 11.573 -5.490 -3.951 1.00 94.94 353 SER A C 1
ATOM 2692 O O . SER A 1 353 ? 12.594 -6.121 -4.204 1.00 94.94 353 SER A O 1
ATOM 2694 N N . PHE A 1 354 ? 10.365 -5.885 -4.344 1.00 91.12 354 PHE A N 1
ATOM 2695 C CA . PHE A 1 354 ? 10.038 -7.062 -5.150 1.00 91.12 354 PHE A CA 1
ATOM 2696 C C . PHE A 1 354 ? 10.610 -8.385 -4.618 1.00 91.12 354 PHE A C 1
ATOM 2698 O O . PHE A 1 354 ? 10.875 -9.301 -5.396 1.00 91.12 354 PHE A O 1
ATOM 2705 N N . ALA A 1 355 ? 10.767 -8.509 -3.296 1.00 92.75 355 ALA A N 1
ATOM 2706 C CA . ALA A 1 355 ? 11.235 -9.737 -2.664 1.00 92.75 355 ALA A CA 1
ATOM 2707 C C . ALA A 1 355 ? 10.227 -10.878 -2.891 1.00 92.75 355 ALA A C 1
ATOM 2709 O O . ALA A 1 355 ? 9.058 -10.772 -2.517 1.00 92.75 355 ALA A O 1
ATOM 2710 N N . GLN A 1 356 ? 10.689 -11.974 -3.487 1.00 90.62 356 GLN A N 1
ATOM 2711 C CA . GLN A 1 356 ? 9.900 -13.150 -3.865 1.00 90.62 356 GLN A CA 1
ATOM 2712 C C . GLN A 1 356 ? 10.319 -14.414 -3.109 1.00 90.62 356 GLN A C 1
ATOM 2714 O O . GLN A 1 356 ? 9.512 -15.336 -2.974 1.00 90.62 356 GLN A O 1
ATOM 2719 N N . LYS A 1 357 ? 11.557 -14.482 -2.612 1.00 91.75 357 LYS A N 1
ATOM 2720 C CA . LYS A 1 357 ? 12.112 -15.641 -1.894 1.00 91.75 357 LYS A CA 1
ATOM 2721 C C . LYS A 1 357 ? 13.176 -15.227 -0.879 1.00 91.75 357 LYS A C 1
ATOM 2723 O O . LYS A 1 357 ? 13.709 -14.126 -0.913 1.00 91.75 357 LYS A O 1
ATOM 2728 N N . ALA A 1 358 ? 13.533 -16.146 0.017 1.00 94.38 358 ALA A N 1
ATOM 2729 C CA . ALA A 1 358 ? 14.546 -15.908 1.050 1.00 94.38 358 ALA A CA 1
ATOM 2730 C C . ALA A 1 358 ? 15.934 -15.544 0.481 1.00 94.38 358 ALA A C 1
ATOM 2732 O O . ALA A 1 358 ? 16.726 -14.877 1.145 1.00 94.38 358 ALA A O 1
ATOM 2733 N N . GLN A 1 359 ? 16.260 -16.003 -0.731 1.00 93.12 359 GLN A N 1
ATOM 2734 C CA . GLN A 1 359 ? 17.544 -15.694 -1.363 1.00 93.12 359 GLN A CA 1
ATOM 2735 C C . GLN A 1 359 ? 17.688 -14.200 -1.678 1.00 93.12 359 GLN A C 1
ATOM 2737 O O . GLN A 1 359 ? 18.773 -13.657 -1.513 1.00 93.12 359 GLN A O 1
ATOM 2742 N N . ASP A 1 360 ? 16.591 -13.528 -2.013 1.00 92.44 360 ASP A N 1
ATOM 2743 C CA . ASP A 1 360 ? 16.570 -12.102 -2.355 1.00 92.44 360 ASP A CA 1
ATOM 2744 C C . ASP A 1 360 ? 17.030 -11.229 -1.175 1.00 92.44 360 ASP A C 1
ATOM 2746 O O . ASP A 1 360 ? 17.659 -10.190 -1.347 1.00 92.44 360 ASP A O 1
ATOM 2750 N N . LEU A 1 361 ? 16.753 -11.678 0.054 1.00 96.25 361 LEU A N 1
ATOM 2751 C CA . LEU A 1 361 ? 17.198 -11.013 1.280 1.00 96.25 361 LEU A CA 1
ATOM 2752 C C . LEU A 1 361 ? 18.633 -11.372 1.664 1.00 96.25 361 LEU A C 1
ATOM 2754 O O . LEU A 1 361 ? 19.286 -10.604 2.369 1.00 96.25 361 LEU A O 1
ATOM 2758 N N . GLN A 1 362 ? 19.125 -12.526 1.202 1.00 95.62 362 GLN A N 1
ATOM 2759 C CA . GLN A 1 362 ? 20.503 -12.939 1.449 1.00 95.62 362 GLN A CA 1
ATOM 2760 C C . GLN A 1 362 ? 21.488 -11.954 0.823 1.00 95.62 362 GLN A C 1
ATOM 2762 O O . GLN A 1 362 ? 22.483 -11.637 1.457 1.00 95.62 362 GLN A O 1
ATOM 2767 N N . GLU A 1 363 ? 21.174 -11.405 -0.353 1.00 93.81 363 GLU A N 1
ATOM 2768 C CA . GLU A 1 363 ? 22.035 -10.428 -1.027 1.00 93.81 363 GLU A CA 1
ATOM 2769 C C . GLU A 1 363 ? 22.338 -9.211 -0.132 1.00 93.81 363 GLU A C 1
ATOM 2771 O O . GLU A 1 363 ? 23.487 -8.787 -0.031 1.00 93.81 363 GLU A O 1
ATOM 2776 N N . LEU A 1 364 ? 21.342 -8.687 0.594 1.00 97.25 364 LEU A N 1
ATOM 2777 C CA . LEU A 1 364 ? 21.550 -7.578 1.533 1.00 97.25 364 LEU A CA 1
ATOM 2778 C C . LEU A 1 364 ? 22.364 -7.999 2.768 1.00 97.25 364 LEU A C 1
ATOM 2780 O O . LEU A 1 364 ? 23.185 -7.221 3.257 1.00 97.25 364 LEU A O 1
ATOM 2784 N N . ILE A 1 365 ? 22.163 -9.222 3.268 1.00 97.31 365 ILE A N 1
ATOM 2785 C CA . ILE A 1 365 ? 22.967 -9.784 4.366 1.00 97.31 365 ILE A CA 1
ATOM 2786 C C . ILE A 1 365 ? 24.434 -9.888 3.938 1.00 97.31 365 ILE A C 1
ATOM 2788 O O . ILE A 1 365 ? 25.312 -9.424 4.664 1.00 97.31 365 ILE A O 1
ATOM 2792 N N . ASP A 1 366 ? 24.688 -10.394 2.734 1.00 97.00 366 ASP A N 1
ATOM 2793 C CA . ASP A 1 366 ? 26.031 -10.550 2.178 1.00 97.00 366 ASP A CA 1
ATOM 2794 C C . ASP A 1 366 ? 26.726 -9.187 1.996 1.00 97.00 366 ASP A C 1
ATOM 2796 O O . ASP A 1 366 ? 27.932 -9.067 2.231 1.00 97.00 366 ASP A O 1
ATOM 2800 N N . ILE A 1 367 ? 25.983 -8.130 1.633 1.00 97.44 367 ILE A N 1
ATOM 2801 C CA . ILE A 1 367 ? 26.502 -6.749 1.600 1.00 97.44 367 ILE A CA 1
ATOM 2802 C C . ILE A 1 367 ? 26.904 -6.292 3.009 1.00 97.44 367 ILE A C 1
ATOM 2804 O O . ILE A 1 367 ? 28.017 -5.792 3.192 1.00 97.44 367 ILE A O 1
ATOM 2808 N N . MET A 1 368 ? 26.043 -6.489 4.014 1.00 97.88 368 MET A N 1
ATOM 2809 C CA . MET A 1 368 ? 26.355 -6.133 5.406 1.00 97.88 368 MET A CA 1
ATOM 2810 C C . MET A 1 368 ? 27.577 -6.894 5.940 1.00 97.88 368 MET A C 1
ATOM 2812 O O . MET A 1 368 ? 28.408 -6.304 6.636 1.00 97.88 368 MET A O 1
ATOM 2816 N N . ASP A 1 369 ? 27.719 -8.175 5.593 1.00 97.62 369 ASP A N 1
ATOM 2817 C CA . ASP A 1 369 ? 28.871 -9.007 5.953 1.00 97.62 369 ASP A CA 1
ATOM 2818 C C . ASP A 1 369 ? 30.153 -8.514 5.269 1.00 97.62 369 ASP A C 1
ATOM 2820 O O . ASP A 1 369 ? 31.178 -8.321 5.930 1.00 97.62 369 ASP A O 1
ATOM 2824 N N . ARG A 1 370 ? 30.091 -8.229 3.961 1.00 97.62 370 ARG A N 1
ATOM 2825 C CA . ARG A 1 370 ? 31.210 -7.678 3.177 1.00 97.62 370 ARG A CA 1
ATOM 2826 C C . ARG A 1 370 ? 31.695 -6.343 3.739 1.00 97.62 370 ARG A C 1
ATOM 2828 O O . ARG A 1 370 ? 32.903 -6.130 3.854 1.00 97.62 370 ARG A O 1
ATOM 2835 N N . MET A 1 371 ? 30.766 -5.465 4.112 1.00 97.56 371 MET A N 1
ATOM 2836 C CA . MET A 1 371 ? 31.056 -4.170 4.737 1.00 97.56 371 MET A CA 1
ATOM 2837 C C . MET A 1 371 ? 31.428 -4.280 6.222 1.00 97.56 371 MET A C 1
ATOM 2839 O O . MET A 1 371 ? 31.826 -3.283 6.821 1.00 97.56 371 MET A O 1
ATOM 2843 N N . LYS A 1 372 ? 31.334 -5.478 6.816 1.00 96.69 372 LYS A N 1
ATOM 2844 C CA . LYS A 1 372 ? 31.621 -5.754 8.232 1.00 96.69 372 LYS A CA 1
ATOM 2845 C C . LYS A 1 372 ? 30.785 -4.898 9.185 1.00 96.69 372 LYS A C 1
ATOM 2847 O O . LYS A 1 372 ? 31.291 -4.417 10.199 1.00 96.69 372 LYS A O 1
ATOM 2852 N N . ILE A 1 373 ? 29.505 -4.712 8.865 1.00 97.00 373 ILE A N 1
ATOM 2853 C CA . ILE A 1 373 ? 28.575 -3.976 9.725 1.00 97.00 373 ILE A CA 1
ATOM 2854 C C . ILE A 1 373 ? 28.358 -4.777 11.021 1.00 97.00 373 ILE A C 1
ATOM 2856 O O . ILE A 1 373 ? 27.916 -5.935 10.937 1.00 97.00 373 ILE A O 1
ATOM 2860 N N . PRO A 1 374 ? 28.659 -4.198 12.205 1.00 94.81 374 PRO A N 1
ATOM 2861 C CA . PRO A 1 374 ? 28.435 -4.854 13.492 1.00 94.81 374 PRO A CA 1
ATOM 2862 C C . PRO A 1 374 ? 26.972 -5.253 13.661 1.00 94.81 374 PRO A C 1
ATOM 2864 O O . PRO A 1 374 ? 26.087 -4.496 13.265 1.00 94.81 374 PRO A O 1
ATOM 2867 N N . GLU A 1 375 ? 26.716 -6.422 14.247 1.00 93.31 375 GLU A N 1
ATOM 2868 C CA . GLU A 1 375 ? 25.371 -6.999 14.369 1.00 93.31 375 GLU A CA 1
ATOM 2869 C C . GLU A 1 375 ? 24.386 -6.036 15.049 1.00 93.31 375 GLU A C 1
ATOM 2871 O O . GLU A 1 375 ? 23.273 -5.840 14.567 1.00 93.31 375 GLU A O 1
ATOM 2876 N N . GLU A 1 376 ? 24.825 -5.337 16.096 1.00 93.62 376 GLU A N 1
ATOM 2877 C CA . GLU A 1 376 ? 24.036 -4.358 16.847 1.00 93.62 376 GLU A CA 1
ATOM 2878 C C . GLU A 1 376 ? 23.733 -3.062 16.077 1.00 93.62 376 GLU A C 1
ATOM 2880 O O . GLU A 1 376 ? 22.853 -2.298 16.477 1.00 93.62 376 GLU A O 1
ATOM 2885 N N . LYS A 1 377 ? 24.458 -2.808 14.981 1.00 94.25 377 LYS A N 1
ATOM 2886 C CA . LYS A 1 377 ? 24.259 -1.659 14.086 1.00 94.25 377 LYS A CA 1
ATOM 2887 C C . LYS A 1 377 ? 23.561 -2.036 12.780 1.00 94.25 377 LYS A C 1
ATOM 2889 O O . LYS A 1 377 ? 23.308 -1.147 11.967 1.00 94.25 377 LYS A O 1
ATOM 2894 N N . ARG A 1 378 ? 23.270 -3.321 12.546 1.00 97.00 378 ARG A N 1
ATOM 2895 C CA . ARG A 1 378 ? 22.602 -3.753 11.314 1.00 97.00 378 ARG A CA 1
ATOM 2896 C C . ARG A 1 378 ? 21.175 -3.203 11.265 1.00 97.00 378 ARG A C 1
ATOM 2898 O O . ARG A 1 378 ? 20.415 -3.400 12.218 1.00 97.00 378 ARG A O 1
ATOM 2905 N N . PRO A 1 379 ? 20.777 -2.558 10.155 1.00 98.00 379 PRO A N 1
ATOM 2906 C CA . PRO A 1 379 ? 19.381 -2.233 9.919 1.00 98.00 379 PRO A CA 1
ATOM 2907 C C . PRO A 1 379 ? 18.527 -3.499 9.911 1.00 98.00 379 PRO A C 1
ATOM 2909 O O . PRO A 1 379 ? 18.949 -4.557 9.440 1.00 98.00 379 PRO A O 1
ATOM 2912 N N . LYS A 1 380 ? 17.281 -3.382 10.363 1.00 98.44 380 LYS A N 1
ATOM 2913 C CA . LYS A 1 380 ? 16.291 -4.450 10.213 1.00 98.44 380 LYS A CA 1
ATOM 2914 C C . LYS A 1 380 ? 15.950 -4.625 8.738 1.00 98.44 380 LYS A C 1
ATOM 2916 O O . LYS A 1 380 ? 15.552 -3.663 8.073 1.00 98.44 380 LYS A O 1
ATOM 2921 N N . ILE A 1 381 ? 16.028 -5.857 8.248 1.00 98.50 381 ILE A N 1
ATOM 2922 C CA . ILE A 1 381 ? 15.617 -6.181 6.882 1.00 98.50 381 ILE A CA 1
ATOM 2923 C C . ILE A 1 381 ? 14.089 -6.198 6.822 1.00 98.50 381 ILE A C 1
ATOM 2925 O O . ILE A 1 381 ? 13.431 -6.860 7.634 1.00 98.50 381 ILE A O 1
ATOM 2929 N N . CYS A 1 382 ? 13.536 -5.443 5.874 1.00 98.50 382 CYS A N 1
ATOM 2930 C CA . CYS A 1 382 ? 12.104 -5.255 5.675 1.00 98.50 382 CYS A CA 1
ATOM 2931 C C . CYS A 1 382 ? 11.705 -5.605 4.225 1.00 98.50 382 CYS A C 1
ATOM 2933 O O . CYS A 1 382 ? 11.580 -4.706 3.392 1.00 98.50 382 CYS A O 1
ATOM 2935 N N . PRO A 1 383 ? 11.519 -6.888 3.863 1.00 97.75 383 PRO A N 1
ATOM 2936 C CA . PRO A 1 383 ? 10.962 -7.260 2.563 1.00 97.75 383 PRO A CA 1
ATOM 2937 C C . PRO A 1 383 ? 9.647 -6.538 2.282 1.00 97.75 383 PRO A C 1
ATOM 2939 O O . PRO A 1 383 ? 8.745 -6.493 3.130 1.00 97.75 383 PRO A O 1
ATOM 2942 N N . LYS A 1 384 ? 9.517 -6.035 1.058 1.00 97.31 384 LYS A N 1
ATOM 2943 C CA . LYS A 1 384 ? 8.260 -5.524 0.523 1.00 97.31 384 LYS A CA 1
ATOM 2944 C C . LYS A 1 384 ? 7.565 -6.636 -0.243 1.00 97.31 384 LYS A C 1
ATOM 2946 O O . LYS A 1 384 ? 8.065 -7.131 -1.249 1.00 97.31 384 LYS A O 1
ATOM 2951 N N . ILE A 1 385 ? 6.402 -7.034 0.259 1.00 96.31 385 ILE A N 1
ATOM 2952 C CA . ILE A 1 385 ? 5.570 -8.052 -0.373 1.00 96.31 385 ILE A CA 1
ATOM 2953 C C . ILE A 1 385 ? 4.728 -7.369 -1.449 1.00 96.31 385 ILE A C 1
ATOM 2955 O O . ILE A 1 385 ? 3.699 -6.764 -1.150 1.00 96.31 385 ILE A O 1
ATOM 2959 N N . GLU A 1 386 ? 5.230 -7.442 -2.680 1.00 93.00 386 GLU A N 1
ATOM 2960 C CA . GLU A 1 386 ? 4.706 -6.756 -3.875 1.00 93.00 386 GLU A CA 1
ATOM 2961 C C . GLU A 1 386 ? 4.264 -7.740 -4.966 1.00 93.00 386 GLU A C 1
ATOM 2963 O O . GLU A 1 386 ? 3.617 -7.350 -5.928 1.00 93.00 386 GLU A O 1
ATOM 2968 N N . LYS A 1 387 ? 4.611 -9.024 -4.813 1.00 88.75 387 LYS A N 1
ATOM 2969 C CA . LYS A 1 387 ? 4.414 -10.070 -5.816 1.00 88.75 387 LYS A CA 1
ATOM 2970 C C . LYS A 1 387 ? 3.626 -11.259 -5.249 1.00 88.75 387 LYS A C 1
ATOM 2972 O O . LYS A 1 387 ? 3.883 -11.657 -4.109 1.00 88.75 387 LYS A O 1
ATOM 2977 N N . PRO A 1 388 ? 2.724 -11.886 -6.028 1.00 88.62 388 PRO A N 1
ATOM 2978 C CA . PRO A 1 388 ? 1.993 -13.089 -5.623 1.00 88.62 388 PRO A CA 1
ATOM 2979 C C . PRO A 1 388 ? 2.907 -14.228 -5.154 1.00 88.62 388 PRO A C 1
ATOM 2981 O O . PRO A 1 388 ? 2.610 -14.909 -4.175 1.00 88.62 388 PRO A O 1
ATOM 2984 N N . GLN A 1 389 ? 4.050 -14.404 -5.817 1.00 88.25 389 GLN A N 1
ATOM 2985 C CA . GLN A 1 389 ? 5.046 -15.445 -5.551 1.00 88.25 389 GLN A CA 1
ATOM 2986 C C . GLN A 1 389 ? 5.587 -15.361 -4.114 1.00 88.25 389 GLN A C 1
ATOM 2988 O O . GLN A 1 389 ? 5.806 -16.383 -3.461 1.00 88.25 389 GLN A O 1
ATOM 2993 N N .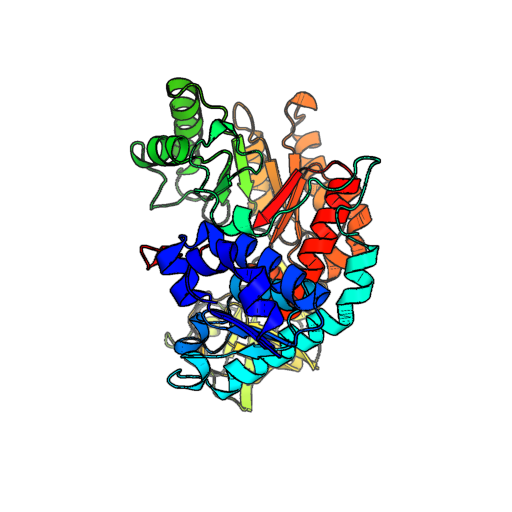 ALA A 1 390 ? 5.717 -14.143 -3.583 1.00 91.75 390 ALA A N 1
ATOM 2994 C CA . ALA A 1 390 ? 6.161 -13.902 -2.217 1.00 91.75 390 ALA A CA 1
ATOM 2995 C C . ALA A 1 390 ? 5.171 -14.437 -1.169 1.00 91.75 390 ALA A C 1
ATOM 2997 O O . ALA A 1 390 ? 5.586 -14.810 -0.075 1.00 91.75 390 ALA A O 1
ATOM 2998 N N . LEU A 1 391 ? 3.872 -14.523 -1.492 1.00 91.94 391 LEU A N 1
ATOM 2999 C CA . LEU A 1 391 ? 2.874 -15.121 -0.596 1.00 91.94 391 LEU A CA 1
ATOM 3000 C C . LEU A 1 391 ? 3.101 -16.624 -0.419 1.00 91.94 391 LEU A C 1
ATOM 3002 O O . LEU A 1 391 ? 2.911 -17.147 0.678 1.00 91.94 391 LEU A O 1
ATOM 3006 N N . THR A 1 392 ? 3.524 -17.311 -1.481 1.00 90.25 392 THR A N 1
ATOM 3007 C CA . THR A 1 392 ? 3.819 -18.750 -1.454 1.00 90.25 392 THR A CA 1
ATOM 3008 C C . THR A 1 392 ? 5.100 -19.042 -0.673 1.00 90.25 392 THR A C 1
ATOM 3010 O O . THR A 1 392 ? 5.160 -20.018 0.068 1.00 90.25 392 THR A O 1
ATOM 3013 N N . ASN A 1 393 ? 6.099 -18.164 -0.784 1.00 93.50 393 ASN A N 1
ATOM 3014 C CA . ASN A 1 393 ? 7.411 -18.311 -0.140 1.00 93.50 393 ASN A CA 1
ATOM 3015 C C . ASN A 1 393 ? 7.532 -17.553 1.192 1.00 93.50 393 ASN A C 1
ATOM 3017 O O . ASN A 1 393 ? 8.638 -17.365 1.706 1.00 93.50 393 ASN A O 1
ATOM 3021 N N . ILE A 1 394 ? 6.407 -17.092 1.746 1.00 96.00 394 ILE A N 1
ATOM 3022 C CA . ILE A 1 394 ? 6.393 -16.098 2.821 1.00 96.00 394 ILE A CA 1
ATOM 3023 C C . ILE A 1 394 ? 7.147 -16.541 4.075 1.00 96.00 394 ILE A C 1
ATOM 3025 O O . ILE A 1 394 ? 7.797 -15.722 4.716 1.00 96.00 394 ILE A O 1
ATOM 3029 N N . ASP A 1 395 ? 7.094 -17.828 4.415 1.00 96.00 395 ASP A N 1
ATOM 3030 C CA . ASP A 1 395 ? 7.701 -18.335 5.646 1.00 96.00 395 ASP A CA 1
ATOM 3031 C C . ASP A 1 395 ? 9.239 -18.240 5.577 1.00 96.00 395 ASP A C 1
ATOM 3033 O O . ASP A 1 395 ? 9.856 -17.697 6.490 1.00 96.00 395 ASP A O 1
ATOM 3037 N N . GLY A 1 396 ? 9.850 -18.604 4.443 1.00 96.75 396 GLY A N 1
ATOM 3038 C CA . GLY A 1 396 ? 11.295 -18.436 4.236 1.00 96.75 396 GLY A CA 1
ATOM 3039 C C . GLY A 1 396 ? 11.733 -16.968 4.137 1.00 96.75 396 GLY A C 1
ATOM 3040 O O . GLY A 1 396 ? 12.839 -16.617 4.543 1.00 96.75 396 GLY A O 1
ATOM 3041 N N . ILE A 1 397 ? 10.869 -16.084 3.624 1.00 97.12 397 ILE A N 1
ATOM 3042 C CA . ILE A 1 397 ? 11.115 -14.632 3.640 1.00 97.12 397 ILE A CA 1
ATOM 3043 C C . ILE A 1 397 ? 11.123 -14.120 5.089 1.00 97.12 397 ILE A C 1
ATOM 3045 O O . ILE A 1 397 ? 12.033 -13.386 5.479 1.00 97.12 397 ILE A O 1
ATOM 3049 N N . ILE A 1 398 ? 10.139 -14.523 5.899 1.00 97.62 398 ILE A N 1
ATOM 3050 C CA . ILE A 1 398 ? 10.016 -14.130 7.309 1.00 97.62 398 ILE A CA 1
ATOM 3051 C C . ILE A 1 398 ? 11.234 -14.580 8.124 1.00 97.62 398 ILE A C 1
ATOM 3053 O O . ILE A 1 398 ? 11.734 -13.790 8.920 1.00 97.62 398 ILE A O 1
ATOM 3057 N N . GLU A 1 399 ? 11.750 -15.791 7.899 1.00 97.38 399 GLU A N 1
ATOM 3058 C CA . GLU A 1 399 ? 12.923 -16.331 8.612 1.00 97.38 399 GLU A CA 1
ATOM 3059 C C . GLU A 1 399 ? 14.174 -15.446 8.510 1.00 97.38 399 GLU A C 1
ATOM 3061 O O . GLU A 1 399 ? 14.977 -15.403 9.442 1.00 97.38 399 GLU A O 1
ATOM 3066 N N . LYS A 1 400 ? 14.337 -14.708 7.405 1.00 97.12 400 LYS A N 1
ATOM 3067 C CA . LYS A 1 400 ? 15.476 -13.800 7.186 1.00 97.12 400 LYS A CA 1
ATOM 3068 C C . LYS A 1 400 ? 15.168 -12.330 7.474 1.00 97.12 400 LYS A C 1
ATOM 3070 O O . LYS A 1 400 ? 15.985 -11.460 7.177 1.00 97.12 400 LYS A O 1
ATOM 3075 N N . SER A 1 401 ? 14.004 -12.038 8.045 1.00 98.00 401 SER A N 1
ATOM 3076 C CA . SER A 1 401 ? 13.487 -10.678 8.188 1.00 98.00 401 SER A CA 1
ATOM 3077 C C . SER A 1 401 ? 13.301 -10.269 9.646 1.00 98.00 401 SER A C 1
ATOM 3079 O O . SER A 1 401 ? 13.028 -11.090 10.517 1.00 98.00 401 SER A O 1
ATOM 3081 N N . GLN A 1 402 ? 13.401 -8.967 9.921 1.00 97.88 402 GLN A N 1
ATOM 3082 C CA . GLN A 1 402 ? 13.083 -8.385 11.239 1.00 97.88 402 GLN A CA 1
ATOM 3083 C C . GLN A 1 402 ? 11.907 -7.402 11.158 1.00 97.88 402 GLN A C 1
ATOM 3085 O O . GLN A 1 402 ? 11.308 -7.024 12.173 1.00 97.88 402 GLN A O 1
ATOM 3090 N N . ALA A 1 403 ? 11.544 -7.008 9.941 1.00 98.25 403 ALA A N 1
ATOM 3091 C CA . ALA A 1 403 ? 10.327 -6.292 9.629 1.00 98.25 403 ALA A CA 1
ATOM 3092 C C . ALA A 1 403 ? 9.696 -6.850 8.345 1.00 98.25 403 ALA A C 1
ATOM 3094 O O . ALA A 1 403 ? 10.307 -7.644 7.646 1.00 98.25 403 ALA A O 1
ATOM 3095 N N . LEU A 1 404 ? 8.466 -6.459 8.029 1.00 98.31 404 LEU A N 1
ATOM 3096 C CA . LEU A 1 404 ? 7.800 -6.811 6.778 1.00 98.31 404 LEU A CA 1
ATOM 3097 C C . LEU A 1 404 ? 6.905 -5.661 6.332 1.00 98.31 404 LEU A C 1
ATOM 3099 O O . LEU A 1 404 ? 6.177 -5.092 7.148 1.00 98.31 404 LEU A O 1
ATOM 3103 N N . MET A 1 405 ? 6.913 -5.340 5.042 1.00 98.50 405 MET A N 1
ATOM 3104 C CA . MET A 1 405 ? 6.019 -4.346 4.464 1.00 98.50 405 MET A CA 1
ATOM 3105 C C . MET A 1 405 ? 4.994 -5.012 3.547 1.00 98.50 405 MET A C 1
ATOM 3107 O O . MET A 1 405 ? 5.341 -5.638 2.549 1.00 98.50 405 MET A O 1
ATOM 3111 N N . VAL A 1 406 ? 3.712 -4.830 3.858 1.00 97.50 406 VAL A N 1
ATOM 3112 C CA . VAL A 1 406 ? 2.613 -5.125 2.935 1.00 97.50 406 VAL A CA 1
ATOM 3113 C C . VAL A 1 406 ? 2.479 -3.938 1.983 1.00 97.50 406 VAL A C 1
ATOM 3115 O O . VAL A 1 406 ? 1.899 -2.907 2.341 1.00 97.50 406 VAL A O 1
ATOM 3118 N N . ALA A 1 407 ? 3.051 -4.061 0.788 1.00 95.19 407 ALA A N 1
ATOM 3119 C CA . ALA A 1 407 ? 3.111 -3.003 -0.214 1.00 95.19 407 ALA A CA 1
ATOM 3120 C C . ALA A 1 407 ? 1.929 -3.124 -1.191 1.00 95.19 407 ALA A C 1
ATOM 3122 O O . ALA A 1 407 ? 2.018 -3.713 -2.263 1.00 95.19 407 ALA A O 1
ATOM 3123 N N . ARG A 1 408 ? 0.781 -2.582 -0.768 1.00 93.75 408 ARG A N 1
ATOM 3124 C CA . ARG A 1 408 ? -0.539 -2.803 -1.390 1.00 93.75 408 ARG A CA 1
ATOM 3125 C C . ARG A 1 408 ? -0.682 -2.262 -2.814 1.00 93.75 408 ARG A C 1
ATOM 3127 O O . ARG A 1 408 ? -1.542 -2.754 -3.531 1.00 93.75 408 ARG A O 1
ATOM 3134 N N . GLY A 1 409 ? 0.113 -1.261 -3.191 1.00 87.44 409 GLY A N 1
ATOM 3135 C CA . GLY A 1 409 ? 0.122 -0.642 -4.515 1.00 87.44 409 GLY A CA 1
ATOM 3136 C C . GLY A 1 409 ? 0.466 -1.679 -5.572 1.00 87.44 409 GLY A C 1
ATOM 3137 O O . GLY A 1 409 ? -0.439 -2.193 -6.223 1.00 87.44 409 GLY A O 1
ATOM 3138 N N . ASP A 1 410 ? 1.744 -2.054 -5.663 1.00 89.12 410 ASP A N 1
ATOM 3139 C CA . ASP A 1 410 ? 2.211 -3.095 -6.582 1.00 89.12 410 ASP A CA 1
ATOM 3140 C C . ASP A 1 410 ? 1.495 -4.433 -6.345 1.00 89.12 410 ASP A C 1
ATOM 3142 O O . ASP A 1 410 ? 0.993 -5.034 -7.292 1.00 89.12 410 ASP A O 1
ATOM 3146 N N . LEU A 1 411 ? 1.318 -4.855 -5.085 1.00 91.56 411 LEU A N 1
ATOM 3147 C CA . LEU A 1 411 ? 0.638 -6.119 -4.784 1.00 91.56 411 LEU A CA 1
ATOM 3148 C C . LEU A 1 411 ? -0.800 -6.165 -5.322 1.00 91.56 411 LEU A C 1
ATOM 3150 O O . LEU A 1 411 ? -1.248 -7.213 -5.776 1.00 91.56 411 LEU A O 1
ATOM 3154 N N . GLY A 1 412 ? -1.529 -5.049 -5.274 1.00 89.06 412 GLY A N 1
ATOM 3155 C CA . GLY A 1 412 ? -2.899 -4.964 -5.779 1.00 89.06 412 GLY A CA 1
ATOM 3156 C C . GLY A 1 412 ? -3.001 -4.829 -7.288 1.00 89.06 412 GLY A C 1
ATOM 3157 O O . GLY A 1 412 ? -4.051 -5.128 -7.842 1.00 89.06 412 GLY A O 1
ATOM 3158 N N . VAL A 1 413 ? -1.937 -4.390 -7.960 1.00 87.06 413 VAL A N 1
ATOM 3159 C CA . VAL A 1 413 ? -1.831 -4.518 -9.421 1.00 87.06 413 VAL A CA 1
ATOM 3160 C C . VAL A 1 413 ? -1.633 -5.989 -9.795 1.00 87.06 413 VAL A C 1
ATOM 3162 O O . VAL A 1 413 ? -2.161 -6.445 -10.799 1.00 87.06 413 VAL A O 1
ATOM 3165 N N . GLU A 1 414 ? -0.907 -6.748 -8.975 1.00 87.06 414 GLU A N 1
ATOM 3166 C CA . GLU A 1 414 ? -0.487 -8.112 -9.307 1.00 87.06 414 GLU A CA 1
ATOM 3167 C C . GLU A 1 414 ? -1.460 -9.209 -8.833 1.00 87.06 414 GLU A C 1
ATOM 3169 O O . GLU A 1 414 ? -1.459 -10.306 -9.383 1.00 87.06 414 GLU A O 1
ATOM 3174 N N . LEU A 1 415 ? -2.286 -8.955 -7.812 1.00 87.38 415 LEU A N 1
ATOM 3175 C CA . LEU A 1 415 ? -3.261 -9.921 -7.283 1.00 87.38 415 LEU A CA 1
ATOM 3176 C C . LEU A 1 415 ? -4.714 -9.630 -7.664 1.00 87.38 415 LEU A C 1
ATOM 3178 O O . LEU A 1 415 ? -5.564 -10.437 -7.298 1.00 87.38 415 LEU A O 1
ATOM 3182 N N . GLU A 1 416 ? -4.985 -8.538 -8.382 1.00 86.06 416 GLU A N 1
ATOM 3183 C CA . GLU A 1 416 ? -6.276 -7.831 -8.382 1.00 86.06 416 GLU A CA 1
ATOM 3184 C C . GLU A 1 416 ? -6.582 -7.190 -7.013 1.00 86.06 416 GLU A C 1
ATOM 3186 O O . GLU A 1 416 ? -6.101 -7.619 -5.956 1.00 86.06 416 GLU A O 1
ATOM 3191 N N . VAL A 1 417 ? -7.359 -6.107 -7.021 1.00 89.31 417 VAL A N 1
ATOM 3192 C CA . VAL A 1 417 ? -7.505 -5.218 -5.859 1.00 89.31 417 VAL A CA 1
ATOM 3193 C C . VAL A 1 417 ? -8.279 -5.870 -4.707 1.00 89.31 417 VAL A C 1
ATOM 3195 O O . VAL A 1 417 ? -7.908 -5.690 -3.546 1.00 89.31 417 VAL A O 1
ATOM 3198 N N . GLU A 1 418 ? -9.287 -6.686 -5.012 1.00 91.88 418 GLU A N 1
ATOM 3199 C CA . GLU A 1 418 ? -10.112 -7.440 -4.058 1.00 91.88 418 GLU A CA 1
ATOM 3200 C C . GLU A 1 418 ? -9.326 -8.529 -3.314 1.00 91.88 418 GLU A C 1
ATOM 3202 O O . GLU A 1 418 ? -9.633 -8.899 -2.190 1.00 91.88 418 GLU A O 1
ATOM 3207 N N . ARG A 1 419 ? -8.212 -9.022 -3.856 1.00 92.31 419 ARG A N 1
ATOM 3208 C CA . ARG A 1 419 ? -7.424 -10.062 -3.165 1.00 92.31 419 ARG A CA 1
ATOM 3209 C C . ARG A 1 419 ? -6.444 -9.478 -2.144 1.00 92.31 419 ARG A C 1
ATOM 3211 O O . ARG A 1 419 ? -5.855 -10.211 -1.334 1.00 92.31 419 ARG A O 1
ATOM 3218 N N . VAL A 1 420 ? -6.254 -8.157 -2.147 1.00 93.81 420 VAL A N 1
ATOM 3219 C CA . VAL A 1 420 ? -5.301 -7.453 -1.276 1.00 93.81 420 VAL A CA 1
ATOM 3220 C C . VAL A 1 420 ? -5.704 -7.485 0.199 1.00 93.81 420 VAL A C 1
ATOM 3222 O O . VAL A 1 420 ? -4.827 -7.792 1.014 1.00 93.81 420 VAL A O 1
ATOM 3225 N N . PRO A 1 421 ? -6.957 -7.204 0.616 1.00 93.31 421 PRO A N 1
ATOM 3226 C CA . PRO A 1 421 ? -7.272 -7.085 2.039 1.00 93.31 421 PRO A CA 1
ATOM 3227 C C . PRO A 1 421 ? -7.099 -8.406 2.799 1.00 93.31 421 PRO A C 1
ATOM 3229 O O . PRO A 1 421 ? -6.559 -8.412 3.913 1.00 93.3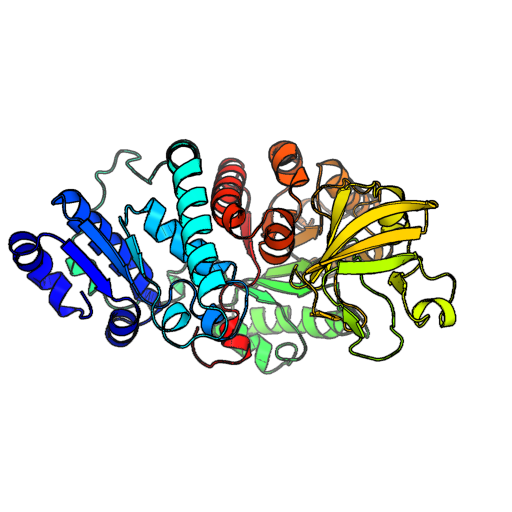1 421 PRO A O 1
ATOM 3232 N N . PHE A 1 422 ? -7.474 -9.539 2.197 1.00 92.12 422 PHE A N 1
ATOM 3233 C CA . PHE A 1 422 ? -7.203 -10.861 2.769 1.00 92.12 422 PHE A CA 1
ATOM 3234 C C . PHE A 1 422 ? -5.700 -11.156 2.865 1.00 92.12 422 PHE A C 1
ATOM 3236 O O . PHE A 1 422 ? -5.214 -11.589 3.920 1.00 92.12 422 PHE A O 1
ATOM 3243 N N . SER A 1 423 ? -4.952 -10.879 1.793 1.00 93.12 423 SER A N 1
ATOM 3244 C CA . SER A 1 423 ? -3.496 -11.066 1.751 1.00 93.12 423 SER A CA 1
ATOM 3245 C C . SER A 1 423 ? -2.802 -10.220 2.821 1.00 93.12 423 SER A C 1
ATOM 3247 O O . SER A 1 423 ? -2.001 -10.737 3.597 1.00 93.12 423 SER A O 1
ATOM 3249 N N . GLN A 1 424 ? -3.192 -8.951 2.962 1.00 94.94 424 GLN A N 1
ATOM 3250 C CA . GLN A 1 424 ? -2.708 -8.043 4.000 1.00 94.94 424 GLN A CA 1
ATOM 3251 C C . GLN A 1 424 ? -2.934 -8.612 5.403 1.00 94.94 424 GLN A C 1
ATOM 3253 O O . GLN A 1 424 ? -1.996 -8.665 6.199 1.00 94.94 424 GLN A O 1
ATOM 3258 N N . LYS A 1 425 ? -4.161 -9.040 5.731 1.00 93.44 425 LYS A N 1
ATOM 3259 C CA . LYS A 1 425 ? -4.468 -9.590 7.063 1.00 93.44 425 LYS A CA 1
ATOM 3260 C C . LYS A 1 425 ? -3.639 -10.845 7.354 1.00 93.44 425 LYS A C 1
ATOM 3262 O O . LYS A 1 425 ? -3.108 -10.971 8.456 1.00 93.44 425 LYS A O 1
ATOM 3267 N N . THR A 1 426 ? -3.481 -11.723 6.365 1.00 91.94 426 THR A N 1
ATOM 3268 C CA . THR A 1 426 ? -2.685 -12.955 6.480 1.00 91.94 426 THR A CA 1
ATOM 3269 C C . THR A 1 426 ? -1.201 -12.657 6.706 1.00 91.94 426 THR A C 1
ATOM 3271 O O . THR A 1 426 ? -0.593 -13.217 7.620 1.00 91.94 426 THR A O 1
ATOM 3274 N N . LEU A 1 427 ? -0.626 -11.740 5.923 1.00 94.56 427 LEU A N 1
ATOM 3275 C CA . LEU A 1 427 ? 0.768 -11.307 6.053 1.00 94.56 427 LEU A CA 1
ATOM 3276 C C . LEU A 1 427 ? 1.041 -10.677 7.418 1.00 94.56 427 LEU A C 1
ATOM 3278 O O . LEU A 1 427 ? 2.022 -11.028 8.072 1.00 94.56 427 LEU A O 1
ATOM 3282 N N . ILE A 1 428 ? 0.150 -9.792 7.878 1.00 94.75 428 ILE A N 1
ATOM 3283 C CA . ILE A 1 428 ? 0.258 -9.177 9.205 1.00 94.75 428 ILE A CA 1
ATOM 3284 C C . ILE A 1 428 ? 0.251 -10.253 10.291 1.00 94.75 428 ILE A C 1
ATOM 3286 O O . ILE A 1 428 ? 1.117 -10.225 11.163 1.00 94.75 428 ILE A O 1
ATOM 3290 N N . ALA A 1 429 ? -0.683 -11.205 10.247 1.00 91.44 429 ALA A N 1
ATOM 3291 C CA . ALA A 1 429 ? -0.774 -12.255 11.258 1.00 91.44 429 ALA A CA 1
ATOM 3292 C C . ALA A 1 429 ? 0.477 -13.144 11.294 1.00 91.44 429 ALA A C 1
ATOM 3294 O O . ALA A 1 429 ? 1.049 -13.334 12.368 1.00 91.44 429 ALA A O 1
ATOM 3295 N N . LYS A 1 430 ? 0.945 -13.628 10.135 1.00 93.38 430 LYS A N 1
ATOM 3296 C CA . LYS A 1 430 ? 2.162 -14.452 10.036 1.00 93.38 430 LYS A CA 1
ATOM 3297 C C . LYS A 1 430 ? 3.398 -13.712 10.545 1.00 93.38 430 LYS A C 1
ATOM 3299 O O . LYS A 1 430 ? 4.114 -14.227 11.399 1.00 93.38 430 LYS A O 1
ATOM 3304 N N . ALA A 1 431 ? 3.611 -12.480 10.089 1.00 94.44 431 ALA A N 1
ATOM 3305 C CA . ALA A 1 431 ? 4.759 -11.690 10.513 1.00 94.44 431 ALA A CA 1
ATOM 3306 C C . ALA A 1 431 ? 4.702 -11.361 12.017 1.00 94.44 431 ALA A C 1
ATOM 3308 O O . ALA A 1 431 ? 5.716 -11.445 12.705 1.00 94.44 431 ALA A O 1
ATOM 3309 N N . LYS A 1 432 ? 3.517 -11.065 12.571 1.00 92.50 432 LYS A N 1
ATOM 3310 C CA . LYS A 1 432 ? 3.356 -10.852 14.020 1.00 92.50 432 LYS A CA 1
ATOM 3311 C C . LYS A 1 432 ? 3.585 -12.115 14.841 1.00 92.50 432 LYS A C 1
ATOM 3313 O O . LYS A 1 432 ? 4.202 -12.012 15.897 1.00 92.50 432 LYS A O 1
ATOM 3318 N N . ALA A 1 433 ? 3.143 -13.277 14.364 1.00 92.44 433 ALA A N 1
ATOM 3319 C CA . ALA A 1 433 ? 3.418 -14.556 15.015 1.00 92.44 433 ALA A CA 1
ATOM 3320 C C . ALA A 1 433 ? 4.926 -14.861 15.075 1.00 92.44 433 ALA A C 1
ATOM 3322 O O . ALA A 1 433 ? 5.394 -15.420 16.061 1.00 92.44 433 ALA A O 1
ATOM 3323 N N . ALA A 1 434 ? 5.685 -14.418 14.071 1.00 95.00 434 ALA A N 1
ATOM 3324 C CA . ALA A 1 434 ? 7.144 -14.500 14.042 1.00 95.00 434 ALA A CA 1
ATOM 3325 C C . ALA A 1 434 ? 7.862 -13.341 14.773 1.00 95.00 434 ALA A C 1
ATOM 3327 O O . ALA A 1 434 ? 9.086 -13.271 14.769 1.00 95.00 434 ALA A O 1
ATOM 3328 N N . GLY A 1 435 ? 7.128 -12.421 15.412 1.00 95.50 435 GLY A N 1
ATOM 3329 C CA . GLY A 1 435 ? 7.709 -11.312 16.177 1.00 95.50 435 GLY A CA 1
ATOM 3330 C C . GLY A 1 435 ? 8.189 -10.115 15.344 1.00 95.50 435 GLY A C 1
ATOM 3331 O O . GLY A 1 435 ? 8.826 -9.215 15.891 1.00 95.50 435 GLY A O 1
ATOM 3332 N N . LEU A 1 436 ? 7.865 -10.052 14.049 1.00 97.19 436 LEU A N 1
ATOM 3333 C CA . LEU A 1 436 ? 8.322 -8.983 13.158 1.00 97.19 436 LEU A CA 1
ATOM 3334 C C . LEU A 1 436 ? 7.557 -7.665 13.381 1.00 97.19 436 LEU A C 1
ATOM 3336 O O . LEU A 1 436 ? 6.356 -7.602 13.706 1.00 97.19 436 LEU A O 1
ATOM 3340 N N . PHE A 1 437 ? 8.254 -6.557 13.126 1.00 96.75 437 PHE A N 1
ATOM 3341 C CA . PHE A 1 437 ? 7.602 -5.270 12.897 1.00 96.75 437 PHE A CA 1
ATOM 3342 C C . PHE A 1 437 ? 6.895 -5.299 11.534 1.00 96.75 437 PHE A C 1
ATOM 3344 O O . PHE A 1 437 ? 7.464 -5.774 10.564 1.00 96.75 437 PHE A O 1
ATOM 3351 N N . VAL A 1 438 ? 5.649 -4.829 11.435 1.00 97.44 438 VAL A N 1
ATOM 3352 C CA . VAL A 1 438 ? 4.883 -4.937 10.180 1.00 97.44 438 VAL A CA 1
ATOM 3353 C C . VAL A 1 438 ? 4.369 -3.570 9.784 1.00 97.44 438 VAL A C 1
ATOM 3355 O O . VAL A 1 438 ? 3.739 -2.897 10.600 1.00 97.44 438 VAL A O 1
ATOM 3358 N N . ILE A 1 439 ? 4.622 -3.191 8.537 1.00 98.31 439 ILE A N 1
ATOM 3359 C CA . ILE A 1 439 ? 4.212 -1.929 7.935 1.00 98.31 439 ILE A CA 1
ATOM 3360 C C . ILE A 1 439 ? 3.135 -2.237 6.895 1.00 98.31 439 ILE A C 1
ATOM 3362 O O . ILE A 1 439 ? 3.339 -3.056 6.006 1.00 98.31 439 ILE A O 1
ATOM 3366 N N . THR A 1 440 ? 1.980 -1.584 6.991 1.00 96.94 440 THR A N 1
ATOM 3367 C CA . THR A 1 440 ? 1.005 -1.548 5.890 1.00 96.94 440 THR A CA 1
ATOM 3368 C C . THR A 1 440 ? 1.252 -0.267 5.108 1.00 96.94 440 THR A C 1
ATOM 3370 O O . THR A 1 440 ? 1.238 0.810 5.701 1.00 96.94 440 THR A O 1
ATOM 3373 N N . ALA A 1 441 ? 1.535 -0.376 3.813 1.00 94.62 441 ALA A N 1
ATOM 3374 C CA . ALA A 1 441 ? 1.993 0.747 3.003 1.00 94.62 441 ALA A CA 1
ATOM 3375 C C . ALA A 1 441 ? 1.077 1.019 1.805 1.00 94.62 441 ALA A C 1
ATOM 3377 O O . ALA A 1 441 ? 0.259 0.177 1.430 1.00 94.62 441 ALA A O 1
ATOM 3378 N N . THR A 1 442 ? 1.302 2.186 1.182 1.00 86.06 442 THR A N 1
ATOM 3379 C CA . THR A 1 442 ? 0.693 2.711 -0.062 1.00 86.06 442 THR A CA 1
ATOM 3380 C C . THR A 1 442 ? -0.799 3.039 0.027 1.00 86.06 442 THR A C 1
ATOM 3382 O O . THR A 1 442 ? -1.552 2.299 0.648 1.00 86.06 442 THR A O 1
ATOM 3385 N N . GLN A 1 443 ? -1.213 4.164 -0.573 1.00 80.00 443 GLN A N 1
ATOM 3386 C CA . GLN A 1 443 ? -2.616 4.582 -0.753 1.00 80.00 443 GLN A CA 1
ATOM 3387 C C . GLN A 1 443 ? -3.497 4.446 0.507 1.00 80.00 443 GLN A C 1
ATOM 3389 O O . GLN A 1 443 ? -4.589 3.893 0.467 1.00 80.00 443 GLN A O 1
ATOM 3394 N N . MET A 1 444 ? -2.984 4.860 1.674 1.00 89.25 444 MET A N 1
ATOM 3395 C CA . MET A 1 444 ? -3.744 4.809 2.937 1.00 89.25 444 MET A CA 1
ATOM 3396 C C . MET A 1 444 ? -4.698 6.007 3.082 1.00 89.25 444 MET A C 1
ATOM 3398 O O . MET A 1 444 ? -5.790 5.841 3.604 1.00 89.25 444 MET A O 1
ATOM 3402 N N . VAL A 1 445 ? -4.261 7.189 2.633 1.00 90.94 445 VAL A N 1
ATOM 3403 C CA . VAL A 1 445 ? -4.980 8.481 2.659 1.00 90.94 445 VAL A CA 1
ATOM 3404 C C . VAL A 1 445 ? -4.667 9.263 1.372 1.00 90.94 445 VAL A C 1
ATOM 3406 O O . VAL A 1 445 ? -4.205 10.397 1.405 1.00 90.94 445 VAL A O 1
ATOM 3409 N N . GLU A 1 446 ? -4.785 8.595 0.220 1.00 88.62 446 GLU A N 1
ATOM 3410 C CA . GLU A 1 446 ? -4.334 9.113 -1.087 1.00 88.62 446 GLU A CA 1
ATOM 3411 C C . GLU A 1 446 ? -5.065 10.385 -1.529 1.00 88.62 446 GLU A C 1
ATOM 3413 O O . GLU A 1 446 ? -4.431 11.292 -2.063 1.00 88.62 446 GLU A O 1
ATOM 3418 N N . SER A 1 447 ? -6.360 10.487 -1.223 1.00 87.00 447 SER A N 1
ATOM 3419 C CA . SER A 1 447 ? -7.182 11.685 -1.433 1.00 87.00 447 SER A CA 1
ATOM 3420 C C . SER A 1 447 ? -6.526 12.948 -0.867 1.00 87.00 447 SER A C 1
ATOM 3422 O O . SER A 1 447 ? -6.586 14.002 -1.495 1.00 87.00 447 SER A O 1
ATOM 3424 N N . MET A 1 448 ? -5.806 12.842 0.259 1.00 92.62 448 MET A N 1
ATOM 3425 C CA . MET A 1 448 ? -5.155 13.979 0.917 1.00 92.62 448 MET A CA 1
ATOM 3426 C C . MET A 1 448 ? -3.958 14.574 0.156 1.00 92.62 448 MET A C 1
ATOM 3428 O O . MET A 1 448 ? -3.366 15.555 0.608 1.00 92.62 448 MET A O 1
ATOM 3432 N N . ILE A 1 449 ? -3.572 13.996 -0.986 1.00 90.38 449 ILE A N 1
ATOM 3433 C CA . ILE A 1 449 ? -2.610 14.622 -1.904 1.00 90.38 449 ILE A CA 1
ATOM 3434 C C . ILE A 1 449 ? -3.217 15.885 -2.533 1.00 90.38 449 ILE A C 1
ATOM 3436 O O . ILE A 1 449 ? -2.507 16.873 -2.719 1.00 90.38 449 ILE A O 1
ATOM 3440 N N . GLU A 1 450 ? -4.517 15.863 -2.835 1.00 89.06 450 GLU A N 1
ATOM 3441 C CA . GLU A 1 450 ? -5.227 16.955 -3.518 1.00 89.06 450 GLU A CA 1
ATOM 3442 C C . GLU A 1 450 ? -6.346 17.565 -2.659 1.00 89.06 450 GLU A C 1
ATOM 3444 O O . GLU A 1 450 ? -6.698 18.732 -2.836 1.00 89.06 450 GLU A O 1
ATOM 3449 N N . ALA A 1 451 ? -6.883 16.803 -1.703 1.00 87.25 451 ALA A N 1
ATOM 3450 C CA . ALA A 1 451 ? -7.974 17.210 -0.830 1.00 87.25 451 ALA A CA 1
ATOM 3451 C C . ALA A 1 451 ? -7.496 17.514 0.605 1.00 87.25 451 ALA A C 1
ATOM 3453 O O . ALA A 1 451 ? -6.546 16.917 1.105 1.00 87.25 451 ALA A O 1
ATOM 3454 N N . PRO A 1 452 ? -8.168 18.423 1.331 1.00 85.06 452 PRO A N 1
ATOM 3455 C CA . PRO A 1 452 ? -7.819 18.735 2.718 1.00 85.06 452 PRO A CA 1
ATOM 3456 C C . PRO A 1 452 ? -8.319 17.693 3.735 1.00 85.06 452 PRO A C 1
ATOM 3458 O O . PRO A 1 452 ? -7.947 17.765 4.907 1.00 85.06 452 PRO A O 1
ATOM 3461 N N . VAL A 1 453 ? -9.175 16.756 3.318 1.00 82.12 453 VAL A N 1
ATOM 3462 C CA . VAL A 1 453 ? -9.771 15.710 4.161 1.00 82.12 453 VAL A CA 1
ATOM 3463 C C . VAL A 1 453 ? -9.662 14.347 3.465 1.00 82.12 453 VAL A C 1
ATOM 3465 O O . VAL A 1 453 ? -9.713 14.320 2.234 1.00 82.12 453 VAL A O 1
ATOM 3468 N N . PRO A 1 454 ? -9.439 13.259 4.228 1.00 80.75 454 PRO A N 1
ATOM 3469 C CA . PRO A 1 454 ? -9.251 11.920 3.681 1.00 80.75 454 PRO A CA 1
ATOM 3470 C C . PRO A 1 454 ? -10.533 11.316 3.115 1.00 80.75 454 PRO A C 1
ATOM 3472 O O . PRO A 1 454 ? -11.617 11.612 3.668 1.00 80.75 454 PRO A O 1
#